Protein AF-0000000087666986 (afdb_homodimer)

Structure (mmCIF, N/CA/C/O backbone):
data_AF-0000000087666986-model_v1
#
loop_
_entity.id
_entity.type
_entity.pdbx_description
1 polymer Isochorismatase
#
loop_
_atom_site.group_PDB
_atom_site.id
_atom_site.type_symbol
_atom_site.label_atom_id
_atom_site.label_alt_id
_atom_site.label_comp_id
_atom_site.label_asym_id
_atom_site.label_entity_id
_atom_site.label_seq_id
_atom_site.pdbx_PDB_ins_code
_atom_site.Cartn_x
_atom_site.Cartn_y
_atom_site.Cartn_z
_atom_site.occupancy
_atom_site.B_iso_or_equiv
_atom_site.auth_seq_id
_atom_site.auth_comp_id
_atom_site.auth_asym_id
_atom_site.auth_atom_id
_atom_site.pdbx_PDB_model_num
ATOM 1 N N . MET A 1 1 ? -19.641 -21.469 4.645 1 39.97 1 MET A N 1
ATOM 2 C CA . MET A 1 1 ? -18.547 -21.438 3.678 1 39.97 1 MET A CA 1
ATOM 3 C C . MET A 1 1 ? -18.672 -20.219 2.762 1 39.97 1 MET A C 1
ATOM 5 O O . MET A 1 1 ? -19.781 -19.844 2.367 1 39.97 1 MET A O 1
ATOM 9 N N . THR A 1 2 ? -17.766 -19.219 2.865 1 53.72 2 THR A N 1
ATOM 10 C CA . THR A 1 2 ? -17.891 -18.047 2.012 1 53.72 2 THR A CA 1
ATOM 11 C C . THR A 1 2 ? -18.203 -18.453 0.576 1 53.72 2 THR A C 1
ATOM 13 O O . THR A 1 2 ? -17.625 -19.391 0.043 1 53.72 2 THR A O 1
ATOM 16 N N . ASP A 1 3 ? -19.359 -18.25 0.052 1 73.25 3 ASP A N 1
ATOM 17 C CA . ASP A 1 3 ? -19.766 -18.547 -1.317 1 73.25 3 ASP A CA 1
ATOM 18 C C . ASP A 1 3 ? -18.859 -17.859 -2.326 1 73.25 3 ASP A C 1
ATOM 20 O O . ASP A 1 3 ? -19.172 -16.766 -2.799 1 73.25 3 ASP A O 1
ATOM 24 N N . LEU A 1 4 ? -17.594 -18.359 -2.389 1 86.06 4 LEU A N 1
ATOM 25 C CA . LEU A 1 4 ? -16.609 -17.844 -3.34 1 86.06 4 LEU A CA 1
ATOM 26 C C . LEU A 1 4 ? -16.812 -18.453 -4.723 1 86.06 4 LEU A C 1
ATOM 28 O O . LEU A 1 4 ? -16.922 -19.688 -4.855 1 86.06 4 LEU A O 1
ATOM 32 N N . SER A 1 5 ? -17.141 -17.578 -5.652 1 89.62 5 SER A N 1
ATOM 33 C CA . SER A 1 5 ? -17.297 -18.016 -7.039 1 89.62 5 SER A CA 1
ATOM 34 C C . SER A 1 5 ? -16.484 -17.141 -7.988 1 89.62 5 SER A C 1
ATOM 36 O O . SER A 1 5 ? -16.406 -15.922 -7.801 1 89.62 5 SER A O 1
ATOM 38 N N . PHE A 1 6 ? -15.852 -17.828 -8.969 1 93.38 6 PHE A N 1
ATOM 39 C CA . PHE A 1 6 ? -15.055 -17.141 -9.977 1 93.38 6 PHE A CA 1
ATOM 40 C C . PHE A 1 6 ? -15.656 -17.328 -11.367 1 93.38 6 PHE A C 1
ATOM 42 O O . PHE A 1 6 ? -16.438 -18.25 -11.594 1 93.38 6 PHE A O 1
ATOM 49 N N . ASP A 1 7 ? -15.422 -16.375 -12.188 1 91.94 7 ASP A N 1
ATOM 50 C CA . ASP A 1 7 ? -15.766 -16.453 -13.602 1 91.94 7 ASP A CA 1
ATOM 51 C C . ASP A 1 7 ? -14.508 -16.469 -14.477 1 91.94 7 ASP A C 1
ATOM 53 O O . ASP A 1 7 ? -13.727 -15.516 -14.453 1 91.94 7 ASP A O 1
ATOM 57 N N . ARG A 1 8 ? -14.383 -17.484 -15.266 1 92.5 8 ARG A N 1
ATOM 58 C CA . ARG A 1 8 ? -13.188 -17.672 -16.078 1 92.5 8 ARG A CA 1
ATOM 59 C C . ARG A 1 8 ? -12.953 -16.469 -17 1 92.5 8 ARG A C 1
ATOM 61 O O . ARG A 1 8 ? -11.812 -16.156 -17.344 1 92.5 8 ARG A O 1
ATOM 68 N N . SER A 1 9 ? -13.992 -15.859 -17.344 1 93.88 9 SER A N 1
ATOM 69 C CA . SER A 1 9 ? -13.906 -14.789 -18.328 1 93.88 9 SER A CA 1
ATOM 70 C C . SER A 1 9 ? -13.383 -13.5 -17.703 1 93.88 9 SER A C 1
ATOM 72 O O . SER A 1 9 ? -12.906 -12.609 -18.406 1 93.88 9 SER A O 1
ATOM 74 N N . ASN A 1 10 ? -13.414 -13.414 -16.344 1 96.88 10 ASN A N 1
ATOM 75 C CA . ASN A 1 10 ? -13.023 -12.125 -15.797 1 96.88 10 ASN A CA 1
ATOM 76 C C . ASN A 1 10 ? -12.125 -12.289 -14.57 1 96.88 10 ASN A C 1
ATOM 78 O O . ASN A 1 10 ? -11.875 -11.32 -13.852 1 96.88 10 ASN A O 1
ATOM 82 N N . THR A 1 11 ? -11.727 -13.5 -14.258 1 98 11 THR A N 1
ATOM 83 C CA . THR A 1 11 ? -10.875 -13.773 -13.109 1 98 11 THR A CA 1
ATOM 84 C C . THR A 1 11 ? -9.5 -14.266 -13.555 1 98 11 THR A C 1
ATOM 86 O O . THR A 1 11 ? -9.391 -15.078 -14.469 1 98 11 THR A O 1
ATOM 89 N N . GLY A 1 12 ? -8.445 -13.703 -13.008 1 98.38 12 GLY A N 1
ATOM 90 C CA . GLY A 1 12 ? -7.082 -14.172 -13.227 1 98.38 12 GLY A CA 1
ATOM 91 C C . GLY A 1 12 ? -6.355 -14.523 -11.945 1 98.38 12 GLY A C 1
ATOM 92 O O . GLY A 1 12 ? -6.641 -13.953 -10.883 1 98.38 12 GLY A O 1
ATOM 93 N N . LEU A 1 13 ? -5.461 -15.5 -12.047 1 98.88 13 LEU A N 1
ATOM 94 C CA . LEU A 1 13 ? -4.531 -15.789 -10.961 1 98.88 13 LEU A CA 1
ATOM 95 C C . LEU A 1 13 ? -3.271 -14.938 -11.078 1 98.88 13 LEU A C 1
ATOM 97 O O . LEU A 1 13 ? -2.678 -14.852 -12.156 1 98.88 13 LEU A O 1
ATOM 101 N N . LEU A 1 14 ? -2.93 -14.289 -10.055 1 98.94 14 LEU A N 1
ATOM 102 C CA . LEU A 1 14 ? -1.702 -13.508 -9.977 1 98.94 14 LEU A CA 1
ATOM 103 C C . LEU A 1 14 ? -0.686 -14.172 -9.055 1 98.94 14 LEU A C 1
ATOM 105 O O . LEU A 1 14 ? -0.923 -14.297 -7.852 1 98.94 14 LEU A O 1
ATOM 109 N N . VAL A 1 15 ? 0.382 -14.633 -9.586 1 98.94 15 VAL A N 1
ATOM 110 C CA . VAL A 1 15 ? 1.473 -15.273 -8.852 1 98.94 15 VAL A CA 1
ATOM 111 C C . VAL A 1 15 ? 2.613 -14.273 -8.656 1 98.94 15 VAL A C 1
ATOM 113 O O . VAL A 1 15 ? 3.219 -13.812 -9.625 1 98.94 15 VAL A O 1
ATOM 116 N N . VAL A 1 16 ? 2.955 -14.016 -7.398 1 98.94 16 VAL A N 1
ATOM 117 C CA . VAL A 1 16 ? 3.912 -12.953 -7.094 1 98.94 16 VAL A CA 1
ATOM 118 C C . VAL A 1 16 ? 5.234 -13.57 -6.641 1 98.94 16 VAL A C 1
ATOM 120 O O . VAL A 1 16 ? 5.297 -14.234 -5.605 1 98.94 16 VAL A O 1
ATOM 123 N N . ASP A 1 17 ? 6.297 -13.469 -7.371 1 98.69 17 ASP A N 1
ATOM 124 C CA . ASP A 1 17 ? 7.711 -13.641 -7.066 1 98.69 17 ASP A CA 1
ATOM 125 C C . ASP A 1 17 ? 8.023 -15.086 -6.699 1 98.69 17 ASP A C 1
ATOM 127 O O . ASP A 1 17 ? 8.656 -15.352 -5.672 1 98.69 17 ASP A O 1
ATOM 131 N N . PRO A 1 18 ? 7.633 -15.984 -7.52 1 98.62 18 PRO A N 1
ATOM 132 C CA . PRO A 1 18 ? 8.055 -17.359 -7.262 1 98.62 18 PRO A CA 1
ATOM 133 C C . PRO A 1 18 ? 9.492 -17.641 -7.68 1 98.62 18 PRO A C 1
ATOM 135 O O . PRO A 1 18 ? 9.758 -18.562 -8.445 1 98.62 18 PRO A O 1
ATOM 138 N N . TYR A 1 19 ? 10.406 -16.859 -7.137 1 98.44 19 TYR A N 1
ATOM 139 C CA . TYR A 1 19 ? 11.836 -16.984 -7.383 1 98.44 19 TYR A CA 1
ATOM 140 C C . TYR A 1 19 ? 12.445 -18.078 -6.504 1 98.44 19 TYR A C 1
ATOM 142 O O . TYR A 1 19 ? 12 -18.281 -5.375 1 98.44 19 TYR A O 1
ATOM 150 N N . ASN A 1 20 ? 13.516 -18.656 -6.973 1 98.44 20 ASN A N 1
ATOM 151 C CA . ASN A 1 20 ? 14.273 -19.609 -6.168 1 98.44 20 ASN A CA 1
ATOM 152 C C . ASN A 1 20 ? 14.805 -18.969 -4.887 1 98.44 20 ASN A C 1
ATOM 154 O O . ASN A 1 20 ? 14.789 -19.609 -3.826 1 98.44 20 ASN A O 1
ATOM 158 N N . ASP A 1 21 ? 15.227 -17.75 -4.898 1 97.81 21 ASP A N 1
ATOM 159 C CA . ASP A 1 21 ? 15.781 -17.062 -3.73 1 97.81 21 ASP A CA 1
ATOM 160 C C . ASP A 1 21 ? 14.773 -17.031 -2.582 1 97.81 21 ASP A C 1
ATOM 162 O O . ASP A 1 21 ? 15.164 -17.031 -1.411 1 97.81 21 ASP A O 1
ATOM 166 N N . PHE A 1 22 ? 13.477 -17.031 -2.889 1 96.06 22 PHE A N 1
ATOM 167 C CA . PHE A 1 22 ? 12.445 -16.906 -1.872 1 96.06 22 PHE A CA 1
ATOM 168 C C . PHE A 1 22 ? 11.953 -18.266 -1.411 1 96.06 22 PHE A C 1
ATOM 170 O O . PHE A 1 22 ? 11.734 -18.484 -0.219 1 96.06 22 PHE A O 1
ATOM 177 N N . ILE A 1 23 ? 11.797 -19.188 -2.424 1 97.19 23 ILE A N 1
ATOM 178 C CA . ILE A 1 23 ? 10.906 -20.281 -2.078 1 97.19 23 ILE A CA 1
ATOM 179 C C . ILE A 1 23 ? 11.617 -21.625 -2.309 1 97.19 23 ILE A C 1
ATOM 181 O O . ILE A 1 23 ? 10.977 -22.656 -2.441 1 97.19 23 ILE A O 1
ATOM 185 N N . SER A 1 24 ? 12.93 -21.641 -2.398 1 97.69 24 SER A N 1
ATOM 186 C CA . SER A 1 24 ? 13.688 -22.859 -2.621 1 97.69 24 SER A CA 1
ATOM 187 C C . SER A 1 24 ? 14.859 -22.969 -1.655 1 97.69 24 SER A C 1
ATOM 189 O O . SER A 1 24 ? 15.477 -21.969 -1.296 1 97.69 24 SER A O 1
ATOM 191 N N . GLU A 1 25 ? 15.172 -24.234 -1.296 1 97.31 25 GLU A N 1
ATOM 192 C CA . GLU A 1 25 ? 16.406 -24.5 -0.572 1 97.31 25 GLU A CA 1
ATOM 193 C C . GLU A 1 25 ? 17.625 -23.953 -1.332 1 97.31 25 GLU A C 1
ATOM 195 O O . GLU A 1 25 ? 17.734 -24.156 -2.543 1 97.31 25 GLU A O 1
ATOM 200 N N . GLY A 1 26 ? 18.484 -23.234 -0.616 1 96.75 26 GLY A N 1
ATOM 201 C CA . GLY A 1 26 ? 19.656 -22.656 -1.243 1 96.75 26 GLY A CA 1
ATOM 202 C C . GLY A 1 26 ? 19.453 -21.203 -1.658 1 96.75 26 GLY A C 1
ATOM 203 O O . GLY A 1 26 ? 20.406 -20.516 -1.996 1 96.75 26 GLY A O 1
ATOM 204 N N . GLY A 1 27 ? 18.188 -20.75 -1.649 1 97.06 27 GLY A N 1
ATOM 205 C CA . GLY A 1 27 ? 17.906 -19.359 -1.977 1 97.06 27 GLY A CA 1
ATOM 206 C C . GLY A 1 27 ? 18.422 -18.375 -0.933 1 97.06 27 GLY A C 1
ATOM 207 O O . GLY A 1 27 ? 18.375 -18.672 0.265 1 97.06 27 GLY A O 1
ATOM 208 N N . LYS A 1 28 ? 18.844 -17.219 -1.363 1 95.94 28 LYS A N 1
ATOM 209 C CA . LYS A 1 28 ? 19.453 -16.203 -0.504 1 95.94 28 LYS A CA 1
ATOM 210 C C . LYS A 1 28 ? 18.5 -15.773 0.604 1 95.94 28 LYS A C 1
ATOM 212 O O . LYS A 1 28 ? 18.938 -15.445 1.711 1 95.94 28 LYS A O 1
ATOM 217 N N . ILE A 1 29 ? 17.234 -15.797 0.311 1 96.25 29 ILE A N 1
ATOM 218 C CA . ILE A 1 29 ? 16.25 -15.242 1.242 1 96.25 29 ILE A CA 1
ATOM 219 C C . ILE A 1 29 ? 15.523 -16.375 1.959 1 96.25 29 ILE A C 1
ATOM 221 O O . ILE A 1 29 ? 14.922 -16.156 3.014 1 96.25 29 ILE A O 1
ATOM 225 N N . TRP A 1 30 ? 15.57 -17.578 1.495 1 96.94 30 TRP A N 1
ATOM 226 C CA . TRP A 1 30 ? 14.82 -18.75 1.943 1 96.94 30 TRP A CA 1
ATOM 227 C C . TRP A 1 30 ? 15.016 -18.984 3.436 1 96.94 30 TRP A C 1
ATOM 229 O O . TRP A 1 30 ? 14.055 -19.188 4.172 1 96.94 30 TRP A O 1
ATOM 239 N N . PRO A 1 31 ? 16.25 -18.797 3.996 1 97.31 31 PRO A N 1
ATOM 240 C CA . PRO A 1 31 ? 16.438 -19.078 5.422 1 97.31 31 PRO A CA 1
ATOM 241 C C . PRO A 1 31 ? 15.586 -18.172 6.312 1 97.31 31 PRO A C 1
ATOM 243 O O . PRO A 1 31 ? 15.203 -18.562 7.418 1 97.31 31 PRO A O 1
ATOM 246 N N . ARG A 1 32 ? 15.273 -17 5.812 1 96.94 32 ARG A N 1
ATOM 247 C CA . ARG A 1 32 ? 14.516 -16.047 6.613 1 96.94 32 ARG A CA 1
ATOM 248 C C . ARG A 1 32 ? 13.023 -16.359 6.559 1 96.94 32 ARG A C 1
ATOM 250 O O . ARG A 1 32 ? 12.281 -16.031 7.488 1 96.94 32 ARG A O 1
ATOM 257 N N . ILE A 1 33 ? 12.539 -16.969 5.504 1 97.5 33 ILE A N 1
ATOM 258 C CA . ILE A 1 33 ? 11.109 -17.156 5.27 1 97.5 33 ILE A CA 1
ATOM 259 C C . ILE A 1 33 ? 10.727 -18.594 5.555 1 97.5 33 ILE A C 1
ATOM 261 O O . ILE A 1 33 ? 9.547 -18.906 5.773 1 97.5 33 ILE A O 1
ATOM 265 N N . LYS A 1 34 ? 11.648 -19.484 5.594 1 98.06 34 LYS A N 1
ATOM 266 C CA . LYS A 1 34 ? 11.477 -20.922 5.602 1 98.06 34 LYS A CA 1
ATOM 267 C C . LYS A 1 34 ? 10.531 -21.359 6.723 1 98.06 34 LYS A C 1
ATOM 269 O O . LYS A 1 34 ? 9.609 -22.141 6.492 1 98.06 34 LYS A O 1
ATOM 274 N N . GLU A 1 35 ? 10.789 -20.859 7.902 1 98.12 35 GLU A N 1
ATOM 275 C CA . GLU A 1 35 ? 9.992 -21.281 9.055 1 98.12 35 GLU A CA 1
ATOM 276 C C . GLU A 1 35 ? 8.508 -21.016 8.828 1 98.12 35 GLU A C 1
ATOM 278 O O . GLU A 1 35 ? 7.676 -21.906 9.031 1 98.12 35 GLU A O 1
ATOM 283 N N . VAL A 1 36 ? 8.195 -19.844 8.359 1 98.44 36 VAL A N 1
ATOM 284 C CA . VAL A 1 36 ? 6.801 -19.484 8.125 1 98.44 36 VAL A CA 1
ATOM 285 C C . VAL A 1 36 ? 6.258 -20.25 6.93 1 98.44 36 VAL A C 1
ATOM 287 O O . VAL A 1 36 ? 5.156 -20.797 6.98 1 98.44 36 VAL A O 1
ATOM 290 N N . ALA A 1 37 ? 6.996 -20.297 5.832 1 98.25 37 ALA A N 1
ATOM 291 C CA . ALA A 1 37 ? 6.57 -20.969 4.602 1 98.25 37 ALA A CA 1
ATOM 292 C C . ALA A 1 37 ? 6.293 -22.438 4.836 1 98.25 37 ALA A C 1
ATOM 294 O O . ALA A 1 37 ? 5.355 -23 4.27 1 98.25 37 ALA A O 1
ATOM 295 N N . GLU A 1 38 ? 7.086 -23.047 5.652 1 98.12 38 GLU A N 1
ATOM 296 C CA . GLU A 1 38 ? 6.887 -24.469 5.953 1 98.12 38 GLU A CA 1
ATOM 297 C C . GLU A 1 38 ? 5.746 -24.656 6.941 1 98.12 38 GLU A C 1
ATOM 299 O O . GLU A 1 38 ? 5.012 -25.656 6.859 1 98.12 38 GLU A O 1
ATOM 304 N N . ALA A 1 39 ? 5.602 -23.703 7.875 1 98.19 39 ALA A N 1
ATOM 305 C CA . ALA A 1 39 ? 4.555 -23.828 8.883 1 98.19 39 ALA A CA 1
ATOM 306 C C . ALA A 1 39 ? 3.168 -23.812 8.25 1 98.19 39 ALA A C 1
ATOM 308 O O . ALA A 1 39 ? 2.254 -24.484 8.719 1 98.19 39 ALA A O 1
ATOM 309 N N . ASN A 1 40 ? 2.99 -23.125 7.148 1 97.56 40 ASN A N 1
ATOM 310 C CA . ASN A 1 40 ? 1.676 -23.094 6.516 1 97.56 40 ASN A CA 1
ATOM 311 C C . ASN A 1 40 ? 1.688 -23.781 5.16 1 97.56 40 ASN A C 1
ATOM 313 O O . ASN A 1 40 ? 0.745 -23.641 4.379 1 97.56 40 ASN A O 1
ATOM 317 N N . ASN A 1 41 ? 2.852 -24.5 4.855 1 98.5 41 ASN A N 1
ATOM 318 C CA . ASN A 1 41 ? 2.99 -25.219 3.596 1 98.5 41 ASN A CA 1
ATOM 319 C C . ASN A 1 41 ? 2.77 -24.297 2.395 1 98.5 41 ASN A C 1
ATOM 321 O O . ASN A 1 41 ? 2.119 -24.688 1.423 1 98.5 41 ASN A O 1
ATOM 325 N N . CYS A 1 42 ? 3.264 -23.141 2.492 1 98.69 42 CYS A N 1
ATOM 326 C CA . CYS A 1 42 ? 2.986 -22.062 1.546 1 98.69 42 CYS A CA 1
ATOM 327 C C . CYS A 1 42 ? 3.309 -22.5 0.12 1 98.69 42 CYS A C 1
ATOM 329 O O . CYS A 1 42 ? 2.453 -22.422 -0.764 1 98.69 42 CYS A O 1
ATOM 331 N N . VAL A 1 43 ? 4.52 -23 -0.143 1 98.69 43 VAL A N 1
ATOM 332 C CA . VAL A 1 43 ? 4.996 -23.281 -1.493 1 98.69 43 VAL A CA 1
ATOM 333 C C . VAL A 1 43 ? 4.148 -24.375 -2.123 1 98.69 43 VAL A C 1
ATOM 335 O O . VAL A 1 43 ? 3.768 -24.281 -3.291 1 98.69 43 VAL A O 1
ATOM 338 N N . ALA A 1 44 ? 3.842 -25.375 -1.368 1 98.75 44 ALA A N 1
ATOM 339 C CA . ALA A 1 44 ? 2.973 -26.453 -1.854 1 98.75 44 ALA A CA 1
ATOM 340 C C . ALA A 1 44 ? 1.588 -25.906 -2.207 1 98.75 44 ALA A C 1
ATOM 342 O O . ALA A 1 44 ? 1.01 -26.281 -3.229 1 98.75 44 ALA A O 1
ATOM 343 N N . HIS A 1 45 ? 1.059 -25.094 -1.358 1 98.94 45 HIS A N 1
ATOM 344 C CA . HIS A 1 45 ? -0.257 -24.516 -1.595 1 98.94 45 HIS A CA 1
ATOM 345 C C . HIS A 1 45 ? -0.241 -23.594 -2.814 1 98.94 45 HIS A C 1
ATOM 347 O O . HIS A 1 45 ? -1.198 -23.562 -3.592 1 98.94 45 HIS A O 1
ATOM 353 N N . MET A 1 46 ? 0.848 -22.812 -2.992 1 98.88 46 MET A N 1
ATOM 354 C CA . MET A 1 46 ? 0.997 -22.016 -4.211 1 98.88 46 MET A CA 1
ATOM 355 C C . MET A 1 46 ? 0.878 -22.906 -5.449 1 98.88 46 MET A C 1
ATOM 357 O O . MET A 1 46 ? 0.149 -22.562 -6.387 1 98.88 46 MET A O 1
ATOM 361 N N . LEU A 1 47 ? 1.592 -23.984 -5.375 1 98.81 47 LEU A N 1
ATOM 362 C CA . LEU A 1 47 ? 1.612 -24.891 -6.52 1 98.81 47 LEU A CA 1
ATOM 363 C C . LEU A 1 47 ? 0.234 -25.5 -6.754 1 98.81 47 LEU A C 1
ATOM 365 O O . LEU A 1 47 ? -0.204 -25.641 -7.898 1 98.81 47 LEU A O 1
ATOM 369 N N . GLU A 1 48 ? -0.475 -25.875 -5.695 1 98.88 48 GLU A N 1
ATOM 370 C CA . GLU A 1 48 ? -1.82 -26.422 -5.809 1 98.88 48 GLU A CA 1
ATOM 371 C C . GLU A 1 48 ? -2.771 -25.438 -6.473 1 98.88 48 GLU A C 1
ATOM 373 O O . GLU A 1 48 ? -3.549 -25.812 -7.355 1 98.88 48 GLU A O 1
ATOM 378 N N . VAL A 1 49 ? -2.719 -24.203 -6.082 1 98.81 49 VAL A N 1
ATOM 379 C CA . VAL A 1 49 ? -3.605 -23.188 -6.629 1 98.81 49 VAL A CA 1
ATOM 380 C C . VAL A 1 49 ? -3.264 -22.938 -8.094 1 98.81 49 VAL A C 1
ATOM 382 O O . VAL A 1 49 ? -4.156 -22.844 -8.938 1 98.81 49 VAL A O 1
ATOM 385 N N . LEU A 1 50 ? -1.957 -22.812 -8.398 1 98.88 50 LEU A N 1
ATOM 386 C CA . LEU A 1 50 ? -1.521 -22.609 -9.773 1 98.88 50 LEU A CA 1
ATOM 387 C C . LEU A 1 50 ? -1.979 -23.75 -10.664 1 98.88 50 LEU A C 1
ATOM 389 O O . LEU A 1 50 ? -2.49 -23.516 -11.766 1 98.88 50 LEU A O 1
ATOM 393 N N . THR A 1 51 ? -1.81 -24.969 -10.164 1 98.5 51 THR A N 1
ATOM 394 C CA . THR A 1 51 ? -2.217 -26.141 -10.922 1 98.5 51 THR A CA 1
ATOM 395 C C . THR A 1 51 ? -3.721 -26.125 -11.18 1 98.5 51 THR A C 1
ATOM 397 O O . THR A 1 51 ? -4.164 -26.375 -12.305 1 98.5 51 THR A O 1
ATOM 400 N N . ALA A 1 52 ? -4.523 -25.828 -10.18 1 98.06 52 ALA A N 1
ATOM 401 C CA . ALA A 1 52 ? -5.973 -25.75 -10.32 1 98.06 52 ALA A CA 1
ATOM 402 C C . ALA A 1 52 ? -6.363 -24.688 -11.336 1 98.06 52 ALA A C 1
ATOM 404 O O . ALA A 1 52 ? -7.277 -24.891 -12.141 1 98.06 52 ALA A O 1
ATOM 405 N N . ALA A 1 53 ? -5.711 -23.547 -11.305 1 98 53 ALA A N 1
ATOM 406 C CA . ALA A 1 53 ? -5.988 -22.469 -12.25 1 98 53 ALA A CA 1
ATOM 407 C C . ALA A 1 53 ? -5.707 -22.906 -13.68 1 98 53 ALA A C 1
ATOM 409 O O . ALA A 1 53 ? -6.512 -22.641 -14.586 1 98 53 ALA A O 1
ATOM 410 N N . ARG A 1 54 ? -4.555 -23.531 -13.898 1 97.25 54 ARG A N 1
ATOM 411 C CA . ARG A 1 54 ? -4.184 -24.031 -15.219 1 97.25 54 ARG A CA 1
ATOM 412 C C . ARG A 1 54 ? -5.184 -25.062 -15.719 1 97.25 54 ARG A C 1
ATOM 414 O O . ARG A 1 54 ? -5.613 -25.016 -16.875 1 97.25 54 ARG A O 1
ATOM 421 N N . GLU A 1 55 ? -5.586 -25.938 -14.836 1 95.75 55 GLU A N 1
ATOM 422 C CA . GLU A 1 55 ? -6.547 -26.969 -15.203 1 95.75 55 GLU A CA 1
ATOM 423 C C . GLU A 1 55 ? -7.895 -26.375 -15.586 1 95.75 55 GLU A C 1
ATOM 425 O O . GLU A 1 55 ? -8.562 -26.844 -16.5 1 95.75 55 GLU A O 1
ATOM 430 N N . ALA A 1 56 ? -8.266 -25.359 -14.898 1 95.12 56 ALA A N 1
ATOM 431 C CA . ALA A 1 56 ? -9.547 -24.703 -15.148 1 95.12 56 ALA A CA 1
ATOM 432 C C . ALA A 1 56 ? -9.43 -23.672 -16.281 1 95.12 56 ALA A C 1
ATOM 434 O O . ALA A 1 56 ? -10.406 -23 -16.609 1 95.12 56 ALA A O 1
ATOM 435 N N . ARG A 1 57 ? -8.242 -23.453 -16.781 1 94.81 57 ARG A N 1
ATOM 436 C CA . ARG A 1 57 ? -7.934 -22.531 -17.875 1 94.81 57 ARG A CA 1
ATOM 437 C C . ARG A 1 57 ? -8.188 -21.078 -17.469 1 94.81 57 ARG A C 1
ATOM 439 O O . ARG A 1 57 ? -8.664 -20.281 -18.266 1 94.81 57 ARG A O 1
ATOM 446 N N . LEU A 1 58 ? -7.984 -20.844 -16.203 1 96.62 58 LEU A N 1
ATOM 447 C CA . LEU A 1 58 ? -7.941 -19.453 -15.766 1 96.62 58 LEU A CA 1
ATOM 448 C C . LEU A 1 58 ? -6.699 -18.75 -16.312 1 96.62 58 LEU A C 1
ATOM 450 O O . LEU A 1 58 ? -5.648 -19.375 -16.469 1 96.62 58 LEU A O 1
ATOM 454 N N . ARG A 1 59 ? -6.875 -17.5 -16.609 1 97.5 59 ARG A N 1
ATOM 455 C CA . ARG A 1 59 ? -5.691 -16.75 -17 1 97.5 59 ARG A CA 1
ATOM 456 C C . ARG A 1 59 ? -4.719 -16.609 -15.828 1 97.5 59 ARG A C 1
ATOM 458 O O . ARG A 1 59 ? -5.137 -16.422 -14.688 1 97.5 59 ARG A O 1
ATOM 465 N N . VAL A 1 60 ? -3.463 -16.766 -16.125 1 98.81 60 VAL A N 1
ATOM 466 C CA . VAL A 1 60 ? -2.426 -16.703 -15.102 1 98.81 60 VAL A CA 1
ATOM 467 C C . VAL A 1 60 ? -1.451 -15.562 -15.422 1 98.81 60 VAL A C 1
ATOM 469 O O . VAL A 1 60 ? -0.99 -15.438 -16.562 1 98.81 60 VAL A O 1
ATOM 472 N N . PHE A 1 61 ? -1.167 -14.773 -14.453 1 98.94 61 PHE A N 1
ATOM 473 C CA . PHE A 1 61 ? -0.231 -13.664 -14.531 1 98.94 61 PHE A CA 1
ATOM 474 C C . PHE A 1 61 ? 0.851 -13.781 -13.469 1 98.94 61 PHE A C 1
ATOM 476 O O . PHE A 1 61 ? 0.574 -14.195 -12.336 1 98.94 61 PHE A O 1
ATOM 483 N N . PHE A 1 62 ? 2.027 -13.406 -13.859 1 98.94 62 PHE A N 1
ATOM 484 C CA . PHE A 1 62 ? 3.146 -13.383 -12.93 1 98.94 62 PHE A CA 1
ATOM 485 C C . PHE A 1 62 ? 3.627 -11.953 -12.703 1 98.94 62 PHE A C 1
ATOM 487 O O . PHE A 1 62 ? 3.814 -11.195 -13.656 1 98.94 62 PHE A O 1
ATOM 494 N N . ALA A 1 63 ? 3.734 -11.539 -11.477 1 98.88 63 ALA A N 1
ATOM 495 C CA . ALA A 1 63 ? 4.305 -10.258 -11.07 1 98.88 63 ALA A CA 1
ATOM 496 C C . ALA A 1 63 ? 5.641 -10.445 -10.359 1 98.88 63 ALA A C 1
ATOM 498 O O . ALA A 1 63 ? 5.68 -10.758 -9.164 1 98.88 63 ALA A O 1
ATOM 499 N N . MET A 1 64 ? 6.664 -10.188 -11.07 1 98.5 64 MET A N 1
ATOM 500 C CA . MET A 1 64 ? 8.008 -10.508 -10.602 1 98.5 64 MET A CA 1
ATOM 501 C C . MET A 1 64 ? 8.727 -9.266 -10.109 1 98.5 64 MET A C 1
ATOM 503 O O . MET A 1 64 ? 8.609 -8.188 -10.703 1 98.5 64 MET A O 1
ATOM 507 N N . HIS A 1 65 ? 9.422 -9.422 -9.031 1 98.44 65 HIS A N 1
ATOM 508 C CA . HIS A 1 65 ? 10.266 -8.352 -8.508 1 98.44 65 HIS A CA 1
ATOM 509 C C . HIS A 1 65 ? 11.477 -8.117 -9.406 1 98.44 65 HIS A C 1
ATOM 511 O O . HIS A 1 65 ? 12.031 -9.062 -9.977 1 98.44 65 HIS A O 1
ATOM 517 N N . HIS A 1 66 ? 11.93 -6.922 -9.516 1 98.44 66 HIS A N 1
ATOM 518 C CA . HIS A 1 66 ? 13.109 -6.559 -10.289 1 98.44 66 HIS A CA 1
ATOM 519 C C . HIS A 1 66 ? 14.32 -7.383 -9.867 1 98.44 66 HIS A C 1
ATOM 521 O O . HIS A 1 66 ? 14.695 -7.391 -8.688 1 98.44 66 HIS A O 1
ATOM 527 N N . ARG A 1 67 ? 14.836 -8.086 -10.828 1 98.19 67 ARG A N 1
ATOM 528 C CA . ARG A 1 67 ? 16.062 -8.844 -10.578 1 98.19 67 ARG A CA 1
ATOM 529 C C . ARG A 1 67 ? 17.281 -7.926 -10.508 1 98.19 67 ARG A C 1
ATOM 531 O O . ARG A 1 67 ? 17.453 -7.055 -11.367 1 98.19 67 ARG A O 1
ATOM 538 N N . TYR A 1 68 ? 18.078 -8.141 -9.547 1 97.94 68 TYR A N 1
ATOM 539 C CA . TYR A 1 68 ? 19.266 -7.316 -9.359 1 97.94 68 TYR A CA 1
ATOM 540 C C . TYR A 1 68 ? 20.188 -7.41 -10.562 1 97.94 68 TYR A C 1
ATOM 542 O O . TYR A 1 68 ? 20.438 -8.5 -11.078 1 97.94 68 TYR A O 1
ATOM 550 N N . ARG A 1 69 ? 20.656 -6.328 -11 1 97.88 69 ARG A N 1
ATOM 551 C CA . ARG A 1 69 ? 21.734 -6.188 -11.977 1 97.88 69 ARG A CA 1
ATOM 552 C C . ARG A 1 69 ? 22.812 -5.238 -11.469 1 97.88 69 ARG A C 1
ATOM 554 O O . ARG A 1 69 ? 22.516 -4.301 -10.727 1 97.88 69 ARG A O 1
ATOM 561 N N . ALA A 1 70 ? 24.016 -5.547 -11.898 1 96.12 70 ALA A N 1
ATOM 562 C CA . ALA A 1 70 ? 25.109 -4.652 -11.516 1 96.12 70 ALA A CA 1
ATOM 563 C C . AL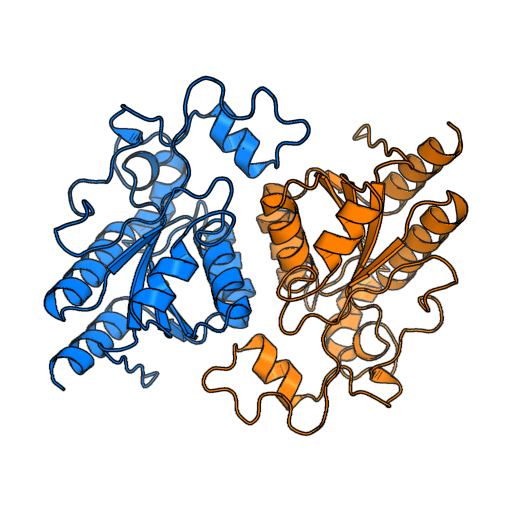A A 1 70 ? 24.781 -3.205 -11.883 1 96.12 70 ALA A C 1
ATOM 565 O O . ALA A 1 70 ? 24.328 -2.926 -12.992 1 96.12 70 ALA A O 1
ATOM 566 N N . GLY A 1 71 ? 24.922 -2.275 -10.906 1 96.38 71 GLY A N 1
ATOM 567 C CA . GLY A 1 71 ? 24.672 -0.864 -11.148 1 96.38 71 GLY A CA 1
ATOM 568 C C . GLY A 1 71 ? 23.312 -0.413 -10.672 1 96.38 71 GLY A C 1
ATOM 569 O O . GLY A 1 71 ? 23.031 0.787 -10.586 1 96.38 71 GLY A O 1
ATOM 570 N N . ASP A 1 72 ? 22.469 -1.355 -10.367 1 95.94 72 ASP A N 1
ATOM 571 C CA . ASP A 1 72 ? 21.141 -1.009 -9.891 1 95.94 72 ASP A CA 1
ATOM 572 C C . ASP A 1 72 ? 21.203 -0.042 -8.711 1 95.94 72 ASP A C 1
ATOM 574 O O . ASP A 1 72 ? 22.062 -0.194 -7.824 1 95.94 72 ASP A O 1
ATOM 578 N N . TYR A 1 73 ? 20.359 1.037 -8.688 1 94.44 73 TYR A N 1
ATOM 579 C CA . TYR A 1 73 ? 20.125 1.999 -7.617 1 94.44 73 TYR A CA 1
ATOM 580 C C . TYR A 1 73 ? 21.328 2.92 -7.438 1 94.44 73 TYR A C 1
ATOM 582 O O . TYR A 1 73 ? 21.281 3.857 -6.637 1 94.44 73 TYR A O 1
ATOM 590 N N . GLU A 1 74 ? 22.406 2.615 -8.102 1 95.06 74 GLU A N 1
ATOM 591 C CA . GLU A 1 74 ? 23.672 3.297 -7.84 1 95.06 74 GLU A CA 1
ATOM 592 C C . GLU A 1 74 ? 23.547 4.801 -8.078 1 95.06 74 GLU A C 1
ATOM 594 O O . GLU A 1 74 ? 24.156 5.598 -7.363 1 95.06 74 GLU A O 1
ATOM 599 N N . ASN A 1 75 ? 22.734 5.203 -9.031 1 95.75 75 ASN A N 1
ATOM 600 C CA . ASN A 1 75 ? 22.656 6.621 -9.375 1 95.75 75 ASN A CA 1
ATOM 601 C C . ASN A 1 75 ? 21.344 7.238 -8.891 1 95.75 75 ASN A C 1
ATOM 603 O O . ASN A 1 75 ? 20.984 8.352 -9.289 1 95.75 75 ASN A O 1
ATOM 607 N N . TRP A 1 76 ? 20.609 6.488 -8.07 1 96.62 76 TRP A N 1
ATOM 608 C CA . TRP A 1 76 ? 19.375 7.047 -7.539 1 96.62 76 TRP A CA 1
ATOM 609 C C . TRP A 1 76 ? 19.656 8.047 -6.426 1 96.62 76 TRP A C 1
ATOM 611 O O . TRP A 1 76 ? 20.547 7.832 -5.594 1 96.62 76 TRP A O 1
ATOM 621 N N . LYS A 1 77 ? 18.953 9.156 -6.445 1 96.06 77 LYS A N 1
ATOM 622 C CA . LYS A 1 77 ? 19.094 10.156 -5.391 1 96.06 77 LYS A CA 1
ATOM 623 C C . LYS A 1 77 ? 18.531 9.641 -4.066 1 96.06 77 LYS A C 1
ATOM 625 O O . LYS A 1 77 ? 19.125 9.867 -3.01 1 96.06 77 LYS A O 1
ATOM 630 N N . PHE A 1 78 ? 17.375 8.969 -4.109 1 96.44 78 PHE A N 1
ATOM 631 C CA . PHE A 1 78 ? 16.719 8.398 -2.939 1 96.44 78 PHE A CA 1
ATOM 632 C C . PHE A 1 78 ? 16.359 6.934 -3.178 1 96.44 78 PHE A C 1
ATOM 634 O O . PHE A 1 78 ? 15.852 6.578 -4.238 1 96.44 78 PHE A O 1
ATOM 641 N N . VAL A 1 79 ? 16.719 6.078 -2.229 1 97.38 79 VAL A N 1
ATOM 642 C CA . VAL A 1 79 ? 16.438 4.648 -2.281 1 97.38 79 VAL A CA 1
ATOM 643 C C . VAL A 1 79 ? 15.641 4.234 -1.045 1 97.38 79 VAL A C 1
ATOM 645 O O . VAL A 1 79 ? 16.109 4.398 0.084 1 97.38 79 VAL A O 1
ATOM 648 N N . ALA A 1 80 ? 14.414 3.744 -1.262 1 97.75 80 ALA A N 1
ATOM 649 C CA . ALA A 1 80 ? 13.602 3.289 -0.134 1 97.75 80 ALA A CA 1
ATOM 650 C C . ALA A 1 80 ? 14.281 2.143 0.605 1 97.75 80 ALA A C 1
ATOM 652 O O . ALA A 1 80 ? 15.023 1.363 0.003 1 97.75 80 ALA A O 1
ATOM 653 N N . PRO A 1 81 ? 14.023 2.004 1.929 1 97.94 81 PRO A N 1
ATOM 654 C CA . PRO A 1 81 ? 14.711 0.99 2.732 1 97.94 81 PRO A CA 1
ATOM 655 C C . PRO A 1 81 ? 14.586 -0.414 2.145 1 97.94 81 PRO A C 1
ATOM 657 O O . PRO A 1 81 ? 15.57 -1.147 2.074 1 97.94 81 PRO A O 1
ATOM 660 N N . ILE A 1 82 ? 13.438 -0.767 1.652 1 97.5 82 ILE A N 1
ATOM 661 C CA . ILE A 1 82 ? 13.211 -2.117 1.15 1 97.5 82 ILE A CA 1
ATOM 662 C C . ILE A 1 82 ? 14.039 -2.348 -0.109 1 97.5 82 ILE A C 1
ATOM 664 O O . ILE A 1 82 ? 14.523 -3.457 -0.348 1 97.5 82 ILE A O 1
ATOM 668 N N . GLN A 1 83 ? 14.219 -1.338 -0.924 1 97.31 83 GLN A N 1
ATOM 669 C CA . GLN A 1 83 ? 15.047 -1.429 -2.123 1 97.31 83 GLN A CA 1
ATOM 670 C C . GLN A 1 83 ? 16.531 -1.468 -1.77 1 97.31 83 GLN A C 1
ATOM 672 O O . GLN A 1 83 ? 17.312 -2.176 -2.412 1 97.31 83 GLN A O 1
ATOM 677 N N . ARG A 1 84 ? 16.922 -0.742 -0.721 1 96.38 84 ARG A N 1
ATOM 678 C CA . ARG A 1 84 ? 18.297 -0.783 -0.237 1 96.38 84 ARG A CA 1
ATOM 679 C C . ARG A 1 84 ? 18.672 -2.18 0.25 1 96.38 84 ARG A C 1
ATOM 681 O O . ARG A 1 84 ? 19.766 -2.668 -0.019 1 96.38 84 ARG A O 1
ATOM 688 N N . ALA A 1 85 ? 17.75 -2.793 0.941 1 93.81 85 ALA A N 1
ATOM 689 C CA . ALA A 1 85 ? 17.969 -4.152 1.431 1 93.81 85 ALA A CA 1
ATOM 690 C C . ALA A 1 85 ? 18.156 -5.129 0.272 1 93.81 85 ALA A C 1
ATOM 692 O O . ALA A 1 85 ? 19.062 -5.957 0.292 1 93.81 85 ALA A O 1
ATOM 693 N N . ALA A 1 86 ? 17.281 -5.023 -0.666 1 93 86 ALA A N 1
ATOM 694 C CA . ALA A 1 86 ? 17.375 -5.887 -1.84 1 93 86 ALA A CA 1
ATOM 695 C C . ALA A 1 86 ? 18.672 -5.648 -2.592 1 93 86 ALA A C 1
ATOM 697 O O . ALA A 1 86 ? 19.281 -6.594 -3.1 1 93 86 ALA A O 1
ATOM 698 N N . TRP A 1 87 ? 19.047 -4.383 -2.699 1 95.12 87 TRP A N 1
ATOM 699 C CA . TRP A 1 87 ? 20.281 -3.982 -3.359 1 95.12 87 TRP A CA 1
ATOM 700 C C . TRP A 1 87 ? 21.5 -4.586 -2.654 1 95.12 87 TRP A C 1
ATOM 702 O O . TRP A 1 87 ? 22.344 -5.223 -3.289 1 95.12 87 TRP A O 1
ATOM 712 N N . ASN A 1 88 ? 21.562 -4.5 -1.348 1 95.06 88 ASN A N 1
ATOM 713 C CA . ASN A 1 88 ? 22.688 -4.984 -0.544 1 95.06 88 ASN A CA 1
ATOM 714 C C . ASN A 1 88 ? 22.812 -6.504 -0.628 1 95.06 88 ASN A C 1
ATOM 716 O O . ASN A 1 88 ? 23.938 -7.031 -0.689 1 95.06 88 ASN A O 1
ATOM 720 N N . ARG A 1 89 ? 21.672 -7.207 -0.816 1 93.94 89 ARG A N 1
ATOM 721 C CA . ARG A 1 89 ? 21.672 -8.664 -0.805 1 93.94 89 ARG A CA 1
ATOM 722 C C . ARG A 1 89 ? 21.781 -9.227 -2.219 1 93.94 89 ARG A C 1
ATOM 724 O O . ARG A 1 89 ? 21.906 -10.438 -2.402 1 93.94 89 ARG A O 1
ATOM 731 N N . LYS A 1 90 ? 21.734 -8.297 -3.162 1 96.25 90 LYS A N 1
ATOM 732 C CA . LYS A 1 90 ? 21.672 -8.727 -4.555 1 96.25 90 LYS A CA 1
ATOM 733 C C . LYS A 1 90 ? 20.594 -9.773 -4.758 1 96.25 90 LYS A C 1
ATOM 735 O O . LYS A 1 90 ? 20.844 -10.836 -5.328 1 96.25 90 LYS A O 1
ATOM 740 N N . SER A 1 91 ? 19.422 -9.438 -4.238 1 94.94 91 SER A N 1
ATOM 741 C CA . SER A 1 91 ? 18.297 -10.375 -4.285 1 94.94 91 SER A CA 1
ATOM 742 C C . SER A 1 91 ? 17.906 -10.688 -5.727 1 94.94 91 SER A C 1
ATOM 744 O O . SER A 1 91 ? 17.891 -9.797 -6.578 1 94.94 91 SER A O 1
ATOM 746 N N . PHE A 1 92 ? 17.562 -11.898 -6.031 1 97.56 92 PHE A N 1
ATOM 747 C CA . PHE A 1 92 ? 17.109 -12.367 -7.336 1 97.56 92 PHE A CA 1
ATOM 748 C C . PHE A 1 92 ? 18.062 -11.938 -8.43 1 97.56 92 PHE A C 1
ATOM 750 O O . PHE A 1 92 ? 17.656 -11.438 -9.477 1 97.56 92 PHE A O 1
ATOM 757 N N . GLU A 1 93 ? 19.281 -12.117 -8.203 1 98.06 93 GLU A N 1
ATOM 758 C CA . GLU A 1 93 ? 20.281 -11.641 -9.148 1 98.06 93 GLU A CA 1
ATOM 759 C C . GLU A 1 93 ? 20.078 -12.258 -10.531 1 98.06 93 GLU A C 1
ATOM 761 O O . GLU A 1 93 ? 20 -13.477 -10.664 1 98.06 93 GLU A O 1
ATOM 766 N N . PHE A 1 94 ? 20 -11.336 -11.531 1 97.94 94 PHE A N 1
ATOM 767 C CA . PHE A 1 94 ? 19.797 -11.766 -12.906 1 97.94 94 PHE A CA 1
ATOM 768 C C . PHE A 1 94 ? 20.922 -12.68 -13.367 1 97.94 94 PHE A C 1
ATOM 770 O O . PHE A 1 94 ? 22.094 -12.383 -13.148 1 97.94 94 PHE A O 1
ATOM 777 N N . GLY A 1 95 ? 20.531 -13.836 -13.945 1 97.56 95 GLY A N 1
ATOM 778 C CA . GLY A 1 95 ? 21.516 -14.766 -14.484 1 97.56 95 GLY A CA 1
ATOM 779 C C . GLY A 1 95 ? 21.938 -15.828 -13.492 1 97.56 95 GLY A C 1
ATOM 780 O O . GLY A 1 95 ? 22.766 -16.688 -13.812 1 97.56 95 GLY A O 1
ATOM 781 N N . THR A 1 96 ? 21.516 -15.742 -12.305 1 98 96 THR A N 1
ATOM 782 C CA . THR A 1 96 ? 21.812 -16.75 -11.297 1 98 96 THR A CA 1
ATOM 783 C C . THR A 1 96 ? 20.594 -17.625 -11.031 1 98 96 THR A C 1
ATOM 785 O O . THR A 1 96 ? 19.469 -17.25 -11.359 1 98 96 THR A O 1
ATOM 788 N N . TRP A 1 97 ? 20.828 -18.734 -10.438 1 98.12 97 TRP A N 1
ATOM 789 C CA . TRP A 1 97 ? 19.781 -19.672 -10.086 1 98.12 97 TRP A CA 1
ATOM 790 C C . TRP A 1 97 ? 18.75 -19.031 -9.164 1 98.12 97 TRP A C 1
ATOM 792 O O . TRP A 1 97 ? 17.547 -19.234 -9.328 1 98.12 97 TRP A O 1
ATOM 802 N N . GLY A 1 98 ? 19.219 -18.234 -8.234 1 98.06 98 GLY A N 1
ATOM 803 C CA . GLY A 1 98 ? 18.344 -17.562 -7.277 1 98.06 98 GLY A CA 1
ATOM 804 C C . GLY A 1 98 ? 17.328 -16.641 -7.926 1 98.06 98 GLY A C 1
ATOM 805 O O . GLY A 1 98 ? 16.234 -16.438 -7.406 1 98.06 98 GLY A O 1
ATOM 806 N N . GLY A 1 99 ? 17.719 -16.047 -9.055 1 98.12 99 GLY A N 1
ATOM 807 C CA . GLY A 1 99 ? 16.875 -15.094 -9.773 1 98.12 99 GLY A CA 1
ATOM 808 C C . GLY A 1 99 ? 16 -15.742 -10.82 1 98.12 99 GLY A C 1
ATOM 809 O O . GLY A 1 99 ? 15.328 -15.055 -11.586 1 98.12 99 GLY A O 1
ATOM 810 N N . GLU A 1 100 ? 15.984 -17.016 -10.883 1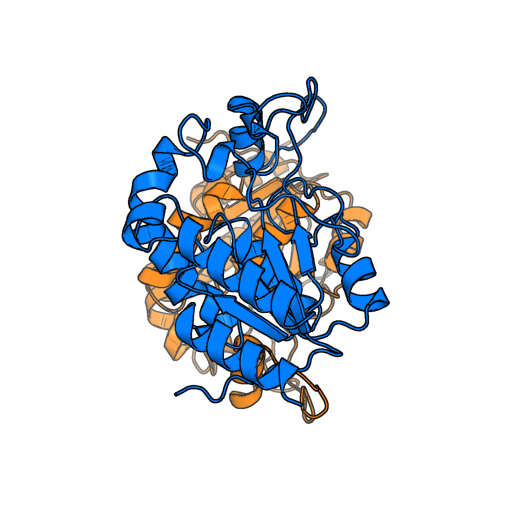 98.19 100 GLU A N 1
ATOM 811 C CA . GLU A 1 100 ? 15.133 -17.766 -11.812 1 98.19 100 GLU A CA 1
ATOM 812 C C . GLU A 1 100 ? 13.852 -18.219 -11.125 1 98.19 100 GLU A C 1
ATOM 814 O O . GLU A 1 100 ? 13.805 -18.359 -9.898 1 98.19 100 GLU A O 1
ATOM 819 N N . PHE A 1 101 ? 12.805 -18.422 -11.93 1 98.31 101 PHE A N 1
ATOM 820 C CA . PHE A 1 101 ? 11.609 -19.094 -11.422 1 98.31 101 PHE A CA 1
ATOM 821 C C . PHE A 1 101 ? 11.969 -20.422 -10.789 1 98.31 101 PHE A C 1
ATOM 823 O O . PHE A 1 101 ? 12.789 -21.172 -11.32 1 98.31 101 PHE A O 1
ATOM 830 N N . ARG A 1 102 ? 11.359 -20.719 -9.68 1 98.12 102 ARG A N 1
ATOM 831 C CA . ARG A 1 102 ? 11.391 -22.109 -9.266 1 98.12 102 ARG A CA 1
ATOM 832 C C . ARG A 1 102 ? 10.766 -23.016 -10.336 1 98.12 102 ARG A C 1
ATOM 834 O O . ARG A 1 102 ? 9.781 -22.625 -10.977 1 98.12 102 ARG A O 1
ATOM 841 N N . ALA A 1 103 ? 11.234 -24.172 -10.477 1 97.12 103 ALA A N 1
ATOM 842 C CA . ALA A 1 103 ? 10.969 -25.047 -11.609 1 97.12 103 ALA A CA 1
ATOM 843 C C . ALA A 1 103 ? 9.469 -25.25 -11.812 1 97.12 103 ALA A C 1
ATOM 845 O O . ALA A 1 103 ? 8.969 -25.141 -12.938 1 97.12 103 ALA A O 1
ATOM 846 N N . GLU A 1 104 ? 8.719 -25.422 -10.758 1 97.38 104 GLU A N 1
ATOM 847 C CA . GLU A 1 104 ? 7.297 -25.75 -10.852 1 97.38 104 GLU A CA 1
ATOM 848 C C . GLU A 1 104 ? 6.473 -24.5 -11.188 1 97.38 104 GLU A C 1
ATOM 850 O O . GLU A 1 104 ? 5.297 -24.609 -11.539 1 97.38 104 GLU A O 1
ATOM 855 N N . PHE A 1 105 ? 7.141 -23.344 -11.164 1 98.62 105 PHE A N 1
ATOM 856 C CA . PHE A 1 105 ? 6.395 -22.109 -11.336 1 98.62 105 PHE A CA 1
ATOM 857 C C . PHE A 1 105 ? 6.777 -21.422 -12.641 1 98.62 105 PHE A C 1
ATOM 859 O O . PHE A 1 105 ? 6.406 -20.266 -12.875 1 98.62 105 PHE A O 1
ATOM 866 N N . VAL A 1 106 ? 7.566 -22.109 -13.516 1 98.69 106 VAL A N 1
ATOM 867 C CA . VAL A 1 106 ? 7.953 -21.531 -14.805 1 98.69 106 VAL A CA 1
ATOM 868 C C . VAL A 1 106 ? 6.711 -21.281 -15.648 1 98.69 106 VAL A C 1
ATOM 870 O O . VAL A 1 106 ? 5.863 -22.172 -15.805 1 98.69 106 VAL A O 1
ATOM 873 N N . PRO A 1 107 ? 6.574 -20.078 -16.109 1 98.69 107 PRO A N 1
ATOM 874 C CA . PRO A 1 107 ? 5.41 -19.781 -16.953 1 98.69 107 PRO A CA 1
ATOM 875 C C . PRO A 1 107 ? 5.32 -20.688 -18.172 1 98.69 107 PRO A C 1
ATOM 877 O O . PRO A 1 107 ? 6.348 -21.031 -18.781 1 98.69 107 PRO A O 1
ATOM 880 N N . VAL A 1 108 ? 4.16 -21.047 -18.516 1 98 108 VAL A N 1
ATOM 881 C CA . VAL A 1 108 ? 3.932 -21.859 -19.703 1 98 108 VAL A CA 1
ATOM 882 C C . VAL A 1 108 ? 3.307 -21 -20.797 1 98 108 VAL A C 1
ATOM 884 O O . VAL A 1 108 ? 2.986 -19.828 -20.562 1 98 108 VAL A O 1
ATOM 887 N N . ALA A 1 109 ? 3.115 -21.578 -22.031 1 96.75 109 ALA A N 1
ATOM 888 C CA . ALA A 1 109 ? 2.562 -20.844 -23.172 1 96.75 109 ALA A CA 1
ATOM 889 C C . ALA A 1 109 ? 1.192 -20.25 -22.828 1 96.75 109 ALA A C 1
ATOM 891 O O . ALA A 1 109 ? 0.343 -20.938 -22.266 1 96.75 109 ALA A O 1
ATOM 892 N N . GLY A 1 110 ? 1.023 -18.984 -23.125 1 96.62 110 GLY A N 1
ATOM 893 C CA . GLY A 1 110 ? -0.26 -18.344 -22.906 1 96.62 110 GLY A CA 1
ATOM 894 C C . GLY A 1 110 ? -0.315 -17.562 -21.609 1 96.62 110 GLY A C 1
ATOM 895 O O . GLY A 1 110 ? -1.193 -16.719 -21.406 1 96.62 110 GLY A O 1
ATOM 896 N N . GLU A 1 111 ? 0.531 -17.859 -20.672 1 98.56 111 GLU A N 1
ATOM 897 C CA . GLU A 1 111 ? 0.574 -17.125 -19.406 1 98.56 111 GLU A CA 1
ATOM 898 C C . GLU A 1 111 ? 1.359 -15.82 -19.547 1 98.56 111 GLU A C 1
ATOM 900 O O . GLU A 1 111 ? 2.227 -15.703 -20.422 1 98.56 111 GLU A O 1
ATOM 905 N N . VAL A 1 112 ? 1.023 -14.836 -18.797 1 98.75 112 VAL A N 1
ATOM 906 C CA . VAL A 1 112 ? 1.592 -13.5 -18.938 1 98.75 112 VAL A CA 1
ATOM 907 C C . VAL A 1 112 ? 2.594 -13.242 -17.812 1 98.75 112 VAL A C 1
ATOM 909 O O . VAL A 1 112 ? 2.297 -13.477 -16.641 1 98.75 112 VAL A O 1
ATOM 912 N N . VAL A 1 113 ? 3.732 -12.828 -18.141 1 98.81 113 VAL A N 1
ATOM 913 C CA . VAL A 1 113 ? 4.711 -12.336 -17.188 1 98.81 113 VAL A CA 1
ATOM 914 C C . VAL A 1 113 ? 4.824 -10.82 -17.297 1 98.81 113 VAL A C 1
ATOM 916 O O . VAL A 1 113 ? 5.301 -10.297 -18.312 1 98.81 113 VAL A O 1
ATOM 919 N N . ALA A 1 114 ? 4.375 -10.094 -16.281 1 98.75 114 ALA A N 1
ATOM 920 C CA . ALA A 1 114 ? 4.465 -8.633 -16.281 1 98.75 114 ALA A CA 1
ATOM 921 C C . ALA A 1 114 ? 5.914 -8.18 -16.141 1 98.75 114 ALA A C 1
ATOM 923 O O . ALA A 1 114 ? 6.777 -8.938 -15.711 1 98.75 114 ALA A O 1
ATOM 924 N N . SER A 1 115 ? 6.133 -6.938 -16.609 1 98.69 115 SER A N 1
ATOM 925 C CA . SER A 1 115 ? 7.445 -6.355 -16.359 1 98.69 115 SER A CA 1
ATOM 926 C C . SER A 1 115 ? 7.762 -6.332 -14.867 1 98.69 115 SER A C 1
ATOM 928 O O . SER A 1 115 ? 6.852 -6.285 -14.039 1 98.69 115 SER A O 1
ATOM 930 N N . GLU A 1 116 ? 9.016 -6.375 -14.547 1 98.56 116 GLU A N 1
ATOM 931 C CA . GLU A 1 116 ? 9.453 -6.512 -13.164 1 98.56 116 GLU A CA 1
ATOM 932 C C . GLU A 1 116 ? 9.203 -5.227 -12.375 1 98.56 116 GLU A C 1
ATOM 934 O O . GLU A 1 116 ? 9.516 -4.133 -12.844 1 98.56 116 GLU A O 1
ATOM 939 N N . HIS A 1 117 ? 8.586 -5.379 -11.203 1 98.5 117 HIS A N 1
ATOM 940 C CA . HIS A 1 117 ? 8.391 -4.211 -10.352 1 98.5 117 HIS A CA 1
ATOM 941 C C . HIS A 1 117 ? 9.633 -3.922 -9.523 1 98.5 117 HIS A C 1
ATOM 943 O O . HIS A 1 117 ? 10.367 -4.844 -9.156 1 98.5 117 HIS A O 1
ATOM 949 N N . TRP A 1 118 ? 9.914 -2.682 -9.18 1 97.31 118 TRP A N 1
ATOM 950 C CA . TRP A 1 118 ? 11.172 -2.236 -8.594 1 97.31 118 TRP A CA 1
ATOM 951 C C . TRP A 1 118 ? 11.109 -2.268 -7.066 1 97.31 118 TRP A C 1
ATOM 953 O O . TRP A 1 118 ? 12.117 -2.48 -6.402 1 97.31 118 TRP A O 1
ATOM 963 N N . CYS A 1 119 ? 9.898 -2.002 -6.52 1 97.19 119 CYS A N 1
ATOM 964 C CA . CYS A 1 119 ? 9.727 -1.896 -5.074 1 97.19 119 CYS A CA 1
ATOM 965 C C . CYS A 1 119 ? 8.898 -3.059 -4.539 1 97.19 119 CYS A C 1
ATOM 967 O O . CYS A 1 119 ? 9.398 -4.18 -4.434 1 97.19 119 CYS A O 1
ATOM 969 N N . SER A 1 120 ? 7.586 -2.828 -4.352 1 98.44 120 SER A N 1
ATOM 970 C CA . SER A 1 120 ? 6.824 -3.926 -3.768 1 98.44 120 SER A CA 1
ATOM 971 C C . SER A 1 120 ? 5.582 -4.234 -4.594 1 98.44 120 SER A C 1
ATOM 973 O O . SER A 1 120 ? 5.188 -5.398 -4.727 1 98.44 120 SER A O 1
ATOM 975 N N . SER A 1 121 ? 4.977 -3.277 -5.176 1 98.75 121 SER A N 1
ATOM 976 C CA . SER A 1 121 ? 3.703 -3.484 -5.855 1 98.75 121 SER A CA 1
ATOM 977 C C . SER A 1 121 ? 3.91 -4.039 -7.262 1 98.75 121 SER A C 1
ATOM 979 O O . SER A 1 121 ? 4.652 -3.461 -8.062 1 98.75 121 SER A O 1
ATOM 981 N N . GLY A 1 122 ? 3.215 -5.078 -7.586 1 98.81 122 GLY A N 1
ATOM 982 C CA . GLY A 1 122 ? 3.254 -5.629 -8.93 1 98.81 122 GLY A CA 1
ATOM 983 C C . GLY A 1 122 ? 2.689 -4.688 -9.977 1 98.81 122 GLY A C 1
ATOM 984 O O . GLY A 1 122 ? 2.92 -4.867 -11.172 1 98.81 122 GLY A O 1
ATOM 985 N N . PHE A 1 123 ? 2.014 -3.619 -9.57 1 98.81 123 PHE A N 1
ATOM 986 C CA . PHE A 1 123 ? 1.331 -2.725 -10.492 1 98.81 123 PHE A CA 1
ATOM 987 C C . PHE A 1 123 ? 2.17 -1.481 -10.766 1 98.81 123 PHE A C 1
ATOM 989 O O . PHE A 1 123 ? 2.029 -0.846 -11.812 1 98.81 123 PHE A O 1
ATOM 996 N N . ALA A 1 124 ? 3.01 -1.052 -9.734 1 98.31 124 ALA A N 1
ATOM 997 C CA . ALA A 1 124 ? 3.725 0.218 -9.836 1 98.31 124 ALA A CA 1
ATOM 998 C C . ALA A 1 124 ? 4.828 0.142 -10.883 1 98.31 124 ALA A C 1
ATOM 1000 O O . ALA A 1 124 ? 5.738 -0.682 -10.781 1 98.31 124 ALA A O 1
ATOM 1001 N N . ASN A 1 125 ? 4.734 1.012 -11.914 1 97.62 125 ASN A N 1
ATOM 1002 C CA . ASN A 1 125 ? 5.754 1.142 -12.953 1 97.62 125 ASN A CA 1
ATOM 1003 C C . ASN A 1 125 ? 5.91 -0.153 -13.75 1 97.62 125 ASN A C 1
ATOM 1005 O O . ASN A 1 125 ? 7.027 -0.531 -14.109 1 97.62 125 ASN A O 1
ATOM 1009 N N . THR A 1 126 ? 4.852 -0.969 -13.938 1 98.75 126 THR A N 1
ATOM 1010 C CA . THR A 1 126 ? 4.82 -2.195 -14.727 1 98.75 126 THR A CA 1
ATOM 1011 C C . THR A 1 126 ? 3.654 -2.178 -15.711 1 98.75 126 THR A C 1
ATOM 1013 O O . THR A 1 126 ? 2.855 -1.238 -15.711 1 98.75 126 THR A O 1
ATOM 1016 N N . ASP A 1 127 ? 3.572 -3.174 -16.531 1 98.88 127 ASP A N 1
ATOM 1017 C CA . ASP A 1 127 ? 2.477 -3.273 -17.484 1 98.88 127 ASP A CA 1
ATOM 1018 C C . ASP A 1 127 ? 1.4 -4.238 -17 1 98.88 127 ASP A C 1
ATOM 1020 O O . ASP A 1 127 ? 0.57 -4.703 -17.781 1 98.88 127 ASP A O 1
ATOM 1024 N N . LEU A 1 128 ? 1.4 -4.598 -15.695 1 98.88 128 LEU A N 1
ATOM 1025 C CA . LEU A 1 128 ? 0.453 -5.566 -15.156 1 98.88 128 LEU A CA 1
ATOM 1026 C C . LEU A 1 128 ? -0.983 -5.102 -15.375 1 98.88 128 LEU A C 1
ATOM 1028 O O . LEU A 1 128 ? -1.831 -5.875 -15.82 1 98.88 128 LEU A O 1
ATOM 1032 N N . ASP A 1 129 ? -1.283 -3.838 -15.031 1 98.88 129 ASP A N 1
ATOM 1033 C CA . ASP A 1 129 ? -2.639 -3.322 -15.195 1 98.88 129 ASP A CA 1
ATOM 1034 C C . ASP A 1 129 ? -3.074 -3.391 -16.656 1 98.88 129 ASP A C 1
ATOM 1036 O O . ASP A 1 129 ? -4.207 -3.77 -16.953 1 98.88 129 ASP A O 1
ATOM 1040 N N . LEU A 1 130 ? -2.186 -2.979 -17.531 1 98.81 130 LEU A N 1
ATOM 1041 C CA . LEU A 1 130 ? -2.463 -3.049 -18.969 1 98.81 130 LEU A CA 1
ATOM 1042 C C . LEU A 1 130 ? -2.814 -4.473 -19.375 1 98.81 130 LEU A C 1
ATOM 1044 O O . LEU A 1 130 ? -3.818 -4.695 -20.062 1 98.81 130 LEU A O 1
ATOM 1048 N N . GLU A 1 131 ? -1.997 -5.406 -18.953 1 98.81 131 GLU A N 1
ATOM 1049 C CA . GLU A 1 131 ? -2.201 -6.805 -19.328 1 98.81 131 GLU A CA 1
ATOM 1050 C C . GLU A 1 131 ? -3.525 -7.332 -18.781 1 98.81 131 GLU A C 1
ATOM 1052 O O . GLU A 1 131 ? -4.273 -8.008 -19.5 1 98.81 131 GLU A O 1
ATOM 1057 N N . LEU A 1 132 ? -3.834 -7.055 -17.516 1 98.81 132 LEU A N 1
ATOM 1058 C CA . LEU A 1 132 ? -5.094 -7.496 -16.922 1 98.81 132 LEU A CA 1
ATOM 1059 C C . LEU A 1 132 ? -6.281 -6.926 -17.688 1 98.81 132 LEU A C 1
ATOM 1061 O O . LEU A 1 132 ? -7.227 -7.648 -18.016 1 98.81 132 LEU A O 1
ATOM 1065 N N . LYS A 1 133 ? -6.242 -5.656 -18.047 1 98.62 133 LYS A N 1
ATOM 1066 C CA . LYS A 1 133 ? -7.316 -4.996 -18.781 1 98.62 133 LYS A CA 1
ATOM 1067 C C . LYS A 1 133 ? -7.48 -5.594 -20.172 1 98.62 133 LYS A C 1
ATOM 1069 O O . LYS A 1 133 ? -8.602 -5.84 -20.625 1 98.62 133 LYS A O 1
ATOM 1074 N N . ARG A 1 134 ? -6.34 -5.828 -20.828 1 98.31 134 ARG A N 1
ATOM 1075 C CA . ARG A 1 134 ? -6.371 -6.355 -22.188 1 98.31 134 ARG A CA 1
ATOM 1076 C C . ARG A 1 134 ? -6.949 -7.77 -22.219 1 98.31 134 ARG A C 1
ATOM 1078 O O . ARG A 1 134 ? -7.469 -8.211 -23.234 1 98.31 134 ARG A O 1
ATOM 1085 N N . HIS A 1 135 ? -6.906 -8.453 -21.141 1 98.25 135 HIS A N 1
ATOM 1086 C CA . HIS A 1 135 ? -7.43 -9.812 -21.062 1 98.25 135 HIS A CA 1
ATOM 1087 C C . HIS A 1 135 ? -8.812 -9.836 -20.422 1 98.25 135 HIS A C 1
ATOM 1089 O O . HIS A 1 135 ? -9.359 -10.906 -20.141 1 98.25 135 HIS A O 1
ATOM 1095 N N . GLY A 1 136 ? -9.312 -8.625 -20.078 1 98.12 136 GLY A N 1
ATOM 1096 C CA . GLY A 1 136 ? -10.672 -8.508 -19.562 1 98.12 136 GLY A CA 1
ATOM 1097 C C . GLY A 1 136 ? -10.797 -8.922 -18.109 1 98.12 136 GLY A C 1
ATOM 1098 O O . GLY A 1 136 ? -11.875 -9.32 -17.672 1 98.12 136 GLY A O 1
ATOM 1099 N N . ILE A 1 137 ? -9.742 -8.883 -17.391 1 98.56 137 ILE A N 1
ATOM 1100 C CA . ILE A 1 137 ? -9.734 -9.359 -16.016 1 98.56 137 ILE A CA 1
ATOM 1101 C C . ILE A 1 137 ? -10.258 -8.266 -15.086 1 98.56 137 ILE A C 1
ATOM 1103 O O . ILE A 1 137 ? -9.836 -7.109 -15.18 1 98.56 137 ILE A O 1
ATOM 1107 N N . GLN A 1 138 ? -11.172 -8.617 -14.211 1 98.44 138 GLN A N 1
ATOM 1108 C CA . GLN A 1 138 ? -11.734 -7.703 -13.211 1 98.44 138 GLN A CA 1
ATOM 1109 C C . GLN A 1 138 ? -11.477 -8.211 -11.797 1 98.44 138 GLN A C 1
ATOM 1111 O O . GLN A 1 138 ? -11.57 -7.449 -10.836 1 98.44 138 GLN A O 1
ATOM 1116 N N . ARG A 1 139 ? -11.211 -9.508 -11.656 1 98.31 139 ARG A N 1
ATOM 1117 C CA . ARG A 1 139 ? -10.945 -10.164 -10.375 1 98.31 139 ARG A CA 1
ATOM 1118 C C . ARG A 1 139 ? -9.602 -10.875 -10.391 1 98.31 139 ARG A C 1
ATOM 1120 O O . ARG A 1 139 ? -9.227 -11.484 -11.398 1 98.31 139 ARG A O 1
ATOM 1127 N N . VAL A 1 140 ? -8.922 -10.766 -9.266 1 98.81 140 VAL A N 1
ATOM 1128 C CA . VAL A 1 140 ? -7.633 -11.453 -9.211 1 98.81 140 VAL A CA 1
ATOM 1129 C C . VAL A 1 140 ? -7.555 -12.297 -7.945 1 98.81 140 VAL A C 1
ATOM 1131 O O . VAL A 1 140 ? -8.031 -11.883 -6.883 1 98.81 140 VAL A O 1
ATOM 1134 N N . ILE A 1 141 ? -7.074 -13.469 -8.062 1 98.88 141 ILE A N 1
ATOM 1135 C CA . ILE A 1 141 ? -6.633 -14.328 -6.965 1 98.88 141 ILE A CA 1
ATOM 1136 C C . ILE A 1 141 ? -5.125 -14.18 -6.77 1 98.88 141 ILE A C 1
ATOM 1138 O O . ILE A 1 141 ? -4.355 -14.352 -7.715 1 98.88 141 ILE A O 1
ATOM 1142 N N . VAL A 1 142 ? -4.684 -13.898 -5.586 1 98.94 142 VAL A N 1
ATOM 1143 C CA . VAL A 1 142 ? -3.287 -13.531 -5.383 1 98.94 142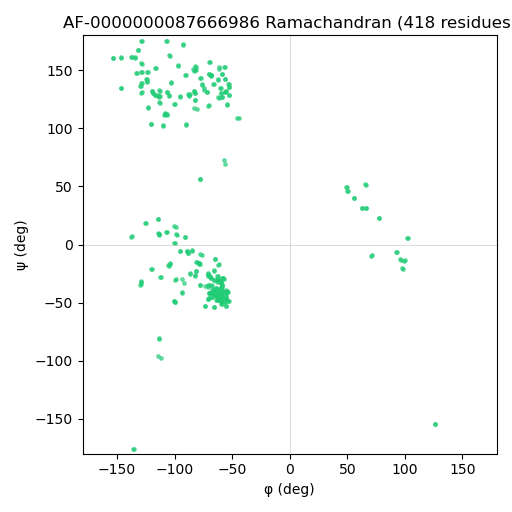 VAL A CA 1
ATOM 1144 C C . VAL A 1 142 ? -2.605 -14.57 -4.492 1 98.94 142 VAL A C 1
ATOM 1146 O O . VAL A 1 142 ? -3.105 -14.891 -3.412 1 98.94 142 VAL A O 1
ATOM 1149 N N . ILE A 1 143 ? -1.491 -15.094 -4.914 1 98.94 143 ILE A N 1
ATOM 1150 C CA . ILE A 1 143 ? -0.605 -15.977 -4.164 1 98.94 143 ILE A CA 1
ATOM 1151 C C . ILE A 1 143 ? 0.843 -15.523 -4.34 1 98.94 143 ILE A C 1
ATOM 1153 O O . ILE A 1 143 ? 1.164 -14.797 -5.281 1 98.94 143 ILE A O 1
ATOM 1157 N N . GLY A 1 144 ? 1.676 -15.984 -3.416 1 98.81 144 GLY A N 1
ATOM 1158 C CA . GLY A 1 144 ? 3.088 -15.672 -3.576 1 98.81 144 GLY A CA 1
ATOM 1159 C C . GLY A 1 144 ? 3.695 -15.008 -2.354 1 98.81 144 GLY A C 1
ATOM 1160 O O . GLY A 1 144 ? 3.293 -15.289 -1.224 1 98.81 144 GLY A O 1
ATOM 1161 N N . LEU A 1 145 ? 4.742 -14.258 -2.574 1 97.88 145 LEU A N 1
ATOM 1162 C CA . LEU A 1 145 ? 5.547 -13.68 -1.507 1 97.88 145 LEU A CA 1
ATOM 1163 C C . LEU A 1 145 ? 5.918 -12.234 -1.83 1 97.88 145 LEU A C 1
ATOM 1165 O O . LEU A 1 145 ? 5.969 -11.852 -3 1 97.88 145 LEU A O 1
ATOM 1169 N N . VAL A 1 146 ? 6.324 -11.5 -0.735 1 98 146 VAL A N 1
ATOM 1170 C CA . VAL A 1 146 ? 6.195 -11.672 0.708 1 98 146 V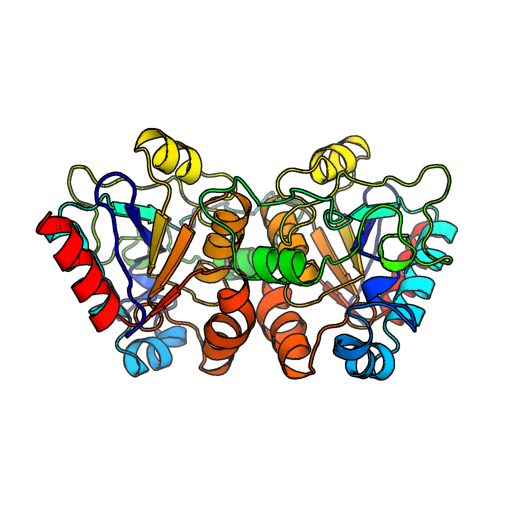AL A CA 1
ATOM 1171 C C . VAL A 1 146 ? 4.914 -11.008 1.197 1 98 146 VAL A C 1
ATOM 1173 O O . VAL A 1 146 ? 4.547 -9.922 0.723 1 98 146 VAL A O 1
ATOM 1176 N N . ALA A 1 147 ? 4.211 -11.484 2.182 1 98.75 147 ALA A N 1
ATOM 1177 C CA . ALA A 1 147 ? 2.852 -11.133 2.574 1 98.75 147 ALA A CA 1
ATOM 1178 C C . ALA A 1 147 ? 2.744 -9.648 2.912 1 98.75 147 ALA A C 1
ATOM 1180 O O . ALA A 1 147 ? 1.939 -8.93 2.316 1 98.75 147 ALA A O 1
ATOM 1181 N N . HIS A 1 148 ? 3.604 -9.086 3.781 1 98.75 148 HIS A N 1
ATOM 1182 C CA . HIS A 1 148 ? 3.373 -7.738 4.285 1 98.75 148 HIS A CA 1
ATOM 1183 C C . HIS A 1 148 ? 4 -6.691 3.373 1 98.75 148 HIS A C 1
ATOM 1185 O O . HIS A 1 148 ? 3.787 -5.492 3.559 1 98.75 148 HIS A O 1
ATOM 1191 N N . THR A 1 149 ? 4.824 -7.152 2.316 1 98.5 149 THR A N 1
ATOM 1192 C CA . THR A 1 149 ? 5.418 -6.188 1.4 1 98.5 149 THR A CA 1
ATOM 1193 C C . THR A 1 149 ? 4.844 -6.348 -0.004 1 98.5 149 THR A C 1
ATOM 1195 O O . THR A 1 149 ? 3.791 -5.781 -0.318 1 98.5 149 THR A O 1
ATOM 1198 N N . CYS A 1 150 ? 5.305 -7.277 -0.779 1 98.75 150 CYS A N 1
ATOM 1199 C CA . CYS A 1 150 ? 4.93 -7.359 -2.188 1 98.75 150 CYS A CA 1
ATOM 1200 C C . CYS A 1 150 ? 3.469 -7.758 -2.344 1 98.75 150 CYS A C 1
ATOM 1202 O O . CYS A 1 150 ? 2.748 -7.184 -3.164 1 98.75 150 CYS A O 1
ATOM 1204 N N . ILE A 1 151 ? 2.99 -8.711 -1.561 1 98.94 151 ILE A N 1
ATOM 1205 C CA . ILE A 1 151 ? 1.598 -9.133 -1.653 1 98.94 151 ILE A CA 1
ATOM 1206 C C . ILE A 1 151 ? 0.68 -7.992 -1.223 1 98.94 151 ILE A C 1
ATOM 1208 O O . ILE A 1 151 ? -0.22 -7.598 -1.967 1 98.94 151 ILE A O 1
ATOM 1212 N N . GLU A 1 152 ? 0.918 -7.496 -0.08 1 98.88 152 GLU A N 1
ATOM 1213 C CA . GLU A 1 152 ? 0.065 -6.441 0.463 1 98.88 152 GLU A CA 1
ATOM 1214 C C . GLU A 1 152 ? 0.072 -5.211 -0.435 1 98.88 152 GLU A C 1
ATOM 1216 O O . GLU A 1 152 ? -0.979 -4.625 -0.703 1 98.88 152 GLU A O 1
ATOM 1221 N N . ALA A 1 153 ? 1.272 -4.77 -0.909 1 98.81 153 ALA A N 1
ATOM 1222 C CA . ALA A 1 153 ? 1.365 -3.625 -1.809 1 98.81 153 ALA A CA 1
ATOM 1223 C C . ALA A 1 153 ? 0.579 -3.871 -3.094 1 98.81 153 ALA A C 1
ATOM 1225 O O . ALA A 1 153 ? -0.137 -2.986 -3.57 1 98.81 153 ALA A O 1
ATOM 1226 N N . THR A 1 154 ? 0.693 -5.055 -3.629 1 98.94 154 THR A N 1
ATOM 1227 C CA . THR A 1 154 ? -0.002 -5.418 -4.859 1 98.94 154 THR A CA 1
ATOM 1228 C C . THR A 1 154 ? -1.513 -5.426 -4.645 1 98.94 154 THR A C 1
ATOM 1230 O O . THR A 1 154 ? -2.266 -4.906 -5.469 1 98.94 154 THR A O 1
ATOM 1233 N N . VAL A 1 155 ? -1.94 -5.938 -3.516 1 98.94 155 VAL A N 1
ATOM 1234 C CA . VAL A 1 155 ? -3.359 -6.031 -3.189 1 98.94 155 VAL A CA 1
ATOM 1235 C C . VAL A 1 155 ? -3.936 -4.633 -2.98 1 98.94 155 VAL A C 1
ATOM 1237 O O . VAL A 1 155 ? -5.012 -4.316 -3.492 1 98.94 155 VAL A O 1
ATOM 1240 N N . ARG A 1 156 ? -3.223 -3.766 -2.318 1 98.69 156 ARG A N 1
ATOM 1241 C CA . ARG A 1 156 ? -3.67 -2.393 -2.111 1 98.69 156 ARG A CA 1
ATOM 1242 C C . ARG A 1 156 ? -3.82 -1.659 -3.441 1 98.69 156 ARG A C 1
ATOM 1244 O O . ARG A 1 156 ? -4.824 -0.98 -3.672 1 98.69 156 ARG A O 1
ATOM 1251 N N . TYR A 1 157 ? -2.834 -1.814 -4.328 1 98.69 157 TYR A N 1
ATOM 1252 C CA . TYR A 1 157 ? -2.883 -1.172 -5.637 1 98.69 157 TYR A CA 1
ATOM 1253 C C . TYR A 1 157 ? -4.051 -1.701 -6.461 1 98.69 157 TYR A C 1
ATOM 1255 O O . TYR A 1 157 ? -4.762 -0.93 -7.105 1 98.69 157 TYR A O 1
ATOM 1263 N N . ALA A 1 158 ? -4.234 -2.998 -6.367 1 98.88 158 ALA A N 1
ATOM 1264 C CA . ALA A 1 158 ? -5.336 -3.609 -7.109 1 98.88 158 ALA A CA 1
ATOM 1265 C C . ALA A 1 158 ? -6.68 -3.041 -6.664 1 98.88 158 ALA A C 1
ATOM 1267 O O . ALA A 1 158 ? -7.523 -2.701 -7.5 1 98.88 158 ALA A O 1
ATOM 1268 N N . ALA A 1 159 ? -6.859 -2.918 -5.375 1 98.56 159 ALA A N 1
ATOM 1269 C CA . ALA A 1 159 ? -8.102 -2.365 -4.844 1 98.56 159 ALA A CA 1
ATOM 1270 C C . ALA A 1 159 ? -8.312 -0.929 -5.312 1 98.56 159 ALA A C 1
ATOM 1272 O O . ALA A 1 159 ? -9.422 -0.549 -5.695 1 98.56 159 ALA A O 1
ATOM 1273 N N . GLU A 1 160 ? -7.223 -0.171 -5.316 1 98.12 160 GLU A N 1
ATOM 1274 C CA . GLU A 1 160 ? -7.273 1.211 -5.785 1 98.12 160 GLU A CA 1
ATOM 1275 C C . GLU A 1 160 ? -7.668 1.281 -7.258 1 98.12 160 GLU A C 1
ATOM 1277 O O . GLU A 1 160 ? -8.297 2.248 -7.691 1 98.12 160 GLU A O 1
ATOM 1282 N N . LEU A 1 161 ? -7.305 0.279 -7.977 1 98.12 161 LEU A N 1
ATOM 1283 C CA . LEU A 1 161 ? -7.512 0.261 -9.422 1 98.12 161 LEU A CA 1
ATOM 1284 C C . LEU A 1 161 ? -8.867 -0.336 -9.773 1 98.12 161 LEU A C 1
ATOM 1286 O O . LEU A 1 161 ? -9.25 -0.387 -10.945 1 98.12 161 LEU A O 1
ATOM 1290 N N . GLY A 1 162 ? -9.586 -0.842 -8.781 1 97.81 162 GLY A N 1
ATOM 1291 C CA . GLY A 1 162 ? -10.953 -1.278 -9.008 1 97.81 162 GLY A CA 1
ATOM 1292 C C . GLY A 1 162 ? -11.086 -2.783 -9.148 1 97.81 162 GLY A C 1
ATOM 1293 O O . GLY A 1 162 ? -12.164 -3.291 -9.461 1 97.81 162 GLY A O 1
ATOM 1294 N N . TYR A 1 163 ? -10 -3.533 -8.938 1 98.69 163 TYR A N 1
ATOM 1295 C CA . TYR A 1 163 ? -10.062 -4.988 -9.031 1 98.69 163 TYR A CA 1
ATOM 1296 C C . TYR A 1 163 ? -10.703 -5.582 -7.781 1 98.69 163 TYR A C 1
ATOM 1298 O O . TYR A 1 163 ? -10.547 -5.047 -6.68 1 98.69 163 TYR A O 1
ATOM 1306 N N . ASP A 1 164 ? -11.477 -6.645 -7.969 1 98.38 164 ASP A N 1
ATOM 1307 C CA . ASP A 1 164 ? -11.906 -7.496 -6.867 1 98.38 164 ASP A CA 1
ATOM 1308 C C . ASP A 1 164 ? -10.828 -8.516 -6.508 1 98.38 164 ASP A C 1
ATOM 1310 O O . ASP A 1 164 ? -10.398 -9.297 -7.359 1 98.38 164 ASP A O 1
ATOM 1314 N N . VAL A 1 165 ? -10.383 -8.539 -5.215 1 98.81 165 VAL A N 1
ATOM 1315 C CA . VAL A 1 165 ? -9.164 -9.273 -4.891 1 98.81 165 VAL A CA 1
ATOM 1316 C C . VAL A 1 165 ? -9.484 -10.391 -3.906 1 98.81 165 VAL A C 1
ATOM 1318 O O . VAL A 1 165 ? -10.156 -10.164 -2.896 1 98.81 165 VAL A O 1
ATOM 1321 N N . THR A 1 166 ? -9.047 -11.531 -4.188 1 98.81 166 THR A N 1
ATOM 1322 C CA . THR A 1 166 ? -9.016 -12.664 -3.273 1 98.81 166 THR A CA 1
ATOM 1323 C C . THR A 1 166 ? -7.582 -13.055 -2.932 1 98.81 166 THR A C 1
ATOM 1325 O O . THR A 1 166 ? -6.758 -13.242 -3.826 1 98.81 166 THR A O 1
ATOM 1328 N N . VAL A 1 167 ? -7.293 -13.133 -1.641 1 98.94 167 VAL A N 1
ATOM 1329 C CA . VAL A 1 167 ? -5.973 -13.57 -1.194 1 98.94 167 VAL A CA 1
ATOM 1330 C C . VAL A 1 167 ? -6.062 -14.984 -0.631 1 98.94 167 VAL A C 1
ATOM 1332 O O . VAL A 1 167 ? -6.965 -15.297 0.149 1 98.94 167 VAL A O 1
ATOM 1335 N N . VAL A 1 168 ? -5.16 -15.812 -1.087 1 98.94 168 VAL A N 1
ATOM 1336 C CA . VAL A 1 168 ? -5.094 -17.172 -0.555 1 98.94 168 VAL A CA 1
ATOM 1337 C C . VAL A 1 168 ? -4.145 -17.203 0.642 1 98.94 168 VAL A C 1
ATOM 1339 O O . VAL A 1 168 ? -2.926 -17.297 0.473 1 98.94 168 VAL A O 1
ATOM 1342 N N . LYS A 1 169 ? -4.668 -17.25 1.81 1 98.88 169 LYS A N 1
ATOM 1343 C CA . LYS A 1 169 ? -3.947 -16.906 3.029 1 98.88 169 LYS A CA 1
ATOM 1344 C C . LYS A 1 169 ? -2.854 -17.922 3.332 1 98.88 169 LYS A C 1
ATOM 1346 O O . LYS A 1 169 ? -1.883 -17.609 4.027 1 98.88 169 LYS A O 1
ATOM 1351 N N . ASP A 1 170 ? -3.039 -19.172 2.918 1 98.88 170 ASP A N 1
ATOM 1352 C CA . ASP A 1 170 ? -2.014 -20.188 3.182 1 98.88 170 ASP A CA 1
ATOM 1353 C C . ASP A 1 170 ? -1.126 -20.391 1.958 1 98.88 170 ASP A C 1
ATOM 1355 O O . ASP A 1 170 ? -0.338 -21.344 1.914 1 98.88 170 ASP A O 1
ATOM 1359 N N . ALA A 1 171 ? -1.245 -19.562 0.915 1 98.88 171 ALA A N 1
ATOM 1360 C CA . ALA A 1 171 ? -0.358 -19.547 -0.245 1 98.88 171 ALA A CA 1
ATOM 1361 C C . ALA A 1 171 ? 0.418 -18.234 -0.316 1 98.88 171 ALA A C 1
ATOM 1363 O O . ALA A 1 171 ? 0.769 -17.766 -1.404 1 98.88 171 ALA A O 1
ATOM 1364 N N . VAL A 1 172 ? 0.541 -17.578 0.792 1 98.88 172 VAL A N 1
ATOM 1365 C CA . VAL A 1 172 ? 1.46 -16.469 1.018 1 98.88 172 VAL A CA 1
ATOM 1366 C C . VAL A 1 172 ? 2.281 -16.719 2.277 1 98.88 172 VAL A C 1
ATOM 1368 O O . VAL A 1 172 ? 1.859 -17.484 3.16 1 98.88 172 VAL A O 1
ATOM 1371 N N . ALA A 1 173 ? 3.4 -16.125 2.332 1 98.69 173 ALA A N 1
ATOM 1372 C CA . ALA A 1 173 ? 4.254 -16.25 3.51 1 98.69 173 ALA A CA 1
ATOM 1373 C C . ALA A 1 173 ? 5.031 -14.969 3.773 1 98.69 173 ALA A C 1
ATOM 1375 O O . ALA A 1 173 ? 5.086 -14.086 2.916 1 98.69 173 ALA A O 1
ATOM 1376 N N . ASP A 1 174 ? 5.492 -14.875 4.992 1 98.62 174 ASP A N 1
ATOM 1377 C CA . ASP A 1 174 ? 6.27 -13.734 5.469 1 98.62 174 ASP A CA 1
ATOM 1378 C C . ASP A 1 174 ? 7.469 -14.188 6.293 1 98.62 174 ASP A C 1
ATOM 1380 O O . ASP A 1 174 ? 7.754 -15.391 6.371 1 98.62 174 ASP A O 1
ATOM 1384 N N . TYR A 1 175 ? 8.203 -13.258 6.855 1 98.12 175 TYR A N 1
ATOM 1385 C CA . TYR A 1 175 ? 9.438 -13.555 7.574 1 98.12 175 TYR A CA 1
ATOM 1386 C C . TYR A 1 175 ? 9.141 -14.016 8.992 1 98.12 175 TYR A C 1
ATOM 1388 O O . TYR A 1 175 ? 9.992 -14.633 9.641 1 98.12 175 TYR A O 1
ATOM 1396 N N . SER A 1 176 ? 8.016 -13.688 9.523 1 98.56 176 SER A N 1
ATOM 1397 C CA . SER A 1 176 ? 7.664 -14.039 10.898 1 98.56 176 SER A CA 1
ATOM 1398 C C . SER A 1 176 ? 6.152 -14.133 11.078 1 98.56 176 SER A C 1
ATOM 1400 O O . SER A 1 176 ? 5.391 -13.578 10.281 1 98.56 176 SER A O 1
ATOM 1402 N N . PRO A 1 177 ? 5.703 -14.82 12.148 1 98.19 177 PRO A N 1
ATOM 1403 C CA . PRO A 1 177 ? 4.27 -14.852 12.445 1 98.19 177 PRO A CA 1
ATOM 1404 C C . PRO A 1 177 ? 3.682 -13.461 12.664 1 98.19 177 PRO A C 1
ATOM 1406 O O . PRO A 1 177 ? 2.527 -13.203 12.305 1 98.19 177 PRO A O 1
ATOM 1409 N N . GLU A 1 178 ? 4.469 -12.594 13.266 1 98.56 178 GLU A N 1
ATOM 1410 C CA . GLU A 1 178 ? 4.031 -11.219 13.477 1 98.56 178 GLU A CA 1
ATOM 1411 C C . GLU A 1 178 ? 3.73 -10.516 12.156 1 98.56 178 GLU A C 1
ATOM 1413 O O . GLU A 1 178 ? 2.707 -9.844 12.023 1 98.56 178 GLU A O 1
ATOM 1418 N N . MET A 1 179 ? 4.594 -10.688 11.211 1 98.75 179 MET A N 1
ATOM 1419 C CA . MET A 1 179 ? 4.438 -10.062 9.906 1 98.75 179 MET A CA 1
ATOM 1420 C C . MET A 1 179 ? 3.289 -10.695 9.125 1 98.75 179 MET A C 1
ATOM 1422 O O . MET A 1 179 ? 2.557 -10.008 8.414 1 98.75 179 MET A O 1
ATOM 1426 N N . MET A 1 180 ? 3.115 -12.023 9.312 1 98.81 180 MET A N 1
ATOM 1427 C CA . MET A 1 180 ? 1.944 -12.695 8.758 1 98.81 180 MET A CA 1
ATOM 1428 C C . MET A 1 180 ? 0.658 -12.117 9.336 1 98.81 180 MET A C 1
ATOM 1430 O O . MET A 1 180 ? -0.284 -11.82 8.602 1 98.81 180 MET A O 1
ATOM 1434 N N . HIS A 1 181 ? 0.634 -11.969 10.602 1 98.75 181 HIS A N 1
ATOM 1435 C CA . HIS A 1 181 ? -0.526 -11.422 11.297 1 98.75 181 HIS A CA 1
ATOM 1436 C C . HIS A 1 181 ? -0.827 -10 10.828 1 98.75 181 HIS A C 1
ATOM 1438 O O . HIS A 1 181 ? -1.978 -9.672 10.531 1 98.75 181 HIS A O 1
ATOM 1444 N N . ALA A 1 182 ? 0.177 -9.133 10.75 1 98.88 182 ALA A N 1
ATOM 1445 C CA . ALA A 1 182 ? -0.003 -7.758 10.289 1 98.88 182 ALA A CA 1
ATOM 1446 C C . ALA A 1 182 ? -0.619 -7.723 8.891 1 98.88 182 ALA A C 1
ATOM 1448 O O . ALA A 1 182 ? -1.528 -6.93 8.633 1 98.88 182 ALA A O 1
ATOM 1449 N N . ALA A 1 183 ? -0.166 -8.594 8.062 1 98.81 183 ALA A N 1
ATOM 1450 C CA . ALA A 1 183 ? -0.653 -8.625 6.684 1 98.81 183 ALA A CA 1
ATOM 1451 C C . ALA A 1 183 ? -2.066 -9.195 6.617 1 98.81 183 ALA A C 1
ATOM 1453 O O . ALA A 1 183 ? -2.994 -8.516 6.168 1 98.81 183 ALA A O 1
ATOM 1454 N N . LEU A 1 184 ? -2.295 -10.375 7.188 1 98.81 184 LEU A N 1
ATOM 1455 C CA . LEU A 1 184 ? -3.486 -11.172 6.91 1 98.81 184 LEU A CA 1
ATOM 1456 C C . LEU A 1 184 ? -4.637 -10.766 7.824 1 98.81 184 LEU A C 1
ATOM 1458 O O . LEU A 1 184 ? -5.805 -10.922 7.465 1 98.81 184 LEU A O 1
ATOM 1462 N N . GLU A 1 185 ? -4.309 -10.234 8.945 1 98.69 185 GLU A N 1
ATOM 1463 C CA . GLU A 1 185 ? -5.363 -9.992 9.93 1 98.69 185 GLU A CA 1
ATOM 1464 C C . GLU A 1 185 ? -5.602 -8.5 10.133 1 98.69 185 GLU A C 1
ATOM 1466 O O . GLU A 1 185 ? -6.711 -8.078 10.461 1 98.69 185 GLU A O 1
ATOM 1471 N N . VAL A 1 186 ? -4.566 -7.699 9.914 1 98.75 186 VAL A N 1
ATOM 1472 C CA . VAL A 1 186 ? -4.691 -6.27 10.195 1 98.75 186 VAL A CA 1
ATOM 1473 C C . VAL A 1 186 ? -4.941 -5.512 8.891 1 98.75 186 VAL A C 1
ATOM 1475 O O . VAL A 1 186 ? -5.906 -4.754 8.781 1 98.75 186 VAL A O 1
ATOM 1478 N N . ASN A 1 187 ? -4.16 -5.77 7.859 1 98.81 187 ASN A N 1
ATOM 1479 C CA . ASN A 1 187 ? -4.113 -4.855 6.723 1 98.81 187 ASN A CA 1
ATOM 1480 C C . ASN A 1 187 ? -4.973 -5.359 5.566 1 98.81 187 ASN A C 1
ATOM 1482 O O . ASN A 1 187 ? -5.875 -4.656 5.105 1 98.81 187 ASN A O 1
ATOM 1486 N N . LEU A 1 188 ? -4.832 -6.605 5.156 1 98.88 188 LEU A N 1
ATOM 1487 C CA . LEU A 1 188 ? -5.398 -7.113 3.914 1 98.88 188 LEU A CA 1
ATOM 1488 C C . LEU A 1 188 ? -6.922 -7.18 3.998 1 98.88 188 LEU A C 1
ATOM 1490 O O . LEU A 1 188 ? -7.609 -7.02 2.99 1 98.88 188 LEU A O 1
ATOM 1494 N N . PRO A 1 189 ? -7.531 -7.344 5.211 1 98.69 189 PRO A N 1
ATOM 1495 C CA . PRO A 1 189 ? -8.992 -7.375 5.289 1 98.69 189 PRO A CA 1
ATOM 1496 C C . PRO A 1 189 ? -9.633 -6.066 4.824 1 98.69 189 PRO A C 1
ATOM 1498 O O . PRO A 1 189 ? -10.828 -6.039 4.508 1 98.69 189 PRO A O 1
ATOM 1501 N N . SER A 1 190 ? -8.859 -4.98 4.754 1 98.5 190 SER A N 1
ATOM 1502 C CA . SER A 1 190 ? -9.383 -3.697 4.305 1 98.5 190 SER A CA 1
ATOM 1503 C C . SER A 1 190 ? -9.453 -3.629 2.781 1 98.5 190 SER A C 1
ATOM 1505 O O . SER A 1 190 ? -10.148 -2.779 2.223 1 98.5 190 SER A O 1
ATOM 1507 N N . TYR A 1 191 ? -8.766 -4.555 2.092 1 98.75 191 TYR A N 1
ATOM 1508 C CA . TYR A 1 191 ? -8.594 -4.348 0.659 1 98.75 191 TYR A CA 1
ATOM 1509 C C . TYR A 1 191 ? -9.008 -5.586 -0.125 1 98.75 191 TYR A C 1
ATOM 1511 O O . TYR A 1 191 ? -9.445 -5.484 -1.273 1 98.75 191 TYR A O 1
ATOM 1519 N N . ALA A 1 192 ? -8.805 -6.715 0.468 1 98.75 192 ALA A N 1
ATOM 1520 C CA . ALA A 1 192 ? -9.211 -7.973 -0.159 1 98.75 192 ALA A CA 1
ATOM 1521 C C . ALA A 1 192 ? -10.664 -8.305 0.169 1 98.75 192 ALA A C 1
ATOM 1523 O O . ALA A 1 192 ? -11.055 -8.344 1.339 1 98.75 192 ALA A O 1
ATOM 1524 N N . SER A 1 193 ? -11.438 -8.602 -0.879 1 97.94 193 SER A N 1
ATOM 1525 C CA . SER A 1 193 ? -12.844 -8.953 -0.683 1 97.94 193 SER A CA 1
ATOM 1526 C C . SER A 1 193 ? -12.977 -10.328 -0.034 1 97.94 193 SER A C 1
ATOM 1528 O O . SER A 1 193 ? -13.992 -10.625 0.602 1 97.94 193 SER A O 1
ATOM 1530 N N . ALA A 1 194 ? -11.945 -11.156 -0.236 1 98.31 194 ALA A N 1
ATOM 1531 C CA . ALA A 1 194 ? -11.914 -12.477 0.384 1 98.31 194 ALA A CA 1
ATOM 1532 C C . ALA A 1 194 ? -10.484 -12.883 0.737 1 98.31 194 ALA A C 1
ATOM 1534 O O . ALA A 1 194 ? -9.555 -12.633 -0.033 1 98.31 194 ALA A O 1
ATOM 1535 N N . ILE A 1 195 ? -10.312 -13.391 1.885 1 98.75 195 ILE A N 1
ATOM 1536 C CA . ILE A 1 195 ? -9.109 -14.062 2.352 1 98.75 195 ILE A CA 1
ATOM 1537 C C . ILE A 1 195 ? -9.438 -15.492 2.758 1 98.75 195 ILE A C 1
ATOM 1539 O O . ILE A 1 195 ? -10.055 -15.727 3.797 1 98.75 195 ILE A O 1
ATOM 1543 N N . VAL A 1 196 ? -9.062 -16.406 1.896 1 98.56 196 VAL A N 1
ATOM 1544 C CA . VAL A 1 196 ? -9.523 -17.781 2.016 1 98.56 196 VAL A CA 1
ATOM 1545 C C . VAL A 1 196 ? -8.344 -18.734 1.896 1 98.56 196 VAL A C 1
ATOM 1547 O O . VAL A 1 196 ? -7.223 -18.312 1.586 1 98.56 196 VAL A O 1
ATOM 1550 N N . ASP A 1 197 ? -8.547 -20 2.232 1 98.5 197 ASP A N 1
ATOM 1551 C CA . ASP A 1 197 ? -7.445 -20.953 2.158 1 98.5 197 ASP A CA 1
ATOM 1552 C C . ASP A 1 197 ? -7.422 -21.672 0.809 1 98.5 197 ASP A C 1
ATOM 1554 O O . ASP A 1 197 ? -8.312 -21.469 -0.023 1 98.5 197 ASP A O 1
ATOM 1558 N N . THR A 1 198 ? -6.422 -22.391 0.572 1 98.69 198 THR A N 1
ATOM 1559 C CA . THR A 1 198 ? -6.184 -23.109 -0.677 1 98.69 198 THR A CA 1
ATOM 1560 C C . THR A 1 198 ? -7.363 -24.016 -1.017 1 98.69 198 THR A C 1
ATOM 1562 O O . THR A 1 198 ? -7.836 -24.031 -2.156 1 98.69 198 THR A O 1
ATOM 1565 N N . ARG A 1 199 ? -7.844 -24.734 -0.045 1 98.06 199 ARG A N 1
ATOM 1566 C CA . ARG A 1 199 ? -8.945 -25.672 -0.276 1 98.06 199 ARG A CA 1
ATOM 1567 C C . ARG A 1 199 ? -10.172 -24.938 -0.807 1 98.06 199 ARG A C 1
ATOM 1569 O O . ARG A 1 199 ? -10.773 -25.359 -1.8 1 98.06 199 ARG A O 1
ATOM 1576 N N . GLU A 1 200 ? -10.562 -23.875 -0.163 1 97.62 200 GLU A N 1
ATOM 1577 C CA . GLU A 1 200 ? -11.703 -23.062 -0.593 1 97.62 200 GLU A CA 1
ATOM 1578 C C . GLU A 1 200 ? -11.477 -22.484 -1.986 1 97.62 200 GLU A C 1
ATOM 1580 O O . GLU A 1 200 ? -12.406 -22.422 -2.797 1 97.62 200 GLU A O 1
ATOM 1585 N N . THR A 1 201 ? -10.281 -22.047 -2.234 1 98.06 201 THR A N 1
ATOM 1586 C CA . THR A 1 201 ? -9.938 -21.438 -3.516 1 98.06 201 THR A CA 1
ATOM 1587 C C . THR A 1 201 ? -10.07 -22.453 -4.648 1 98.06 201 THR A C 1
ATOM 1589 O O . THR A 1 201 ? -10.695 -22.172 -5.672 1 98.06 201 THR A O 1
ATOM 1592 N N . ILE A 1 202 ? -9.508 -23.625 -4.441 1 97.75 202 ILE A N 1
ATOM 1593 C CA . ILE A 1 202 ? -9.523 -24.656 -5.473 1 97.75 202 ILE A CA 1
ATOM 1594 C C . ILE A 1 202 ? -10.953 -25.094 -5.742 1 97.75 202 ILE A C 1
ATOM 1596 O O . ILE A 1 202 ? -11.344 -25.312 -6.891 1 97.75 202 ILE A O 1
ATOM 1600 N N . ALA A 1 203 ? -11.75 -25.203 -4.684 1 96.44 203 ALA A N 1
ATOM 1601 C CA . ALA A 1 203 ? -13.156 -25.547 -4.848 1 96.44 203 ALA A CA 1
ATOM 1602 C C . ALA A 1 203 ? -13.883 -24.516 -5.699 1 96.44 203 ALA A C 1
ATOM 1604 O O . ALA A 1 203 ? -14.672 -24.875 -6.578 1 96.44 203 ALA A O 1
ATOM 1605 N N . ALA A 1 204 ? -13.602 -23.281 -5.445 1 96.12 204 ALA A N 1
ATOM 1606 C CA . ALA A 1 204 ? -14.242 -22.203 -6.195 1 96.12 204 ALA A CA 1
ATOM 1607 C C . ALA A 1 204 ? -13.781 -22.203 -7.652 1 96.12 204 ALA A C 1
ATOM 1609 O O . ALA A 1 204 ? -14.578 -21.938 -8.555 1 96.12 204 ALA A O 1
ATOM 1610 N N . ILE A 1 205 ? -12.477 -22.469 -7.898 1 95.94 205 ILE A N 1
ATOM 1611 C CA . ILE A 1 205 ? -11.938 -22.531 -9.25 1 95.94 205 ILE A CA 1
ATOM 1612 C C . ILE A 1 205 ? -12.586 -23.672 -10.016 1 95.94 205 ILE A C 1
ATOM 1614 O O . ILE A 1 205 ? -12.914 -23.531 -11.203 1 95.94 205 ILE A O 1
ATOM 1618 N N . ALA A 1 206 ? -12.719 -24.75 -9.336 1 90.62 206 ALA A N 1
ATOM 1619 C CA . ALA A 1 206 ? -13.297 -25.922 -9.969 1 90.62 206 ALA A CA 1
ATOM 1620 C C . ALA A 1 206 ? -14.734 -25.656 -10.422 1 90.62 206 ALA A C 1
ATOM 1622 O O . ALA A 1 206 ? -15.188 -26.219 -11.422 1 90.62 206 ALA A O 1
ATOM 1623 N N . LEU A 1 207 ? -15.391 -24.812 -9.695 1 83.75 207 LEU A N 1
ATOM 1624 C CA . LEU A 1 207 ? -16.766 -24.469 -10.047 1 83.75 207 LEU A CA 1
ATOM 1625 C C . LEU A 1 207 ? -16.812 -23.609 -11.312 1 83.75 207 LEU A C 1
ATOM 1627 O O . LEU A 1 207 ? -17.828 -23.562 -12 1 83.75 207 LEU A O 1
ATOM 1631 N N . THR A 1 208 ? -15.82 -22.906 -11.602 1 75.38 208 THR A N 1
ATOM 1632 C CA . THR A 1 208 ? -15.711 -22.062 -12.781 1 75.38 208 THR A CA 1
ATOM 1633 C C . THR A 1 208 ? -15.586 -22.906 -14.047 1 75.38 208 THR A C 1
ATOM 1635 O O . THR A 1 208 ? -16.125 -22.531 -15.094 1 75.38 208 THR A O 1
ATOM 1638 N N . GLY A 1 209 ? -14.758 -23.891 -14.008 1 64.94 209 GLY A N 1
ATOM 1639 C CA . GLY A 1 209 ? -14.516 -24.797 -15.109 1 64.94 209 GLY A CA 1
ATOM 1640 C C . GLY A 1 209 ? -15.75 -25.594 -15.508 1 64.94 209 GLY A C 1
ATOM 1641 O O . GLY A 1 209 ? -15.875 -26.016 -16.672 1 64.94 209 GLY A O 1
ATOM 1642 N N . ALA A 1 210 ? -16.609 -25.844 -14.531 1 54.16 210 ALA A N 1
ATOM 1643 C CA . ALA A 1 210 ? -17.797 -26.641 -14.82 1 54.16 210 ALA A CA 1
ATOM 1644 C C . ALA A 1 210 ? -18.875 -25.812 -15.523 1 54.16 210 ALA A C 1
ATOM 1646 O O . ALA A 1 210 ? -19.812 -26.359 -16.094 1 54.16 210 ALA A O 1
ATOM 1647 N N . ALA A 1 211 ? -18.734 -24.516 -15.453 1 48.72 211 ALA A N 1
ATOM 1648 C CA . ALA A 1 211 ? -19.766 -23.766 -16.156 1 48.72 211 ALA A CA 1
ATOM 1649 C C . ALA A 1 211 ? -19.406 -23.609 -17.641 1 48.72 211 ALA A C 1
ATOM 1651 O O . ALA A 1 211 ? -18.234 -23.453 -17.984 1 48.72 211 ALA A O 1
ATOM 1652 N N . MET B 1 1 ? 21.156 10.812 17.344 1 40.12 1 MET B N 1
ATOM 1653 C CA . MET B 1 1 ? 20 11.492 16.781 1 40.12 1 MET B CA 1
ATOM 1654 C C . MET B 1 1 ? 20 11.406 15.25 1 40.12 1 MET B C 1
ATOM 1656 O O . MET B 1 1 ? 21.062 11.5 14.625 1 40.12 1 MET B O 1
ATOM 1660 N N . THR B 1 2 ? 19.047 10.664 14.633 1 53.72 2 THR B N 1
ATOM 1661 C CA . THR B 1 2 ? 19.062 10.555 13.18 1 53.72 2 THR B CA 1
ATOM 1662 C C . THR B 1 2 ? 19.281 11.922 12.539 1 53.72 2 THR B C 1
ATOM 1664 O O . THR B 1 2 ? 18.688 12.914 12.961 1 53.72 2 THR B O 1
ATOM 1667 N N . ASP B 1 3 ? 20.359 12.219 11.961 1 73 3 ASP B N 1
ATOM 1668 C CA . ASP B 1 3 ? 20.656 13.469 11.266 1 73 3 ASP B CA 1
ATOM 1669 C C . ASP B 1 3 ? 19.641 13.742 10.164 1 73 3 ASP B C 1
ATOM 1671 O O . ASP B 1 3 ? 19.859 13.391 9.008 1 73 3 ASP B O 1
ATOM 1675 N N . LEU B 1 4 ? 18.391 14.117 10.617 1 85.88 4 LEU B N 1
ATOM 1676 C CA . LEU B 1 4 ? 17.312 14.469 9.695 1 85.88 4 LEU B CA 1
ATOM 1677 C C . LEU B 1 4 ? 17.438 15.922 9.25 1 85.88 4 LEU B C 1
ATOM 1679 O O . LEU B 1 4 ? 17.562 16.828 10.086 1 85.88 4 LEU B O 1
ATOM 1683 N N . SER B 1 5 ? 17.641 16.078 7.957 1 89.5 5 SER B N 1
ATOM 1684 C CA . SER B 1 5 ? 17.688 17.422 7.379 1 89.5 5 SER B CA 1
ATOM 1685 C C . SER B 1 5 ? 16.766 17.531 6.168 1 89.5 5 SER B C 1
ATOM 1687 O O . SER B 1 5 ? 16.656 16.594 5.379 1 89.5 5 SER B O 1
ATOM 1689 N N . PHE B 1 6 ? 16.078 18.703 6.105 1 93.38 6 PHE B N 1
ATOM 1690 C CA . PHE B 1 6 ? 15.172 18.969 5 1 93.38 6 PHE B CA 1
ATOM 1691 C C . PHE B 1 6 ? 15.656 20.172 4.191 1 93.38 6 PHE B C 1
ATOM 1693 O O . PHE B 1 6 ? 16.422 21 4.691 1 93.38 6 PHE B O 1
ATOM 1700 N N . ASP B 1 7 ? 15.336 20.172 2.969 1 91.88 7 ASP B N 1
ATOM 1701 C CA . ASP B 1 7 ? 15.547 21.297 2.074 1 91.88 7 ASP B CA 1
ATOM 1702 C C . ASP B 1 7 ? 14.219 21.906 1.636 1 91.88 7 ASP B C 1
ATOM 1704 O O . ASP B 1 7 ? 13.398 21.25 1.005 1 91.88 7 ASP B O 1
ATOM 1708 N N . ARG B 1 8 ? 14.062 23.156 1.907 1 92.5 8 ARG B N 1
ATOM 1709 C CA . ARG B 1 8 ? 12.812 23.859 1.637 1 92.5 8 ARG B CA 1
ATOM 1710 C C . ARG B 1 8 ? 12.438 23.766 0.16 1 92.5 8 ARG B C 1
ATOM 1712 O O . ARG B 1 8 ? 11.258 23.766 -0.192 1 92.5 8 ARG B O 1
ATOM 1719 N N . SER B 1 9 ? 13.422 23.672 -0.628 1 93.81 9 SER B N 1
ATOM 1720 C CA . SER B 1 9 ? 13.188 23.734 -2.068 1 93.81 9 SER B CA 1
ATOM 1721 C C . SER B 1 9 ? 12.672 22.391 -2.594 1 93.81 9 SER B C 1
ATOM 1723 O O . SER B 1 9 ? 12.102 22.328 -3.682 1 93.81 9 SER B O 1
ATOM 1725 N N . ASN B 1 10 ? 12.836 21.312 -1.782 1 96.88 10 ASN B N 1
ATOM 1726 C CA . ASN B 1 10 ? 12.438 20.047 -2.369 1 96.88 10 ASN B CA 1
ATOM 1727 C C . ASN B 1 10 ? 11.664 19.188 -1.374 1 96.88 10 ASN B C 1
ATOM 1729 O O . ASN B 1 10 ? 11.438 18 -1.615 1 96.88 10 ASN B O 1
ATOM 1733 N N . THR B 1 11 ? 11.336 19.719 -0.226 1 97.94 11 THR B N 1
ATOM 1734 C CA . THR B 1 11 ? 10.602 18.984 0.799 1 97.94 11 THR B CA 1
ATOM 1735 C C . THR B 1 11 ? 9.211 19.594 1.006 1 97.94 11 THR B C 1
ATOM 1737 O O . THR B 1 11 ? 9.062 20.812 1.046 1 97.94 11 THR B O 1
ATOM 1740 N N . GLY B 1 12 ? 8.188 18.781 1.037 1 98.38 12 GLY B N 1
ATOM 1741 C CA . GLY B 1 12 ? 6.836 19.203 1.367 1 98.38 12 GLY B CA 1
ATOM 1742 C C . GLY B 1 12 ? 6.234 18.422 2.523 1 98.38 12 GLY B C 1
ATOM 1743 O O . GLY B 1 12 ? 6.59 17.266 2.752 1 98.38 12 GLY B O 1
ATOM 1744 N N . LEU B 1 13 ? 5.379 19.094 3.275 1 98.88 13 LEU B N 1
ATOM 1745 C CA . LEU B 1 13 ? 4.559 18.422 4.277 1 98.88 13 LEU B CA 1
ATOM 1746 C C . LEU B 1 13 ? 3.262 17.906 3.664 1 98.88 13 LEU B C 1
ATOM 1748 O O . LEU B 1 13 ? 2.576 18.641 2.945 1 98.88 13 LEU B O 1
ATOM 1752 N N . LEU B 1 14 ? 2.979 16.703 3.871 1 98.94 14 LEU B N 1
ATOM 1753 C CA . LEU B 1 14 ? 1.732 16.078 3.43 1 98.94 14 LEU B CA 1
ATOM 1754 C C . LEU B 1 14 ? 0.827 15.766 4.617 1 98.94 14 LEU B C 1
ATOM 1756 O O . LEU B 1 14 ? 1.172 14.945 5.469 1 98.94 14 LEU B O 1
ATOM 1760 N N . VAL B 1 15 ? -0.26 16.438 4.723 1 98.94 15 VAL B N 1
ATOM 1761 C CA . VAL B 1 15 ? -1.257 16.25 5.77 1 98.94 15 VAL B CA 1
ATOM 1762 C C . VAL B 1 15 ? -2.414 15.398 5.242 1 98.94 15 VAL B C 1
ATOM 1764 O O . VAL B 1 15 ? -3.115 15.812 4.312 1 98.94 15 VAL B O 1
ATOM 1767 N N . VAL B 1 16 ? -2.666 14.273 5.879 1 98.94 16 VAL B N 1
ATOM 1768 C CA . VAL B 1 16 ? -3.637 13.312 5.359 1 98.94 16 VAL B CA 1
ATOM 1769 C C . VAL B 1 16 ? -4.891 13.32 6.23 1 98.94 16 VAL B C 1
ATOM 1771 O O . VAL B 1 16 ? -4.836 12.969 7.414 1 98.94 16 VAL B O 1
ATOM 1774 N N . ASP B 1 17 ? -6.008 13.758 5.773 1 98.69 17 ASP B N 1
ATOM 1775 C CA . ASP B 1 17 ? -7.387 13.578 6.223 1 98.69 17 ASP B CA 1
ATOM 1776 C C . ASP B 1 17 ? -7.613 14.234 7.582 1 98.69 17 ASP B C 1
ATOM 1778 O O . ASP B 1 17 ? -8.133 13.609 8.5 1 98.69 17 ASP B O 1
ATOM 1782 N N . PRO B 1 18 ? -7.25 15.461 7.699 1 98.62 18 PRO B N 1
ATOM 1783 C CA . PRO B 1 18 ? -7.586 16.156 8.945 1 98.62 18 PRO B CA 1
ATOM 1784 C C . PRO B 1 18 ? -9.047 16.594 9.008 1 98.62 18 PRO B C 1
ATOM 1786 O O . PRO B 1 18 ? -9.336 17.766 9.242 1 98.62 18 PRO B O 1
ATOM 1789 N N . TYR B 1 19 ? -9.93 15.633 8.844 1 98.44 19 TYR B N 1
ATOM 1790 C CA . TYR B 1 19 ? -11.375 15.844 8.906 1 98.44 19 TYR B CA 1
ATOM 1791 C C . TYR B 1 19 ? -11.859 15.859 10.352 1 98.44 19 TYR B C 1
ATOM 1793 O O . TYR B 1 19 ? -11.312 15.164 11.203 1 98.44 19 TYR B O 1
ATOM 1801 N N . ASN B 1 20 ? -12.953 16.547 10.586 1 98.44 20 ASN B N 1
ATOM 1802 C CA . ASN B 1 20 ? -13.602 16.531 11.891 1 98.44 20 ASN B CA 1
ATOM 1803 C C . ASN B 1 20 ? -14.039 15.125 12.281 1 98.44 20 ASN B C 1
ATOM 1805 O O . ASN B 1 20 ? -13.922 14.727 13.438 1 98.44 20 ASN B O 1
ATOM 1809 N N . ASP B 1 21 ? -14.516 14.312 11.375 1 97.81 21 ASP B N 1
ATOM 1810 C CA . ASP B 1 21 ? -14.992 12.961 11.656 1 97.81 21 ASP B CA 1
ATOM 1811 C C . ASP B 1 21 ? -13.891 12.109 12.297 1 97.81 21 ASP B C 1
ATOM 1813 O O . ASP B 1 21 ? -14.18 11.203 13.078 1 97.81 21 ASP B O 1
ATOM 1817 N N . PHE B 1 22 ? -12.625 12.398 11.992 1 96.12 22 PHE B N 1
ATOM 1818 C CA . PHE B 1 22 ? -11.516 11.586 12.461 1 96.12 22 PHE B CA 1
ATOM 1819 C C . PHE B 1 22 ? -10.938 12.148 13.758 1 96.12 22 PHE B C 1
ATOM 1821 O O . PHE B 1 22 ? -10.594 11.391 14.672 1 96.12 22 PHE B O 1
ATOM 1828 N N . ILE B 1 23 ? -10.828 13.508 13.781 1 97.19 23 ILE B N 1
ATOM 1829 C CA . ILE B 1 23 ? -9.875 14.008 14.766 1 97.19 23 ILE B CA 1
ATOM 1830 C C . ILE B 1 23 ? -10.555 15.016 15.68 1 97.19 23 ILE B C 1
ATOM 1832 O O . ILE B 1 23 ? -9.883 15.828 16.328 1 97.19 23 ILE B O 1
ATOM 1836 N N . SER B 1 24 ? -11.867 15.039 15.75 1 97.62 24 SER B N 1
ATOM 1837 C CA . SER B 1 24 ? -12.586 15.977 16.609 1 97.62 24 SER B CA 1
ATOM 1838 C C . SER B 1 24 ? -13.672 15.273 17.406 1 97.62 24 SER B C 1
ATOM 1840 O O . SER B 1 24 ? -14.289 14.32 16.922 1 97.62 24 SER B O 1
ATOM 1842 N N . GLU B 1 25 ? -13.906 15.805 18.625 1 97.31 25 GLU B N 1
ATOM 1843 C CA . GLU B 1 25 ? -15.07 15.375 19.391 1 97.31 25 GLU B CA 1
ATOM 1844 C C . GLU B 1 25 ? -16.359 15.547 18.594 1 97.31 25 GLU B C 1
ATOM 1846 O O . GLU B 1 25 ? -16.578 16.594 17.969 1 97.31 25 GLU B O 1
ATOM 1851 N N . GLY B 1 26 ? -17.172 14.5 18.594 1 96.75 26 GLY B N 1
ATOM 1852 C CA . GLY B 1 26 ? -18.422 14.547 17.844 1 96.75 26 GLY B CA 1
ATOM 1853 C C . GLY B 1 26 ? -18.312 13.93 16.453 1 96.75 26 GLY B C 1
ATOM 1854 O O . GLY B 1 26 ? -19.312 13.688 15.789 1 96.75 26 GLY B O 1
ATOM 1855 N N . GLY B 1 27 ? -17.062 13.68 16 1 97.12 27 GLY B N 1
ATOM 1856 C CA . GLY B 1 27 ? -16.859 13.039 14.711 1 97.12 27 GLY B CA 1
ATOM 1857 C C . GLY B 1 27 ? -17.312 11.586 14.695 1 97.12 27 GLY B C 1
ATOM 1858 O O . GLY B 1 27 ? -17.156 10.875 15.688 1 97.12 27 GLY B O 1
ATOM 1859 N N . LYS B 1 28 ? -17.812 11.133 13.57 1 96 28 LYS B N 1
ATOM 1860 C CA . LYS B 1 28 ? -18.391 9.797 13.406 1 96 28 LYS B CA 1
ATOM 1861 C C . LYS B 1 28 ? -17.344 8.719 13.719 1 96 28 LYS B C 1
ATOM 1863 O O . LYS B 1 28 ? -17.688 7.645 14.219 1 96 28 LYS B O 1
ATOM 1868 N N . ILE B 1 29 ? -16.109 9 13.438 1 96.31 29 ILE B N 1
ATOM 1869 C CA . ILE B 1 29 ? -15.07 7.977 13.539 1 96.31 29 ILE B CA 1
ATOM 1870 C C . ILE B 1 29 ? -14.242 8.203 14.797 1 96.31 29 ILE B C 1
ATOM 1872 O O . ILE B 1 29 ? -13.555 7.297 15.266 1 96.31 29 ILE B O 1
ATOM 1876 N N . TRP B 1 30 ? -14.297 9.344 15.414 1 97 30 TRP B N 1
ATOM 1877 C CA . TRP B 1 30 ? -13.469 9.797 16.531 1 97 30 TRP B CA 1
ATOM 1878 C C . TRP B 1 30 ? -13.531 8.812 17.688 1 97 30 TRP B C 1
ATOM 1880 O O . TRP B 1 30 ? -12.5 8.43 18.25 1 97 30 TRP B O 1
ATOM 1890 N N . PRO B 1 31 ? -14.711 8.211 18.016 1 97.31 31 PRO B N 1
ATOM 1891 C CA . PRO B 1 31 ? -14.766 7.301 19.156 1 97.31 31 PRO B CA 1
ATOM 1892 C C . PRO B 1 31 ? -13.875 6.074 18.984 1 97.31 31 PRO B C 1
ATOM 1894 O O . PRO B 1 31 ? -13.383 5.516 19.969 1 97.31 31 PRO B O 1
ATOM 1897 N N . ARG B 1 32 ? -13.648 5.707 17.75 1 96.94 32 ARG B N 1
ATOM 1898 C CA . ARG B 1 32 ? -12.859 4.512 17.484 1 96.94 32 ARG B CA 1
ATOM 1899 C C . ARG B 1 32 ? -11.367 4.816 17.547 1 96.94 32 ARG B C 1
ATOM 1901 O O . ARG B 1 32 ? -10.555 3.932 17.844 1 96.94 32 ARG B O 1
ATOM 1908 N N . ILE B 1 33 ? -10.961 6.035 17.297 1 97.5 33 ILE B N 1
ATOM 1909 C CA . ILE B 1 33 ? -9.555 6.391 17.156 1 97.5 33 ILE B CA 1
ATOM 1910 C C . ILE B 1 33 ? -9.086 7.137 18.406 1 97.5 33 ILE B C 1
ATOM 1912 O O . ILE B 1 33 ? -7.887 7.219 18.688 1 97.5 33 ILE B O 1
ATOM 1916 N N . LYS B 1 34 ? -9.977 7.641 19.172 1 98.12 34 LYS B N 1
ATOM 1917 C CA . LYS B 1 34 ? -9.75 8.586 20.266 1 98.12 34 LYS B CA 1
ATOM 1918 C C . LYS B 1 34 ? -8.695 8.062 21.234 1 98.12 34 LYS B C 1
ATOM 1920 O O . LYS B 1 34 ? -7.762 8.781 21.609 1 98.12 34 LYS B O 1
ATOM 1925 N N . GLU B 1 35 ? -8.859 6.828 21.641 1 98.19 35 GLU B N 1
ATOM 1926 C CA . GLU B 1 35 ? -7.957 6.262 22.641 1 98.19 35 GLU B CA 1
ATOM 1927 C C . GLU B 1 35 ? -6.508 6.324 22.172 1 98.19 35 GLU B C 1
ATOM 1929 O O . GLU B 1 35 ? -5.629 6.785 22.906 1 98.19 35 GLU B O 1
ATOM 1934 N N . VAL B 1 36 ? -6.277 5.922 20.953 1 98.44 36 VAL B N 1
ATOM 1935 C CA . VAL B 1 36 ? -4.926 5.922 20.406 1 98.44 36 VAL B CA 1
ATOM 1936 C C . VAL B 1 36 ? -4.461 7.355 20.172 1 98.44 36 VAL B C 1
ATOM 1938 O O . VAL B 1 36 ? -3.336 7.715 20.516 1 98.44 36 VAL B O 1
ATOM 1941 N N . ALA B 1 37 ? -5.285 8.188 19.562 1 98.25 37 ALA B N 1
ATOM 1942 C CA . ALA B 1 37 ? -4.941 9.57 19.234 1 98.25 37 ALA B CA 1
ATOM 1943 C C . ALA B 1 37 ? -4.59 10.367 20.484 1 98.25 37 ALA B C 1
ATOM 1945 O O . ALA B 1 37 ? -3.688 11.211 20.453 1 98.25 37 ALA B O 1
ATOM 1946 N N . GLU B 1 38 ? -5.281 10.102 21.531 1 98.12 38 GLU B N 1
ATOM 1947 C CA . GLU B 1 38 ? -5.004 10.812 22.781 1 98.12 38 GLU B CA 1
ATOM 1948 C C . GLU B 1 38 ? -3.773 10.234 23.469 1 98.12 38 GLU B C 1
ATOM 1950 O O . GLU B 1 38 ? -3.012 10.977 24.109 1 98.12 38 GLU B O 1
ATOM 1955 N N . ALA B 1 39 ? -3.58 8.922 23.344 1 98.19 39 ALA B N 1
ATOM 1956 C CA . ALA B 1 39 ? -2.445 8.266 24 1 98.19 39 ALA B CA 1
ATOM 1957 C C . ALA B 1 39 ? -1.123 8.805 23.453 1 98.19 39 ALA B C 1
ATOM 1959 O O . ALA B 1 39 ? -0.145 8.922 24.203 1 98.19 39 ALA B O 1
ATOM 1960 N N . ASN B 1 40 ? -1.062 9.195 22.203 1 97.56 40 ASN B N 1
ATOM 1961 C CA . ASN B 1 40 ? 0.19 9.703 21.656 1 97.56 40 ASN B CA 1
ATOM 1962 C C . ASN B 1 40 ? 0.087 11.188 21.312 1 97.56 40 ASN B C 1
ATOM 1964 O O . ASN B 1 40 ? 0.955 11.727 20.609 1 97.56 40 ASN B O 1
ATOM 1968 N N . ASN B 1 41 ? -1.073 11.836 21.75 1 98.5 41 ASN B N 1
ATOM 1969 C CA . ASN B 1 41 ? -1.289 13.25 21.5 1 98.5 41 ASN B CA 1
ATOM 1970 C C . ASN B 1 41 ? -1.206 13.57 20 1 98.5 41 ASN B C 1
ATOM 1972 O O . ASN B 1 41 ? -0.626 14.586 19.609 1 98.5 41 ASN B O 1
ATOM 1976 N N . CYS B 1 42 ? -1.741 12.711 19.219 1 98.69 42 CYS B N 1
ATOM 1977 C CA . CYS B 1 42 ? -1.587 12.742 17.781 1 98.69 42 CYS B CA 1
ATOM 1978 C C . CYS B 1 42 ? -2.014 14.086 17.203 1 98.69 42 CYS B C 1
ATOM 1980 O O . CYS B 1 42 ? -1.24 14.742 16.5 1 98.69 42 CYS B O 1
ATOM 1982 N N . VAL B 1 43 ? -3.225 14.562 17.516 1 98.69 43 VAL B N 1
ATOM 1983 C CA . VAL B 1 43 ? -3.805 15.75 16.891 1 98.69 43 VAL B CA 1
ATOM 1984 C C . VAL B 1 43 ? -2.971 16.984 17.25 1 98.69 43 VAL B C 1
ATOM 1986 O O . VAL B 1 43 ? -2.697 17.812 16.391 1 98.69 43 VAL B O 1
ATOM 1989 N N . ALA B 1 44 ? -2.559 17.078 18.469 1 98.75 44 ALA B N 1
ATOM 1990 C CA . ALA B 1 44 ? -1.693 18.172 18.891 1 98.75 44 ALA B CA 1
ATOM 1991 C C . ALA B 1 44 ? -0.368 18.141 18.125 1 98.75 44 ALA B C 1
ATOM 1993 O O . ALA B 1 44 ? 0.134 19.188 17.719 1 98.75 44 ALA B O 1
ATOM 1994 N N . HIS B 1 45 ? 0.207 16.984 18.016 1 98.94 45 HIS B N 1
ATOM 1995 C CA . HIS B 1 45 ? 1.472 16.844 17.312 1 98.94 45 HIS B CA 1
ATOM 1996 C C . HIS B 1 45 ? 1.312 17.156 15.828 1 98.94 45 HIS B C 1
ATOM 1998 O O . HIS B 1 45 ? 2.195 17.781 15.219 1 98.94 45 HIS B O 1
ATOM 2004 N N . MET B 1 46 ? 0.175 16.75 15.211 1 98.88 46 MET B N 1
ATOM 2005 C CA . MET B 1 46 ? -0.112 17.141 13.836 1 98.88 46 MET B CA 1
ATOM 2006 C C . MET B 1 46 ? -0.067 18.672 13.695 1 98.88 46 MET B C 1
ATOM 2008 O O . MET B 1 46 ? 0.564 19.188 12.773 1 98.88 46 MET B O 1
ATOM 2012 N N . LEU B 1 47 ? -0.725 19.297 14.625 1 98.81 47 LEU B N 1
ATOM 2013 C CA . LEU B 1 47 ? -0.808 20.75 14.57 1 98.81 47 LEU B CA 1
ATOM 2014 C C . LEU B 1 47 ? 0.567 21.375 14.766 1 98.81 47 LEU B C 1
ATOM 2016 O O . LEU B 1 47 ? 0.908 22.344 14.086 1 98.81 47 LEU B O 1
ATOM 2020 N N . GLU B 1 48 ? 1.384 20.844 15.664 1 98.88 48 GLU B N 1
ATOM 2021 C CA . GLU B 1 48 ? 2.736 21.344 15.891 1 98.88 48 GLU B CA 1
ATOM 2022 C C . GLU B 1 48 ? 3.586 21.25 14.633 1 98.88 48 GLU B C 1
ATOM 2024 O O . GLU B 1 48 ? 4.297 22.188 14.273 1 98.88 48 GLU B O 1
ATOM 2029 N N . VAL B 1 49 ? 3.508 20.141 13.953 1 98.81 49 VAL B N 1
ATOM 2030 C CA . VAL B 1 49 ? 4.301 19.922 12.75 1 98.81 49 VAL B CA 1
ATOM 2031 C C . VAL B 1 49 ? 3.822 20.859 11.641 1 98.81 49 VAL B C 1
ATOM 2033 O O . VAL B 1 49 ? 4.637 21.469 10.945 1 98.81 49 VAL B O 1
ATOM 2036 N N . LEU B 1 50 ? 2.496 20.953 11.469 1 98.88 50 LEU B N 1
ATOM 2037 C CA . LEU B 1 50 ? 1.934 21.844 10.461 1 98.88 50 LEU B CA 1
ATOM 2038 C C . LEU B 1 50 ? 2.359 23.281 10.711 1 98.88 50 LEU B C 1
ATOM 2040 O O . LEU B 1 50 ? 2.766 23.984 9.781 1 98.88 50 LEU B O 1
ATOM 2044 N N . THR B 1 51 ? 2.283 23.688 11.969 1 98.5 51 THR B N 1
ATOM 2045 C CA . THR B 1 51 ? 2.672 25.047 12.336 1 98.5 51 THR B CA 1
ATOM 2046 C C . THR B 1 51 ? 4.145 25.297 12.023 1 98.5 51 THR B C 1
ATOM 2048 O O . THR B 1 51 ? 4.5 26.312 11.438 1 98.5 51 THR B O 1
ATOM 2051 N N . ALA B 1 52 ? 5.023 24.375 12.383 1 98.06 52 ALA B N 1
ATOM 2052 C CA . ALA B 1 52 ? 6.453 24.484 12.102 1 98.06 52 ALA B CA 1
ATOM 2053 C C . ALA B 1 52 ? 6.711 24.562 10.602 1 98.06 52 ALA B C 1
ATOM 2055 O O . ALA B 1 52 ? 7.559 25.344 10.156 1 98.06 52 ALA B O 1
ATOM 2056 N N . ALA B 1 53 ? 6.008 23.781 9.812 1 98 53 ALA B N 1
ATOM 2057 C CA . ALA B 1 53 ? 6.156 23.797 8.359 1 98 53 ALA B CA 1
ATOM 2058 C C . ALA B 1 53 ? 5.773 25.156 7.785 1 98 53 ALA B C 1
ATOM 2060 O O . ALA B 1 53 ? 6.484 25.703 6.941 1 98 53 ALA B O 1
ATOM 2061 N N . ARG B 1 54 ? 4.641 25.688 8.227 1 97.25 54 ARG B N 1
ATOM 2062 C CA . ARG B 1 54 ? 4.176 27 7.773 1 97.25 54 ARG B CA 1
ATOM 2063 C C . ARG B 1 54 ? 5.172 28.094 8.148 1 97.25 54 ARG B C 1
ATOM 2065 O O . ARG B 1 54 ? 5.496 28.938 7.324 1 97.25 54 ARG B O 1
ATOM 2072 N N . GLU B 1 55 ? 5.684 28 9.352 1 95.75 55 GLU B N 1
ATOM 2073 C CA . GLU B 1 55 ? 6.648 28.984 9.812 1 95.75 55 GLU B CA 1
ATOM 2074 C C . GLU B 1 55 ? 7.934 28.938 8.992 1 95.75 55 GLU B C 1
ATOM 2076 O O . GLU B 1 55 ? 8.539 29.969 8.703 1 95.75 55 GLU B O 1
ATOM 2081 N N . ALA B 1 56 ? 8.312 27.781 8.633 1 95.12 56 ALA B N 1
ATOM 2082 C CA . ALA B 1 56 ? 9.539 27.578 7.859 1 95.12 56 ALA B CA 1
ATOM 2083 C C . ALA B 1 56 ? 9.289 27.766 6.367 1 95.12 56 ALA B C 1
ATOM 2085 O O . ALA B 1 56 ? 10.195 27.609 5.551 1 95.12 56 ALA B O 1
ATOM 2086 N N . ARG B 1 57 ? 8.055 27.953 5.969 1 94.75 57 ARG B N 1
ATOM 2087 C CA . ARG B 1 57 ? 7.617 28.172 4.594 1 94.75 57 ARG B CA 1
ATOM 2088 C C . ARG B 1 57 ? 7.848 26.938 3.742 1 94.75 57 ARG B C 1
ATOM 2090 O O . ARG B 1 57 ? 8.219 27.031 2.57 1 94.75 57 ARG B O 1
ATOM 2097 N N . LEU B 1 58 ? 7.746 25.828 4.402 1 96.62 58 LEU B N 1
ATOM 2098 C CA . LEU B 1 58 ? 7.68 24.594 3.631 1 96.62 58 LEU B CA 1
ATOM 2099 C C . LEU B 1 58 ? 6.371 24.5 2.852 1 96.62 58 LEU B C 1
ATOM 2101 O O . LEU B 1 58 ? 5.336 24.984 3.312 1 96.62 58 LEU B O 1
ATOM 2105 N N . ARG B 1 59 ? 6.469 23.906 1.699 1 97.44 59 ARG B N 1
ATOM 2106 C CA . ARG B 1 59 ? 5.227 23.656 0.977 1 97.44 59 ARG B CA 1
ATOM 2107 C C . ARG B 1 59 ? 4.355 22.656 1.719 1 97.44 59 ARG B C 1
ATOM 2109 O O . ARG B 1 59 ? 4.859 21.672 2.275 1 97.44 59 ARG B O 1
ATOM 2116 N N . VAL B 1 60 ? 3.084 22.922 1.757 1 98.81 60 VAL B N 1
ATOM 2117 C CA . VAL B 1 60 ? 2.137 22.062 2.461 1 98.81 60 VAL B CA 1
ATOM 2118 C C . VAL B 1 60 ? 1.096 21.531 1.48 1 98.81 60 VAL B C 1
ATOM 2120 O O . VAL B 1 60 ? 0.532 22.297 0.689 1 98.81 60 VAL B O 1
ATOM 2123 N N . PHE B 1 61 ? 0.866 20.281 1.534 1 98.94 61 PHE B N 1
ATOM 2124 C CA . PHE B 1 61 ? -0.116 19.578 0.718 1 98.94 61 PHE B CA 1
ATOM 2125 C C . PHE B 1 61 ? -1.094 18.797 1.595 1 98.94 61 PHE B C 1
ATOM 2127 O O . PHE B 1 61 ? -0.707 18.234 2.623 1 98.94 61 PHE B O 1
ATOM 2134 N N . PHE B 1 62 ? -2.311 18.797 1.153 1 98.94 62 PHE B N 1
ATOM 2135 C CA . PHE B 1 62 ? -3.344 18.016 1.832 1 98.94 62 PHE B CA 1
ATOM 2136 C C . PHE B 1 62 ? -3.855 16.906 0.938 1 98.94 62 PHE B C 1
ATOM 2138 O O . PHE B 1 62 ? -4.16 17.125 -0.235 1 98.94 62 PHE B O 1
ATOM 2145 N N . ALA B 1 63 ? -3.877 15.695 1.43 1 98.88 63 ALA B N 1
ATOM 2146 C CA . ALA B 1 63 ? -4.457 14.523 0.771 1 98.88 63 ALA B CA 1
ATOM 2147 C C . ALA B 1 63 ? -5.719 14.062 1.489 1 98.88 63 ALA B C 1
ATOM 2149 O O . ALA B 1 63 ? -5.645 13.359 2.502 1 98.88 63 ALA B O 1
ATOM 2150 N N . MET B 1 64 ? -6.809 14.398 0.914 1 98.5 64 MET B N 1
ATOM 2151 C CA . MET B 1 64 ? -8.094 14.203 1.58 1 98.5 64 MET B CA 1
ATOM 2152 C C . MET B 1 64 ? -8.82 12.984 1.021 1 98.5 64 MET B C 1
ATOM 2154 O O . MET B 1 64 ? -8.789 12.742 -0.186 1 98.5 64 MET B O 1
ATOM 2158 N N . HIS B 1 65 ? -9.422 12.25 1.897 1 98.5 65 HIS B N 1
ATOM 2159 C CA . HIS B 1 65 ? -10.258 11.133 1.505 1 98.5 65 HIS B CA 1
ATOM 2160 C C . HIS B 1 65 ? -11.555 11.609 0.847 1 98.5 65 HIS B C 1
ATOM 2162 O O . HIS B 1 65 ? -12.109 12.641 1.238 1 98.5 65 HIS B O 1
ATOM 2168 N N . HIS B 1 66 ? -12.062 10.891 -0.08 1 98.44 66 HIS B N 1
ATOM 2169 C CA . HIS B 1 66 ? -13.32 11.195 -0.752 1 98.44 66 HIS B CA 1
ATOM 2170 C C . HIS B 1 66 ? -14.453 11.367 0.253 1 98.44 66 HIS B C 1
ATOM 2172 O O . HIS B 1 66 ? -14.719 10.469 1.053 1 98.44 66 HIS B O 1
ATOM 2178 N N . ARG B 1 67 ? -15.008 12.547 0.202 1 98.31 67 ARG B N 1
ATOM 2179 C CA . ARG B 1 67 ? -16.172 12.805 1.041 1 98.31 67 ARG B CA 1
ATOM 2180 C C . ARG B 1 67 ? -17.422 12.109 0.489 1 98.31 67 ARG B C 1
ATOM 2182 O O . ARG B 1 67 ? -17.703 12.195 -0.708 1 98.31 67 ARG B O 1
ATOM 2189 N N . TYR B 1 68 ? -18.109 11.477 1.338 1 98 68 TYR B N 1
ATOM 2190 C CA . TYR B 1 68 ? -19.312 10.742 0.936 1 98 68 TYR B CA 1
ATOM 2191 C C . TYR B 1 68 ? -20.344 11.68 0.31 1 98 68 TYR B C 1
ATOM 2193 O O . TYR B 1 68 ? -20.594 12.766 0.831 1 98 68 TYR B O 1
ATOM 2201 N N . ARG B 1 69 ? -20.891 11.289 -0.75 1 97.94 69 ARG B N 1
ATOM 2202 C CA . ARG B 1 69 ? -22.047 11.898 -1.396 1 97.94 69 ARG B CA 1
ATOM 2203 C C . ARG B 1 69 ? -23.109 10.852 -1.698 1 97.94 69 ARG B C 1
ATOM 2205 O O . ARG B 1 69 ? -22.797 9.688 -1.953 1 97.94 69 ARG B O 1
ATOM 2212 N N . ALA B 1 70 ? -24.328 11.328 -1.641 1 96.25 70 ALA B N 1
ATOM 2213 C CA . ALA B 1 70 ? -25.422 10.414 -1.981 1 96.25 70 ALA B CA 1
ATOM 2214 C C . ALA B 1 70 ? -25.188 9.758 -3.342 1 96.25 70 ALA B C 1
ATOM 2216 O O . ALA B 1 70 ? -24.828 10.438 -4.309 1 96.25 70 ALA B O 1
ATOM 2217 N N . GLY B 1 71 ? -25.281 8.414 -3.404 1 96.5 71 GLY B N 1
ATOM 2218 C CA . GLY B 1 71 ? -25.094 7.688 -4.648 1 96.5 71 GLY B CA 1
ATOM 2219 C C . GLY B 1 71 ? -23.719 7.086 -4.789 1 96.5 71 GLY B C 1
ATOM 2220 O O . GLY B 1 71 ? -23.484 6.242 -5.656 1 96.5 71 GLY B O 1
ATOM 2221 N N . ASP B 1 72 ? -22.812 7.504 -3.959 1 96.06 72 ASP B N 1
ATOM 2222 C CA . ASP B 1 72 ? -21.469 6.973 -4.02 1 96.06 72 ASP B CA 1
ATOM 2223 C C . ASP B 1 72 ? -21.469 5.445 -3.973 1 96.06 72 ASP B C 1
ATOM 2225 O O . ASP B 1 72 ? -22.219 4.844 -3.211 1 96.06 72 ASP B O 1
ATOM 2229 N N . TYR B 1 73 ? -20.656 4.758 -4.844 1 94.69 73 TYR B N 1
ATOM 2230 C CA . TYR B 1 73 ? -20.375 3.33 -4.891 1 94.69 73 TYR B CA 1
ATOM 2231 C C . TYR B 1 73 ? -21.578 2.539 -5.371 1 94.69 73 TYR B C 1
ATOM 2233 O O . TYR B 1 73 ? -21.5 1.326 -5.578 1 94.69 73 TYR B O 1
ATOM 2241 N N . GLU B 1 74 ? -22.703 3.205 -5.465 1 95.25 74 GLU B N 1
ATOM 2242 C CA . GLU B 1 74 ? -23.969 2.51 -5.699 1 95.25 74 GLU B CA 1
ATOM 2243 C C . GLU B 1 74 ? -23.922 1.715 -7.004 1 95.25 74 GLU B C 1
ATOM 2245 O O . GLU B 1 74 ? -24.5 0.626 -7.09 1 95.25 74 GLU B O 1
ATOM 2250 N N . ASN B 1 75 ? -23.219 2.217 -8.016 1 95.94 75 ASN B N 1
ATOM 2251 C CA . ASN B 1 75 ? -23.234 1.558 -9.312 1 95.94 75 ASN B CA 1
ATOM 2252 C C . ASN B 1 75 ? -21.922 0.832 -9.578 1 95.94 75 ASN B C 1
ATOM 2254 O O . ASN B 1 75 ? -21.641 0.417 -10.711 1 95.94 75 ASN B O 1
ATOM 2258 N N . TRP B 1 76 ? -21.094 0.728 -8.555 1 96.75 76 TRP B N 1
ATOM 2259 C CA . TRP B 1 76 ? -19.828 0.011 -8.742 1 96.75 76 TRP B CA 1
ATOM 2260 C C . TRP B 1 76 ? -20.062 -1.497 -8.758 1 96.75 76 TRP B C 1
ATOM 2262 O O . TRP B 1 76 ? -20.859 -2.016 -7.977 1 96.75 76 TRP B O 1
ATOM 2272 N N . LYS B 1 77 ? -19.406 -2.18 -9.656 1 96.12 77 LYS B N 1
ATOM 2273 C CA . LYS B 1 77 ? -19.5 -3.635 -9.719 1 96.12 77 LYS B CA 1
ATOM 2274 C C . LYS B 1 77 ? -18.797 -4.285 -8.523 1 96.12 77 LYS B C 1
ATOM 2276 O O . LYS B 1 77 ? -19.312 -5.258 -7.961 1 96.12 77 LYS B O 1
ATOM 2281 N N . PHE B 1 78 ? -17.625 -3.783 -8.133 1 96.56 78 PHE B N 1
ATOM 2282 C CA . PHE B 1 78 ? -16.844 -4.273 -7.004 1 96.56 78 PHE B CA 1
ATOM 2283 C C . PHE B 1 78 ? -16.469 -3.129 -6.078 1 96.56 78 PHE B C 1
ATOM 2285 O O . PHE B 1 78 ? -16.031 -2.07 -6.535 1 96.56 78 PHE B O 1
ATOM 2292 N N . VAL B 1 79 ? -16.703 -3.305 -4.789 1 97.5 79 VAL B N 1
ATOM 2293 C CA . VAL B 1 79 ? -16.375 -2.326 -3.76 1 97.5 79 VAL B CA 1
ATOM 2294 C C . VAL B 1 79 ? -15.453 -2.965 -2.715 1 97.5 79 VAL B C 1
ATOM 2296 O O . VAL B 1 79 ? -15.82 -3.959 -2.086 1 97.5 79 VAL B O 1
ATOM 2299 N N . ALA B 1 80 ? -14.234 -2.426 -2.58 1 97.81 80 ALA B N 1
ATOM 2300 C CA . ALA B 1 80 ? -13.32 -2.955 -1.575 1 97.81 80 ALA B CA 1
ATOM 2301 C C . ALA B 1 80 ? -13.898 -2.801 -0.17 1 97.81 80 ALA B C 1
ATOM 2303 O O . ALA B 1 80 ? -14.672 -1.879 0.091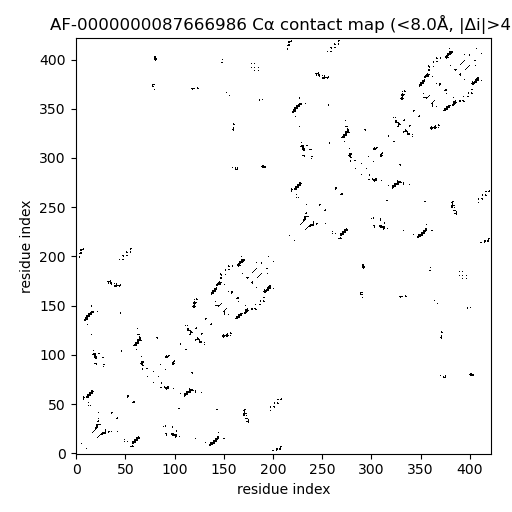 1 97.81 80 ALA B O 1
ATOM 2304 N N . PRO B 1 81 ? -13.5 -3.686 0.767 1 98 81 PRO B N 1
ATOM 2305 C CA . PRO B 1 81 ? -14.07 -3.656 2.115 1 98 81 PRO B CA 1
ATOM 2306 C C . PRO B 1 81 ? -13.945 -2.287 2.779 1 98 81 PRO B C 1
ATOM 2308 O O . PRO B 1 81 ? -14.906 -1.796 3.375 1 98 81 PRO B O 1
ATOM 2311 N N . ILE B 1 82 ? -12.836 -1.638 2.629 1 97.56 82 ILE B N 1
ATOM 2312 C CA . ILE B 1 82 ? -12.609 -0.364 3.299 1 97.56 82 ILE B CA 1
ATOM 2313 C C . ILE B 1 82 ? -13.531 0.704 2.715 1 97.56 82 ILE B C 1
ATOM 2315 O O . ILE B 1 82 ? -13.992 1.595 3.432 1 97.56 82 ILE B O 1
ATOM 2319 N N . GLN B 1 83 ? -13.797 0.652 1.438 1 97.38 83 GLN B N 1
ATOM 2320 C CA . GLN B 1 83 ? -14.719 1.574 0.788 1 97.38 83 GLN B CA 1
ATOM 2321 C C . GLN B 1 83 ? -16.172 1.282 1.19 1 97.38 83 GLN B C 1
ATOM 2323 O O . GLN B 1 83 ? -16.953 2.205 1.387 1 97.38 83 GLN B O 1
ATOM 2328 N N . ARG B 1 84 ? -16.516 0.004 1.353 1 96.62 84 ARG B N 1
ATOM 2329 C CA . ARG B 1 84 ? -17.844 -0.39 1.815 1 96.62 84 ARG B CA 1
ATOM 2330 C C . ARG B 1 84 ? -18.109 0.146 3.217 1 96.62 84 ARG B C 1
ATOM 2332 O O . ARG B 1 84 ? -19.219 0.621 3.502 1 96.62 84 ARG B O 1
ATOM 2339 N N . ALA B 1 85 ? -17.109 0.071 4.051 1 94.25 85 ALA B N 1
ATOM 2340 C CA . ALA B 1 85 ? -17.234 0.587 5.41 1 94.25 85 ALA B CA 1
ATOM 2341 C C . ALA B 1 85 ? -17.484 2.092 5.406 1 94.25 85 ALA B C 1
ATOM 2343 O O . ALA B 1 85 ? -18.359 2.584 6.117 1 94.25 85 ALA B O 1
ATOM 2344 N N . ALA B 1 86 ? -16.688 2.758 4.648 1 93.31 86 ALA B N 1
ATOM 2345 C CA . ALA B 1 86 ? -16.859 4.203 4.535 1 93.31 86 ALA B CA 1
ATOM 2346 C C . ALA B 1 86 ? -18.234 4.559 3.973 1 93.31 86 ALA B C 1
ATOM 2348 O O . ALA B 1 86 ? -18.859 5.531 4.402 1 93.31 86 ALA B O 1
ATOM 2349 N N . TRP B 1 87 ? -18.672 3.791 2.982 1 95.19 87 TRP B N 1
ATOM 2350 C CA . TRP B 1 87 ? -19.969 3.973 2.357 1 95.19 87 TRP B CA 1
ATOM 2351 C C . TRP B 1 87 ? -21.094 3.785 3.373 1 95.19 87 TRP B C 1
ATOM 2353 O O . TRP B 1 87 ? -21.969 4.652 3.516 1 95.19 87 TRP B O 1
ATOM 2363 N N . ASN B 1 88 ? -21.047 2.744 4.164 1 95.31 88 ASN B N 1
ATOM 2364 C CA . ASN B 1 88 ? -22.078 2.408 5.141 1 95.31 88 ASN B CA 1
ATOM 2365 C C . ASN B 1 88 ? -22.156 3.455 6.246 1 95.31 88 ASN B C 1
ATOM 2367 O O . ASN B 1 88 ? -23.25 3.799 6.699 1 95.31 88 ASN B O 1
ATOM 2371 N N . ARG B 1 89 ? -21.016 4.105 6.562 1 94.12 89 ARG B N 1
ATOM 2372 C CA . ARG B 1 89 ? -20.953 5.047 7.676 1 94.12 89 ARG B CA 1
ATOM 2373 C C . ARG B 1 89 ? -21.156 6.477 7.195 1 94.12 89 ARG B C 1
ATOM 2375 O O . ARG B 1 89 ? -21.25 7.402 8.008 1 94.12 89 ARG B O 1
ATOM 2382 N N . LYS B 1 90 ? -21.234 6.586 5.883 1 96.31 90 LYS B N 1
ATOM 2383 C CA . LYS B 1 90 ? -21.266 7.926 5.301 1 96.31 90 LYS B CA 1
ATOM 2384 C C . LYS B 1 90 ? -20.156 8.805 5.879 1 96.31 90 LYS B C 1
ATOM 2386 O O . LYS B 1 90 ? -20.422 9.914 6.34 1 96.31 90 LYS B O 1
ATOM 2391 N N . SER B 1 91 ? -18.969 8.234 5.863 1 95.12 91 SER B N 1
ATOM 2392 C CA . SER B 1 91 ? -17.828 8.93 6.445 1 95.12 91 SER B CA 1
ATOM 2393 C C . SER B 1 91 ? -17.547 10.242 5.719 1 95.12 91 SER B C 1
ATOM 2395 O O . SER B 1 91 ? -17.625 10.305 4.492 1 95.12 91 SER B O 1
ATOM 2397 N N . PHE B 1 92 ? -17.156 11.266 6.418 1 97.62 92 PHE B N 1
ATOM 2398 C CA . PHE B 1 92 ? -16.797 12.578 5.887 1 97.62 92 PHE B CA 1
ATOM 2399 C C . PHE B 1 92 ? -17.875 13.094 4.938 1 97.62 92 PHE B C 1
ATOM 2401 O O . PHE B 1 92 ? -17.578 13.578 3.846 1 97.62 92 PHE B O 1
ATOM 2408 N N . GLU B 1 93 ? -19.062 12.992 5.328 1 98.12 93 GLU B N 1
ATOM 2409 C CA . GLU B 1 93 ? -20.156 13.359 4.445 1 98.12 93 GLU B CA 1
ATOM 2410 C C . GLU B 1 93 ? -20.062 14.812 4.004 1 98.12 93 GLU B C 1
ATOM 2412 O O . GLU B 1 93 ? -19.938 15.711 4.836 1 98.12 93 GLU B O 1
ATOM 2417 N N . PHE B 1 94 ? -20.109 14.969 2.648 1 97.94 94 PHE B N 1
ATOM 2418 C CA . PHE B 1 94 ? -20 16.297 2.062 1 97.94 94 PHE B CA 1
ATOM 2419 C C . PHE B 1 94 ? -21.125 17.203 2.561 1 97.94 94 PHE B C 1
ATOM 2421 O O . PHE B 1 94 ? -22.281 16.797 2.572 1 97.94 94 PHE B O 1
ATOM 2428 N N . GLY B 1 95 ? -20.734 18.406 3.023 1 97.56 95 GLY B N 1
ATOM 2429 C CA . GLY B 1 95 ? -21.719 19.391 3.465 1 97.56 95 GLY B CA 1
ATOM 2430 C C . GLY B 1 95 ? -22.016 19.312 4.953 1 97.56 95 GLY B C 1
ATOM 2431 O O . GLY B 1 95 ? -22.812 20.094 5.473 1 97.56 95 GLY B O 1
ATOM 2432 N N . THR B 1 96 ? -21.5 18.359 5.617 1 98 96 THR B N 1
ATOM 2433 C CA . THR B 1 96 ? -21.672 18.234 7.062 1 98 96 THR B CA 1
ATOM 2434 C C . THR B 1 96 ? -20.391 18.656 7.793 1 98 96 THR B C 1
ATOM 2436 O O . THR B 1 96 ? -19.312 18.719 7.195 1 98 96 THR B O 1
ATOM 2439 N N . TRP B 1 97 ? -20.547 18.922 9.031 1 98.12 97 TRP B N 1
ATOM 2440 C CA . TRP B 1 97 ? -19.422 19.312 9.875 1 98.12 97 TRP B CA 1
ATOM 2441 C C . TRP B 1 97 ? -18.344 18.25 9.898 1 98.12 97 TRP B C 1
ATOM 2443 O O . TRP B 1 97 ? -17.141 18.547 9.844 1 98.12 97 TRP B O 1
ATOM 2453 N N . GLY B 1 98 ? -18.734 17 9.945 1 98.12 98 GLY B N 1
ATOM 2454 C CA . GLY B 1 98 ? -17.812 15.883 9.984 1 98.12 98 GLY B CA 1
ATOM 2455 C C . GLY B 1 98 ? -16.906 15.805 8.773 1 98.12 98 GLY B C 1
ATOM 2456 O O . GLY B 1 98 ? -15.773 15.328 8.859 1 98.12 98 GLY B O 1
ATOM 2457 N N . GLY B 1 99 ? -17.422 16.266 7.617 1 98.19 99 GLY B N 1
ATOM 2458 C CA . GLY B 1 99 ? -16.688 16.219 6.363 1 98.19 99 GLY B CA 1
ATOM 2459 C C . GLY B 1 99 ? -15.875 17.469 6.102 1 98.19 99 GLY B C 1
ATOM 2460 O O . GLY B 1 99 ? -15.305 17.641 5.02 1 98.19 99 GLY B O 1
ATOM 2461 N N . GLU B 1 100 ? -15.812 18.359 7.031 1 98.25 100 GLU B N 1
ATOM 2462 C CA . GLU B 1 100 ? -15.016 19.578 6.918 1 98.25 100 GLU B CA 1
ATOM 2463 C C . GLU B 1 100 ? -13.664 19.406 7.602 1 98.25 100 GLU B C 1
ATOM 2465 O O . GLU B 1 100 ? -13.508 18.562 8.492 1 98.25 100 GLU B O 1
ATOM 2470 N N . PHE B 1 101 ? -12.688 20.172 7.137 1 98.31 101 PHE B N 1
ATOM 2471 C CA . PHE B 1 101 ? -11.43 20.281 7.867 1 98.31 101 PHE B CA 1
ATOM 2472 C C . PHE B 1 101 ? -11.68 20.656 9.32 1 98.31 101 PHE B C 1
ATOM 2474 O O . PHE B 1 101 ? -12.516 21.516 9.617 1 98.31 101 PHE B O 1
ATOM 2481 N N . ARG B 1 102 ? -10.961 20.031 10.203 1 98.12 102 ARG B N 1
ATOM 2482 C CA . ARG B 1 102 ? -10.898 20.641 11.531 1 98.12 102 ARG B CA 1
ATOM 2483 C C . ARG B 1 102 ? -10.336 22.047 11.469 1 98.12 102 ARG B C 1
ATOM 2485 O O . ARG B 1 102 ? -9.422 22.328 10.68 1 98.12 102 ARG B O 1
ATOM 2492 N N . ALA B 1 103 ? -10.766 22.891 12.289 1 97.19 103 ALA B N 1
ATOM 2493 C CA . ALA B 1 103 ? -10.562 24.328 12.195 1 97.19 103 ALA B CA 1
ATOM 2494 C C . ALA B 1 103 ? -9.078 24.672 12.086 1 97.19 103 ALA B C 1
ATOM 2496 O O . ALA B 1 103 ? -8.68 25.469 11.227 1 97.19 103 ALA B O 1
ATOM 2497 N N . GLU B 1 104 ? -8.242 24.031 12.844 1 97.38 104 GLU B N 1
ATOM 2498 C CA . GLU B 1 104 ? -6.82 24.359 12.906 1 97.38 104 GLU B CA 1
ATOM 2499 C C . GLU B 1 104 ? -6.078 23.844 11.68 1 97.38 104 GLU B C 1
ATOM 2501 O O . GLU B 1 104 ? -4.934 24.219 11.43 1 97.38 104 GLU B O 1
ATOM 2506 N N . PHE B 1 105 ? -6.781 23.047 10.875 1 98.62 105 PHE B N 1
ATOM 2507 C CA . PHE B 1 105 ? -6.102 22.391 9.758 1 98.62 105 PHE B CA 1
ATOM 2508 C C . PHE B 1 105 ? -6.621 22.922 8.422 1 98.62 105 PHE B C 1
ATOM 2510 O O . PHE B 1 105 ? -6.305 22.359 7.367 1 98.62 105 PHE B O 1
ATOM 2517 N N . VAL B 1 106 ? -7.457 23.984 8.453 1 98.69 106 VAL B N 1
ATOM 2518 C CA . VAL B 1 106 ? -7.977 24.578 7.219 1 98.69 106 VAL B CA 1
ATOM 2519 C C . VAL B 1 106 ? -6.82 25.109 6.371 1 98.69 106 VAL B C 1
ATOM 2521 O O . VAL B 1 106 ? -5.961 25.828 6.871 1 98.69 106 VAL B O 1
ATOM 2524 N N . PRO B 1 107 ? -6.77 24.672 5.148 1 98.62 107 PRO B N 1
ATOM 2525 C CA . PRO B 1 107 ? -5.699 25.172 4.281 1 98.62 107 PRO B CA 1
ATOM 2526 C C . PRO B 1 107 ? -5.68 26.688 4.168 1 98.62 107 PRO B C 1
ATOM 2528 O O . PRO B 1 107 ? -6.738 27.328 4.117 1 98.62 107 PRO B O 1
ATOM 2531 N N . VAL B 1 108 ? -4.539 27.219 4.121 1 98 108 VAL B N 1
ATOM 2532 C CA . VAL B 1 108 ? -4.383 28.672 3.945 1 98 108 VAL B CA 1
ATOM 2533 C C . VAL B 1 108 ? -3.889 28.953 2.531 1 98 108 VAL B C 1
ATOM 2535 O O . VAL B 1 108 ? -3.594 28.047 1.765 1 98 108 VAL B O 1
ATOM 2538 N N . ALA B 1 109 ? -3.789 30.266 2.154 1 96.75 109 ALA B N 1
ATOM 2539 C CA . ALA B 1 109 ? -3.365 30.672 0.815 1 96.75 109 ALA B CA 1
ATOM 2540 C C . ALA B 1 109 ? -1.999 30.094 0.471 1 96.75 109 ALA B C 1
ATOM 2542 O O . ALA B 1 109 ? -1.074 30.141 1.285 1 96.75 109 ALA B O 1
ATOM 2543 N N . GLY B 1 110 ? -1.905 29.5 -0.7 1 96.62 110 GLY B N 1
ATOM 2544 C CA . GLY B 1 110 ? -0.637 28.953 -1.158 1 96.62 110 GLY B CA 1
ATOM 2545 C C . GLY B 1 110 ? -0.501 27.469 -0.911 1 96.62 110 GLY B C 1
ATOM 2546 O O . GLY B 1 110 ? 0.353 26.812 -1.508 1 96.62 110 GLY B O 1
ATOM 2547 N N . GLU B 1 111 ? -1.245 26.922 -0.023 1 98.56 111 GLU B N 1
ATOM 2548 C CA . GLU B 1 111 ? -1.206 25.484 0.247 1 98.56 111 GLU B CA 1
ATOM 2549 C C . GLU B 1 111 ? -2.053 24.719 -0.759 1 98.56 111 GLU B C 1
ATOM 2551 O O . GLU B 1 111 ? -2.996 25.25 -1.335 1 98.56 111 GLU B O 1
ATOM 2556 N N . VAL B 1 112 ? -1.688 23.516 -1.046 1 98.75 112 VAL B N 1
ATOM 2557 C CA . VAL B 1 112 ? -2.32 22.719 -2.102 1 98.75 112 VAL B CA 1
ATOM 2558 C C . VAL B 1 112 ? -3.227 21.656 -1.486 1 98.75 112 VAL B C 1
ATOM 2560 O O . VAL B 1 112 ? -2.814 20.938 -0.576 1 98.75 112 VAL B O 1
ATOM 2563 N N . VAL B 1 113 ? -4.402 21.594 -1.904 1 98.81 113 VAL B N 1
ATOM 2564 C CA . VAL B 1 113 ? -5.312 20.5 -1.572 1 98.81 113 VAL B CA 1
ATOM 2565 C C . VAL B 1 113 ? -5.496 19.594 -2.785 1 98.81 113 VAL B C 1
ATOM 2567 O O . VAL B 1 113 ? -6.074 20 -3.793 1 98.81 113 VAL B O 1
ATOM 2570 N N . ALA B 1 114 ? -4.992 18.375 -2.703 1 98.81 114 ALA B N 1
ATOM 2571 C CA . ALA B 1 114 ? -5.141 17.406 -3.795 1 98.81 114 ALA B CA 1
ATOM 2572 C C . ALA B 1 114 ? -6.59 16.953 -3.936 1 98.81 114 ALA B C 1
ATOM 2574 O O . ALA B 1 114 ? -7.387 17.094 -3.004 1 98.81 114 ALA B O 1
ATOM 2575 N N . SER B 1 115 ? -6.895 16.484 -5.16 1 98.75 115 SER B N 1
ATOM 2576 C CA . SER B 1 115 ? -8.203 15.867 -5.324 1 98.75 115 SER B CA 1
ATOM 2577 C C . SER B 1 115 ? -8.391 14.711 -4.352 1 98.75 115 SER B C 1
ATOM 2579 O O . SER B 1 115 ? -7.422 14.086 -3.92 1 98.75 115 SER B O 1
ATOM 2581 N N . GLU B 1 116 ? -9.617 14.445 -4.012 1 98.62 116 GLU B N 1
ATOM 2582 C CA . GLU B 1 116 ? -9.93 13.469 -2.973 1 98.62 116 GLU B CA 1
ATOM 2583 C C . GLU B 1 116 ? -9.664 12.047 -3.453 1 98.62 116 GLU B C 1
ATOM 2585 O O . GLU B 1 116 ? -10.055 11.68 -4.562 1 98.62 116 GLU B O 1
ATOM 2590 N N . HIS B 1 117 ? -8.953 11.273 -2.627 1 98.5 117 HIS B N 1
ATOM 2591 C CA . HIS B 1 117 ? -8.734 9.875 -2.977 1 98.5 117 HIS B CA 1
ATOM 2592 C C . HIS B 1 117 ? -9.906 9.008 -2.549 1 98.5 117 HIS B C 1
ATOM 2594 O O . HIS B 1 117 ? -10.57 9.305 -1.551 1 98.5 117 HIS B O 1
ATOM 2600 N N . TRP B 1 118 ? -10.195 7.914 -3.23 1 97.44 118 TRP B N 1
ATOM 2601 C CA . TRP B 1 118 ? -11.414 7.137 -3.094 1 97.44 118 TRP B CA 1
ATOM 2602 C C . TRP B 1 118 ? -11.227 5.992 -2.104 1 97.44 118 TRP B C 1
ATOM 2604 O O . TRP B 1 118 ? -12.188 5.539 -1.473 1 97.44 118 TRP B O 1
ATOM 2614 N N . CYS B 1 119 ? -9.969 5.484 -2.018 1 97.25 119 CYS B N 1
ATOM 2615 C CA . CYS B 1 119 ? -9.672 4.32 -1.19 1 97.25 119 CYS B CA 1
ATOM 2616 C C . CYS B 1 119 ? -8.75 4.695 -0.032 1 97.25 119 CYS B C 1
ATOM 2618 O O . CYS B 1 119 ? -9.195 5.32 0.935 1 97.25 119 CYS B O 1
ATOM 2620 N N . SER B 1 120 ? -7.445 4.484 -0.205 1 98.5 120 SER B N 1
ATOM 2621 C CA . SER B 1 120 ? -6.59 4.781 0.939 1 98.5 120 SER B CA 1
ATOM 2622 C C . SER B 1 120 ? -5.41 5.66 0.534 1 98.5 120 SER B C 1
ATOM 2624 O O . SER B 1 120 ? -4.988 6.531 1.297 1 98.5 120 SER B O 1
ATOM 2626 N N . SER B 1 121 ? -4.898 5.5 -0.622 1 98.81 121 SER B N 1
ATOM 2627 C CA . SER B 1 121 ? -3.686 6.207 -1.014 1 98.81 121 SER B CA 1
ATOM 2628 C C . SER B 1 121 ? -3.998 7.621 -1.491 1 98.81 121 SER B C 1
ATOM 2630 O O . SER B 1 121 ? -4.828 7.812 -2.381 1 98.81 121 SER B O 1
ATOM 2632 N N . GLY B 1 122 ? -3.293 8.578 -0.973 1 98.81 122 GLY B N 1
ATOM 2633 C CA . GLY B 1 122 ? -3.43 9.953 -1.43 1 98.81 122 GLY B CA 1
ATOM 2634 C C . GLY B 1 122 ? -2.992 10.148 -2.867 1 98.81 122 GLY B C 1
ATOM 2635 O O . GLY B 1 122 ? -3.322 11.164 -3.488 1 98.81 122 GLY B O 1
ATOM 2636 N N . PHE B 1 123 ? -2.318 9.18 -3.465 1 98.81 123 PHE B N 1
ATOM 2637 C CA . PHE B 1 123 ? -1.756 9.32 -4.801 1 98.81 123 PHE B CA 1
ATOM 2638 C C . PHE B 1 123 ? -2.662 8.672 -5.844 1 98.81 123 PHE B C 1
ATOM 2640 O O . PHE B 1 123 ? -2.627 9.039 -7.02 1 98.81 123 PHE B O 1
ATOM 2647 N N . ALA B 1 124 ? -3.441 7.582 -5.422 1 98.38 124 ALA B N 1
ATOM 2648 C CA . ALA B 1 124 ? -4.211 6.801 -6.383 1 98.38 124 ALA B CA 1
ATOM 2649 C C . ALA B 1 124 ? -5.395 7.598 -6.922 1 98.38 124 ALA B C 1
ATOM 2651 O O . ALA B 1 124 ? -6.266 8.016 -6.16 1 98.38 124 ALA B O 1
ATOM 2652 N N . ASN B 1 125 ? -5.406 7.816 -8.258 1 97.69 125 ASN B N 1
ATOM 2653 C CA . ASN B 1 125 ? -6.512 8.477 -8.953 1 97.69 125 ASN B CA 1
ATOM 2654 C C . ASN B 1 125 ? -6.691 9.914 -8.477 1 97.69 125 ASN B C 1
ATOM 2656 O O . ASN B 1 125 ? -7.82 10.391 -8.336 1 97.69 125 ASN B O 1
ATOM 2660 N N . THR B 1 126 ? -5.617 10.633 -8.055 1 98.75 126 THR B N 1
ATOM 2661 C CA . THR B 1 126 ? -5.609 12.031 -7.637 1 98.75 126 THR B CA 1
ATOM 2662 C C . THR B 1 126 ? -4.535 12.812 -8.383 1 98.75 126 THR B C 1
ATOM 2664 O O . THR B 1 126 ? -3.771 12.242 -9.164 1 98.75 126 THR B O 1
ATOM 2667 N N . ASP B 1 127 ? -4.492 14.094 -8.172 1 98.88 127 ASP B N 1
ATOM 2668 C CA . ASP B 1 127 ? -3.482 14.93 -8.812 1 98.88 127 ASP B CA 1
ATOM 2669 C C . ASP B 1 127 ? -2.328 15.219 -7.859 1 98.88 127 ASP B C 1
ATOM 2671 O O . ASP B 1 127 ? -1.554 16.156 -8.078 1 98.88 127 ASP B O 1
ATOM 2675 N N . LEU B 1 128 ? -2.199 14.469 -6.746 1 98.88 128 LEU B N 1
ATOM 2676 C CA . LEU B 1 128 ? -1.168 14.734 -5.746 1 98.88 128 LEU B CA 1
ATOM 2677 C C . LEU B 1 128 ? 0.223 14.648 -6.367 1 98.88 128 LEU B C 1
ATOM 2679 O O . LEU B 1 128 ? 1.061 15.523 -6.145 1 98.88 128 LEU B O 1
ATOM 2683 N N . ASP B 1 129 ? 0.493 13.57 -7.125 1 98.88 129 ASP B N 1
ATOM 2684 C CA . ASP B 1 129 ? 1.807 13.414 -7.742 1 98.88 129 ASP B CA 1
ATOM 2685 C C . ASP B 1 129 ? 2.115 14.586 -8.68 1 98.88 129 ASP B C 1
ATOM 2687 O O . ASP B 1 129 ? 3.234 15.102 -8.688 1 98.88 129 ASP B O 1
ATOM 2691 N N . LEU B 1 130 ? 1.14 14.945 -9.477 1 98.81 130 LEU B N 1
ATOM 2692 C CA . LEU B 1 130 ? 1.294 16.094 -10.375 1 98.81 130 LEU B CA 1
ATOM 2693 C C . LEU B 1 130 ? 1.667 17.344 -9.594 1 98.81 130 LEU B C 1
ATOM 2695 O O . LEU B 1 130 ? 2.615 18.047 -9.953 1 98.81 130 LEU B O 1
ATOM 2699 N N . GLU B 1 131 ? 0.926 17.594 -8.547 1 98.81 131 GLU B N 1
ATOM 2700 C CA . GLU B 1 131 ? 1.151 18.797 -7.742 1 98.81 131 GLU B CA 1
ATOM 2701 C C . GLU B 1 131 ? 2.537 18.781 -7.105 1 98.81 131 GLU B C 1
ATOM 2703 O O . GLU B 1 131 ? 3.242 19.797 -7.121 1 98.81 131 GLU B O 1
ATOM 2708 N N . LEU B 1 132 ? 2.947 17.641 -6.52 1 98.81 132 LEU B N 1
ATOM 2709 C CA . LEU B 1 132 ? 4.273 17.547 -5.918 1 98.81 132 LEU B CA 1
ATOM 2710 C C . LEU B 1 132 ? 5.363 17.797 -6.953 1 98.81 132 LEU B C 1
ATOM 2712 O O . LEU B 1 132 ? 6.305 18.547 -6.699 1 98.81 132 LEU B O 1
ATOM 2716 N N . LYS B 1 133 ? 5.234 17.25 -8.133 1 98.62 133 LYS B N 1
ATOM 2717 C CA . LYS B 1 133 ? 6.215 17.406 -9.203 1 98.62 133 LYS B CA 1
ATOM 2718 C C . LYS B 1 133 ? 6.277 18.859 -9.672 1 98.62 133 LYS B C 1
ATOM 2720 O O . LYS B 1 133 ? 7.363 19.406 -9.867 1 98.62 133 LYS B O 1
ATOM 2725 N N . ARG B 1 134 ? 5.105 19.453 -9.82 1 98.31 134 ARG B N 1
ATOM 2726 C CA . ARG B 1 134 ? 5.039 20.828 -10.312 1 98.31 134 ARG B CA 1
ATOM 2727 C C . ARG B 1 134 ? 5.664 21.797 -9.305 1 98.31 134 ARG B C 1
ATOM 2729 O O . ARG B 1 134 ? 6.102 22.875 -9.68 1 98.31 134 ARG B O 1
ATOM 2736 N N . HIS B 1 135 ? 5.738 21.422 -8.086 1 98.25 135 HIS B N 1
ATOM 2737 C CA . HIS B 1 135 ? 6.32 22.266 -7.051 1 98.25 135 HIS B CA 1
ATOM 2738 C C . HIS B 1 135 ? 7.754 21.859 -6.738 1 98.25 135 HIS B C 1
ATOM 2740 O O . HIS B 1 135 ? 8.359 22.375 -5.797 1 98.25 135 HIS B O 1
ATOM 2746 N N . GLY B 1 136 ? 8.234 20.828 -7.477 1 98.12 136 GLY B N 1
ATOM 2747 C CA . GLY B 1 136 ? 9.625 20.422 -7.352 1 98.12 136 GLY B CA 1
ATOM 2748 C C . GLY B 1 136 ? 9.898 19.609 -6.109 1 98.12 136 GLY B C 1
ATOM 2749 O O . GLY B 1 136 ? 11.023 19.578 -5.609 1 98.12 136 GLY B O 1
ATOM 2750 N N . ILE B 1 137 ? 8.906 19 -5.582 1 98.56 137 ILE B N 1
ATOM 2751 C CA . ILE B 1 137 ? 9.039 18.266 -4.324 1 98.56 137 ILE B CA 1
ATOM 2752 C C . ILE B 1 137 ? 9.594 16.859 -4.598 1 98.56 137 ILE B C 1
ATOM 2754 O O . ILE B 1 137 ? 9.117 16.156 -5.496 1 98.56 137 ILE B O 1
ATOM 2758 N N . GLN B 1 138 ? 10.594 16.469 -3.84 1 98.38 138 GLN B N 1
ATOM 2759 C CA . GLN B 1 138 ? 11.203 15.148 -3.934 1 98.38 138 GLN B CA 1
ATOM 2760 C C . GLN B 1 138 ? 11.086 14.391 -2.611 1 98.38 138 GLN B C 1
ATOM 2762 O O . GLN B 1 138 ? 11.234 13.172 -2.572 1 98.38 138 GLN B O 1
ATOM 2767 N N . ARG B 1 139 ? 10.891 15.117 -1.512 1 98.31 139 ARG B N 1
ATOM 2768 C CA . ARG B 1 139 ? 10.766 14.562 -0.167 1 98.31 139 ARG B CA 1
ATOM 2769 C C . ARG B 1 139 ? 9.453 14.992 0.482 1 98.31 139 ARG B C 1
ATOM 2771 O O . ARG B 1 139 ? 9.016 16.141 0.323 1 98.31 139 ARG B O 1
ATOM 2778 N N . VAL B 1 140 ? 8.867 14.039 1.183 1 98.81 140 VAL B N 1
ATOM 2779 C CA . VAL B 1 140 ? 7.621 14.398 1.852 1 98.81 140 VAL B CA 1
ATOM 2780 C C . VAL B 1 140 ? 7.684 13.984 3.318 1 98.81 140 VAL B C 1
ATOM 2782 O O . VAL B 1 140 ? 8.227 12.93 3.648 1 98.81 140 VAL B O 1
ATOM 2785 N N . ILE B 1 141 ? 7.25 14.82 4.168 1 98.88 141 ILE B N 1
ATOM 2786 C CA . ILE B 1 141 ? 6.938 14.531 5.566 1 98.88 141 ILE B CA 1
ATOM 2787 C C . ILE B 1 141 ? 5.449 14.227 5.711 1 98.88 141 ILE B C 1
ATOM 2789 O O . ILE B 1 141 ? 4.605 15.023 5.293 1 98.88 141 ILE B O 1
ATOM 2793 N N . VAL B 1 142 ? 5.098 13.125 6.309 1 98.94 142 VAL B N 1
ATOM 2794 C CA . VAL B 1 142 ? 3.711 12.672 6.285 1 98.94 142 VAL B CA 1
ATOM 2795 C C . VAL B 1 142 ? 3.152 12.648 7.707 1 98.94 142 VAL B C 1
ATOM 2797 O O . VAL B 1 142 ? 3.756 12.062 8.609 1 98.94 142 VAL B O 1
ATOM 2800 N N . ILE B 1 143 ? 2.023 13.266 7.918 1 98.94 143 ILE B N 1
ATOM 2801 C CA . ILE B 1 143 ? 1.245 13.242 9.148 1 98.94 143 ILE B CA 1
ATOM 2802 C C . ILE B 1 143 ? -0.23 13.016 8.828 1 98.94 143 ILE B C 1
ATOM 2804 O O . ILE B 1 143 ? -0.662 13.242 7.691 1 98.94 143 ILE B O 1
ATOM 2808 N N . GLY B 1 144 ? -0.955 12.578 9.836 1 98.81 144 GLY B N 1
ATOM 2809 C CA . GLY B 1 144 ? -2.387 12.445 9.625 1 98.81 144 GLY B CA 1
ATOM 2810 C C . GLY B 1 144 ? -2.914 11.062 9.961 1 98.81 144 GLY B C 1
ATOM 2811 O O . GLY B 1 144 ? -2.406 10.406 10.883 1 98.81 144 GLY B O 1
ATOM 2812 N N . LEU B 1 145 ? -4.004 10.703 9.352 1 97.88 145 LEU B N 1
ATOM 2813 C CA . LEU B 1 145 ? -4.738 9.484 9.672 1 97.88 145 LEU B CA 1
ATOM 2814 C C . LEU B 1 145 ? -5.195 8.773 8.398 1 97.88 145 LEU B C 1
ATOM 2816 O O . LEU B 1 145 ? -5.359 9.414 7.355 1 97.88 145 LEU B O 1
ATOM 2820 N N . VAL B 1 146 ? -5.523 7.441 8.586 1 98 146 VAL B N 1
ATOM 2821 C CA . VAL B 1 146 ? -5.258 6.469 9.641 1 98 146 VAL B CA 1
ATOM 2822 C C . VAL B 1 146 ? -3.967 5.711 9.336 1 98 146 VAL B C 1
ATOM 2824 O O . VAL B 1 146 ? -3.691 5.379 8.18 1 98 146 VAL B O 1
ATOM 2827 N N . ALA B 1 147 ? -3.172 5.316 10.289 1 98.75 147 ALA B N 1
ATOM 2828 C CA . ALA B 1 147 ? -1.795 4.844 10.156 1 98.75 147 ALA B CA 1
ATOM 2829 C C . ALA B 1 147 ? -1.718 3.625 9.242 1 98.75 147 ALA B C 1
ATOM 2831 O O . ALA B 1 147 ? -0.995 3.637 8.242 1 98.75 147 ALA B O 1
ATOM 2832 N N . HIS B 1 148 ? -2.523 2.566 9.453 1 98.75 148 HIS B N 1
ATOM 2833 C CA . HIS B 1 148 ? -2.297 1.313 8.742 1 98.75 148 HIS B CA 1
ATOM 2834 C C . HIS B 1 148 ? -3.043 1.295 7.41 1 98.75 148 HIS B C 1
ATOM 2836 O O . HIS B 1 148 ? -2.852 0.385 6.602 1 98.75 148 HIS B O 1
ATOM 2842 N N . THR B 1 149 ? -3.941 2.363 7.145 1 98.5 149 THR B N 1
ATOM 2843 C CA . THR B 1 149 ? -4.652 2.396 5.871 1 98.5 149 THR B CA 1
ATOM 2844 C C . THR B 1 149 ? -4.195 3.584 5.027 1 98.5 149 THR B C 1
ATOM 2846 O O . THR B 1 149 ? -3.203 3.492 4.301 1 98.5 149 THR B O 1
ATOM 2849 N N . CYS B 1 150 ? -4.684 4.766 5.277 1 98.75 150 CYS B N 1
ATOM 2850 C CA . CYS B 1 150 ? -4.434 5.898 4.391 1 98.75 150 CYS B CA 1
ATOM 2851 C C . CYS B 1 150 ? -2.977 6.336 4.465 1 98.75 150 CYS B C 1
ATOM 2853 O O . CYS B 1 150 ? -2.357 6.609 3.436 1 98.75 150 CYS B O 1
ATOM 2855 N N . ILE B 1 151 ? -2.395 6.383 5.648 1 98.94 151 ILE B N 1
ATOM 2856 C CA . ILE B 1 151 ? -1.001 6.789 5.789 1 98.94 151 ILE B CA 1
ATOM 2857 C C . ILE B 1 151 ? -0.095 5.754 5.125 1 98.94 151 ILE B C 1
ATOM 2859 O O . ILE B 1 151 ? 0.72 6.094 4.262 1 98.94 151 ILE B O 1
ATOM 2863 N N . GLU B 1 152 ? -0.253 4.551 5.512 1 98.88 152 GLU B N 1
ATOM 2864 C CA . GLU B 1 152 ? 0.602 3.488 4.992 1 98.88 152 GLU B CA 1
ATOM 2865 C C . GLU B 1 152 ? 0.469 3.363 3.477 1 98.88 152 GLU B C 1
ATOM 2867 O O . GLU B 1 152 ? 1.47 3.229 2.77 1 98.88 152 GLU B O 1
ATOM 2872 N N . ALA B 1 153 ? -0.784 3.391 2.941 1 98.81 153 ALA B N 1
ATOM 2873 C CA . ALA B 1 153 ? -0.997 3.32 1.498 1 98.81 153 ALA B CA 1
ATOM 2874 C C . ALA B 1 153 ? -0.317 4.484 0.785 1 98.81 153 ALA B C 1
ATOM 2876 O O . ALA B 1 153 ? 0.322 4.297 -0.253 1 98.81 153 ALA B O 1
ATOM 2877 N N . THR B 1 154 ? -0.428 5.664 1.345 1 98.94 154 THR B N 1
ATOM 2878 C CA . THR B 1 154 ? 0.17 6.859 0.762 1 98.94 154 THR B CA 1
ATOM 2879 C C . THR B 1 154 ? 1.692 6.762 0.774 1 98.94 154 THR B C 1
ATOM 2881 O O . THR B 1 154 ? 2.348 7.086 -0.219 1 98.94 154 THR B O 1
ATOM 2884 N N . VAL B 1 155 ? 2.236 6.262 1.86 1 98.94 155 VAL B N 1
ATOM 2885 C CA . VAL B 1 155 ? 3.682 6.129 2.018 1 98.94 155 VAL B CA 1
ATOM 2886 C C . VAL B 1 155 ? 4.215 5.082 1.043 1 98.94 155 VAL B C 1
ATOM 2888 O O . VAL B 1 155 ? 5.227 5.305 0.376 1 98.94 155 VA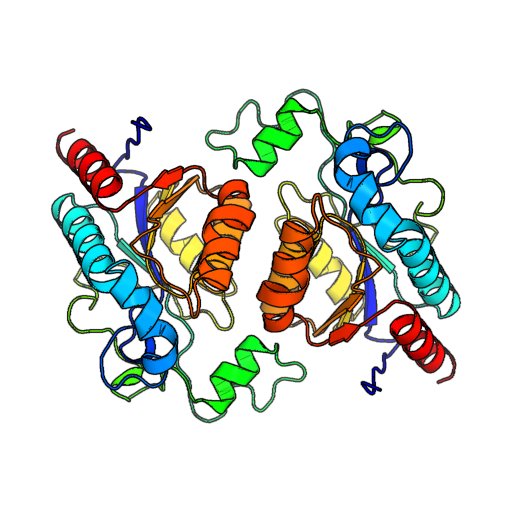L B O 1
ATOM 2891 N N . ARG B 1 156 ? 3.523 3.986 0.874 1 98.69 156 ARG B N 1
ATOM 2892 C CA . ARG B 1 156 ? 3.932 2.951 -0.073 1 98.69 156 ARG B CA 1
ATOM 2893 C C . ARG B 1 156 ? 3.936 3.488 -1.5 1 98.69 156 ARG B C 1
ATOM 2895 O O . ARG B 1 156 ? 4.887 3.26 -2.252 1 98.69 156 ARG B O 1
ATOM 2902 N N . TYR B 1 157 ? 2.889 4.223 -1.873 1 98.75 157 TYR B N 1
ATOM 2903 C CA . TYR B 1 157 ? 2.799 4.797 -3.209 1 98.75 157 TYR B CA 1
ATOM 2904 C C . TYR B 1 157 ? 3.914 5.812 -3.441 1 98.75 157 TYR B C 1
ATOM 2906 O O . TYR B 1 157 ? 4.539 5.824 -4.504 1 98.75 157 TYR B O 1
ATOM 2914 N N . ALA B 1 158 ? 4.152 6.602 -2.408 1 98.88 158 ALA B N 1
ATOM 2915 C CA . ALA B 1 158 ? 5.207 7.605 -2.523 1 98.88 158 ALA B CA 1
ATOM 2916 C C . ALA B 1 158 ? 6.562 6.953 -2.785 1 98.88 158 ALA B C 1
ATOM 2918 O O . ALA B 1 158 ? 7.312 7.395 -3.66 1 98.88 158 ALA B O 1
ATOM 2919 N N . ALA B 1 159 ? 6.844 5.898 -2.055 1 98.56 159 ALA B N 1
ATOM 2920 C CA . ALA B 1 159 ? 8.102 5.184 -2.238 1 98.56 159 ALA B CA 1
ATOM 2921 C C . ALA B 1 159 ? 8.211 4.609 -3.648 1 98.56 159 ALA B C 1
ATOM 2923 O O . ALA B 1 159 ? 9.266 4.699 -4.285 1 98.56 159 ALA B O 1
ATOM 2924 N N . GLU B 1 160 ? 7.105 4.078 -4.129 1 98.06 160 GLU B N 1
ATOM 2925 C CA . GLU B 1 160 ? 7.055 3.529 -5.484 1 98.06 160 GLU B CA 1
ATOM 2926 C C . GLU B 1 160 ? 7.305 4.613 -6.527 1 98.06 160 GLU B C 1
ATOM 2928 O O . GLU B 1 160 ? 7.855 4.34 -7.598 1 98.06 160 GLU B O 1
ATOM 2933 N N . LEU B 1 161 ? 6.914 5.797 -6.199 1 98.12 161 LEU B N 1
ATOM 2934 C CA . LEU B 1 161 ? 6.992 6.906 -7.141 1 98.12 161 LEU B CA 1
ATOM 2935 C C . LEU B 1 161 ? 8.336 7.617 -7.039 1 98.12 161 LEU B C 1
ATOM 2937 O O . LEU B 1 161 ? 8.609 8.555 -7.793 1 98.12 161 LEU B O 1
ATOM 2941 N N . GLY B 1 162 ? 9.164 7.238 -6.078 1 97.81 162 GLY B N 1
ATOM 2942 C CA . GLY B 1 162 ? 10.523 7.75 -6.02 1 97.81 162 GLY B CA 1
ATOM 2943 C C . GLY B 1 162 ? 10.703 8.836 -4.977 1 97.81 162 GLY B C 1
ATOM 2944 O O . GLY B 1 162 ? 11.773 9.445 -4.895 1 97.81 162 GLY B O 1
ATOM 2945 N N . TYR B 1 163 ? 9.672 9.117 -4.18 1 98.69 163 TYR B N 1
ATOM 2946 C CA . TYR B 1 163 ? 9.789 10.133 -3.145 1 98.69 163 TYR B CA 1
ATOM 2947 C C . TYR B 1 163 ? 10.555 9.602 -1.938 1 98.69 163 TYR B C 1
ATOM 2949 O O . TYR B 1 163 ? 10.461 8.414 -1.617 1 98.69 163 TYR B O 1
ATOM 2957 N N . ASP B 1 164 ? 11.352 10.461 -1.33 1 98.38 164 ASP B N 1
ATOM 2958 C CA . ASP B 1 164 ? 11.906 10.203 -0.006 1 98.38 164 ASP B CA 1
ATOM 2959 C C . ASP B 1 164 ? 10.906 10.555 1.091 1 98.38 164 ASP B C 1
ATOM 2961 O O . ASP B 1 164 ? 10.43 11.688 1.16 1 98.38 164 ASP B O 1
ATOM 2965 N N . VAL B 1 165 ? 10.586 9.57 1.986 1 98.81 165 VAL B N 1
ATOM 2966 C CA . VAL B 1 165 ? 9.438 9.758 2.859 1 98.81 165 VAL B CA 1
ATOM 2967 C C . VAL B 1 165 ? 9.883 9.75 4.32 1 98.81 165 VAL B C 1
ATOM 2969 O O . VAL B 1 165 ? 10.633 8.867 4.742 1 98.81 165 VAL B O 1
ATOM 2972 N N . THR B 1 166 ? 9.477 10.703 5.039 1 98.81 166 THR B N 1
ATOM 2973 C CA . THR B 1 166 ? 9.57 10.75 6.492 1 98.81 166 THR B CA 1
ATOM 2974 C C . THR B 1 166 ? 8.18 10.68 7.129 1 98.81 166 THR B C 1
ATOM 2976 O O . THR B 1 166 ? 7.293 11.453 6.766 1 98.81 166 THR B O 1
ATOM 2979 N N . VAL B 1 167 ? 8.008 9.75 8.055 1 98.94 167 VAL B N 1
ATOM 2980 C CA . VAL B 1 167 ? 6.754 9.648 8.789 1 98.94 167 VAL B CA 1
ATOM 2981 C C . VAL B 1 167 ? 6.949 10.148 10.219 1 98.94 167 VAL B C 1
ATOM 2983 O O . VAL B 1 167 ? 7.926 9.797 10.883 1 98.94 167 VAL B O 1
ATOM 2986 N N . VAL B 1 168 ? 6.047 10.992 10.625 1 98.94 168 VAL B N 1
ATOM 2987 C CA . VAL B 1 168 ? 6.078 11.469 12 1 98.94 168 VAL B CA 1
ATOM 2988 C C . VAL B 1 168 ? 5.238 10.555 12.891 1 98.94 168 VAL B C 1
ATOM 2990 O O . VAL B 1 168 ? 4.016 10.688 12.953 1 98.94 168 VAL B O 1
ATOM 2993 N N . LYS B 1 169 ? 5.855 9.719 13.633 1 98.88 169 LYS B N 1
ATOM 2994 C CA . LYS B 1 169 ? 5.227 8.539 14.227 1 98.88 169 LYS B CA 1
ATOM 2995 C C . LYS B 1 169 ? 4.207 8.938 15.289 1 98.88 169 LYS B C 1
ATOM 2997 O O . LYS B 1 169 ? 3.285 8.172 15.578 1 98.88 169 LYS B O 1
ATOM 3002 N N . ASP B 1 170 ? 4.406 10.07 15.945 1 98.88 170 ASP B N 1
ATOM 3003 C CA . ASP B 1 170 ? 3.447 10.484 16.969 1 98.88 170 ASP B CA 1
ATOM 3004 C C . ASP B 1 170 ? 2.467 11.516 16.406 1 98.88 170 ASP B C 1
ATOM 3006 O O . ASP B 1 170 ? 1.712 12.133 17.172 1 98.88 170 ASP B O 1
ATOM 3010 N N . ALA B 1 171 ? 2.473 11.766 15.102 1 98.88 171 ALA B N 1
ATOM 3011 C CA . ALA B 1 171 ? 1.488 12.594 14.406 1 98.88 171 ALA B CA 1
ATOM 3012 C C . ALA B 1 171 ? 0.659 11.758 13.438 1 98.88 171 ALA B C 1
ATOM 3014 O O . ALA B 1 171 ? 0.197 12.266 12.406 1 98.88 171 ALA B O 1
ATOM 3015 N N . VAL B 1 172 ? 0.603 10.492 13.672 1 98.88 172 VAL B N 1
ATOM 3016 C CA . VAL B 1 172 ? -0.338 9.562 13.055 1 98.88 172 VAL B CA 1
ATOM 3017 C C . VAL B 1 172 ? -1.034 8.742 14.141 1 98.88 172 VAL B C 1
ATOM 3019 O O . VAL B 1 172 ? -0.505 8.586 15.242 1 98.88 172 VAL B O 1
ATOM 3022 N N . ALA B 1 173 ? -2.16 8.266 13.82 1 98.69 173 ALA B N 1
ATOM 3023 C CA . ALA B 1 173 ? -2.898 7.43 14.758 1 98.69 173 ALA B CA 1
ATOM 3024 C C . ALA B 1 173 ? -3.703 6.359 14.031 1 98.69 173 ALA B C 1
ATOM 3026 O O . ALA B 1 173 ? -3.871 6.43 12.805 1 98.69 173 ALA B O 1
ATOM 3027 N N . ASP B 1 174 ? -4.062 5.344 14.781 1 98.62 174 ASP B N 1
ATOM 3028 C CA . ASP B 1 174 ? -4.84 4.207 14.297 1 98.62 174 ASP B CA 1
ATOM 3029 C C . ASP B 1 174 ? -5.945 3.836 15.281 1 98.62 174 ASP B C 1
ATOM 3031 O O . ASP B 1 174 ? -6.18 4.551 16.266 1 98.62 174 ASP B O 1
ATOM 3035 N N . TYR B 1 175 ? -6.66 2.773 15 1 98.12 175 TYR B N 1
ATOM 3036 C CA . TYR B 1 175 ? -7.816 2.373 15.797 1 98.12 175 TYR B CA 1
ATOM 3037 C C . TYR B 1 175 ? -7.379 1.615 17.047 1 98.12 175 TYR B C 1
ATOM 3039 O O . TYR B 1 175 ? -8.141 1.505 18.016 1 98.12 175 TYR B O 1
ATOM 3047 N N . SER B 1 176 ? -6.223 1.042 17.031 1 98.56 176 SER B N 1
ATOM 3048 C CA . SER B 1 176 ? -5.738 0.246 18.156 1 98.56 176 SER B CA 1
ATOM 3049 C C . SER B 1 176 ? -4.215 0.231 18.219 1 98.56 176 SER B C 1
ATOM 3051 O O . SER B 1 176 ? -3.551 0.501 17.219 1 98.56 176 SER B O 1
ATOM 3053 N N . PRO B 1 177 ? -3.65 -0.115 19.391 1 98.25 177 PRO B N 1
ATOM 3054 C CA . PRO B 1 177 ? -2.195 -0.262 19.484 1 98.25 177 PRO B CA 1
ATOM 3055 C C . PRO B 1 177 ? -1.649 -1.316 18.516 1 98.25 177 PRO B C 1
ATOM 3057 O O . PRO B 1 177 ? -0.543 -1.164 18 1 98.25 177 PRO B O 1
ATOM 3060 N N . GLU B 1 178 ? -2.418 -2.361 18.328 1 98.56 178 GLU B N 1
ATOM 3061 C CA . GLU B 1 178 ? -2.023 -3.406 17.375 1 98.56 178 GLU B CA 1
ATOM 3062 C C . GLU B 1 178 ? -1.865 -2.848 15.969 1 98.56 178 GLU B C 1
ATOM 3064 O O . GLU B 1 178 ? -0.884 -3.145 15.289 1 98.56 178 GLU B O 1
ATOM 3069 N N . MET B 1 179 ? -2.789 -2.059 15.562 1 98.75 179 MET B N 1
ATOM 3070 C CA . MET B 1 179 ? -2.771 -1.474 14.227 1 98.75 179 MET B CA 1
ATOM 3071 C C . MET B 1 179 ? -1.673 -0.421 14.109 1 98.75 179 MET B C 1
ATOM 3073 O O . MET B 1 179 ? -1.036 -0.298 13.062 1 98.75 179 MET B O 1
ATOM 3077 N N . MET B 1 180 ? -1.429 0.313 15.211 1 98.81 180 MET B N 1
ATOM 3078 C CA . MET B 1 180 ? -0.286 1.221 15.258 1 98.81 180 MET B CA 1
ATOM 3079 C C . MET B 1 180 ? 1.022 0.457 15.086 1 98.81 180 MET B C 1
ATOM 3081 O O . MET B 1 180 ? 1.885 0.862 14.305 1 98.81 180 MET B O 1
ATOM 3085 N N . HIS B 1 181 ? 1.146 -0.599 15.797 1 98.75 181 HIS B N 1
ATOM 3086 C CA . HIS B 1 181 ? 2.34 -1.435 15.727 1 98.75 181 HIS B CA 1
ATOM 3087 C C . HIS B 1 181 ? 2.539 -1.996 14.32 1 98.75 181 HIS B C 1
ATOM 3089 O O . HIS B 1 181 ? 3.646 -1.942 13.781 1 98.75 181 HIS B O 1
ATOM 3095 N N . ALA B 1 182 ? 1.499 -2.537 13.703 1 98.88 182 ALA B N 1
ATOM 3096 C CA . ALA B 1 182 ? 1.582 -3.08 12.344 1 98.88 182 ALA B CA 1
ATOM 3097 C C . ALA B 1 182 ? 2.07 -2.021 11.359 1 98.88 182 ALA B C 1
ATOM 3099 O O . ALA B 1 182 ? 2.918 -2.303 10.508 1 98.88 182 ALA B O 1
ATOM 3100 N N . ALA B 1 183 ? 1.583 -0.843 11.516 1 98.81 183 ALA B N 1
ATOM 3101 C CA . ALA B 1 183 ? 1.949 0.24 10.609 1 98.81 183 ALA B CA 1
ATOM 3102 C C . ALA B 1 183 ? 3.373 0.721 10.875 1 98.81 183 ALA B C 1
ATOM 3104 O O . ALA B 1 183 ? 4.234 0.653 9.992 1 98.81 183 ALA B O 1
ATOM 3105 N N . LEU B 1 184 ? 3.699 1.078 12.125 1 98.81 184 LEU B N 1
ATOM 3106 C CA . LEU B 1 184 ? 4.891 1.856 12.438 1 98.81 184 LEU B CA 1
ATOM 3107 C C . LEU B 1 184 ? 6.102 0.947 12.633 1 98.81 184 LEU B C 1
ATOM 3109 O O . LEU B 1 184 ? 7.238 1.37 12.422 1 98.81 184 LEU B O 1
ATOM 3113 N N . GLU B 1 185 ? 5.848 -0.273 12.977 1 98.69 185 GLU B N 1
ATOM 3114 C CA . GLU B 1 185 ? 6.977 -1.127 13.344 1 98.69 185 GLU B CA 1
ATOM 3115 C C . GLU B 1 185 ? 7.168 -2.246 12.32 1 98.69 185 GLU B C 1
ATOM 3117 O O . GLU B 1 185 ? 8.289 -2.727 12.125 1 98.69 185 GLU B O 1
ATOM 3122 N N . VAL B 1 186 ? 6.094 -2.646 11.664 1 98.75 186 VAL B N 1
ATOM 3123 C CA . VAL B 1 186 ? 6.188 -3.783 10.75 1 98.75 186 VAL B CA 1
ATOM 3124 C C . VAL B 1 186 ? 6.293 -3.283 9.312 1 98.75 186 VAL B C 1
ATOM 3126 O O . VAL B 1 186 ? 7.223 -3.65 8.586 1 98.75 186 VAL B O 1
ATOM 3129 N N . ASN B 1 187 ? 5.434 -2.371 8.906 1 98.81 187 ASN B N 1
ATOM 3130 C CA . ASN B 1 187 ? 5.254 -2.111 7.48 1 98.81 187 ASN B CA 1
ATOM 3131 C C . ASN B 1 187 ? 6.023 -0.871 7.039 1 98.81 187 ASN B C 1
ATOM 3133 O O . ASN B 1 187 ? 6.852 -0.942 6.129 1 98.81 187 ASN B O 1
ATOM 3137 N N . LEU B 1 188 ? 5.895 0.245 7.73 1 98.88 188 LEU B N 1
ATOM 3138 C CA . LEU B 1 188 ? 6.371 1.541 7.258 1 98.88 188 LEU B CA 1
ATOM 3139 C C . LEU B 1 188 ? 7.895 1.582 7.234 1 98.88 188 LEU B C 1
ATOM 3141 O O . LEU B 1 188 ? 8.484 2.27 6.398 1 98.88 188 LEU B O 1
ATOM 3145 N N . PRO B 1 189 ? 8.609 0.799 8.102 1 98.69 189 PRO B N 1
ATOM 3146 C CA . PRO B 1 189 ? 10.07 0.821 8.047 1 98.69 189 PRO B CA 1
ATOM 3147 C C . PRO B 1 189 ? 10.617 0.346 6.699 1 98.69 189 PRO B C 1
ATOM 3149 O O . PRO B 1 189 ? 11.773 0.621 6.371 1 98.69 189 PRO B O 1
ATOM 3152 N N . SER B 1 190 ? 9.797 -0.34 5.898 1 98.5 190 SER B N 1
ATOM 3153 C CA . SER B 1 190 ? 10.234 -0.817 4.59 1 98.5 190 SER B CA 1
ATOM 3154 C C . SER B 1 190 ? 10.156 0.292 3.545 1 98.5 190 SER B C 1
ATOM 3156 O O . SER B 1 190 ? 10.773 0.189 2.479 1 98.5 190 SER B O 1
ATOM 3158 N N . TYR B 1 191 ? 9.445 1.389 3.854 1 98.75 191 TYR B N 1
ATOM 3159 C CA . TYR B 1 191 ? 9.141 2.33 2.781 1 98.75 191 TYR B CA 1
ATOM 3160 C C . TYR B 1 191 ? 9.531 3.748 3.174 1 98.75 191 TYR B C 1
ATOM 3162 O O . TYR B 1 191 ? 9.859 4.57 2.312 1 98.75 191 TYR B O 1
ATOM 3170 N N . ALA B 1 192 ? 9.445 4.023 4.434 1 98.75 192 ALA B N 1
ATOM 3171 C CA . ALA B 1 192 ? 9.844 5.332 4.945 1 98.75 192 ALA B CA 1
ATOM 3172 C C . ALA B 1 192 ? 11.328 5.359 5.285 1 98.75 192 ALA B C 1
ATOM 3174 O O . ALA B 1 192 ? 11.82 4.508 6.035 1 98.75 192 ALA B O 1
ATOM 3175 N N . SER B 1 193 ? 12.023 6.379 4.762 1 97.94 193 SER B N 1
ATOM 3176 C CA . SER B 1 193 ? 13.445 6.516 5.039 1 97.94 193 SER B CA 1
ATOM 3177 C C . SER B 1 193 ? 13.695 6.926 6.484 1 97.94 193 SER B C 1
ATOM 3179 O O . SER B 1 193 ? 14.773 6.684 7.031 1 97.94 193 SER B O 1
ATOM 3181 N N . ALA B 1 194 ? 12.672 7.574 7.066 1 98.31 194 ALA B N 1
ATOM 3182 C CA . ALA B 1 194 ? 12.75 7.969 8.469 1 98.31 194 ALA B CA 1
ATOM 3183 C C . ALA B 1 194 ? 11.375 7.91 9.133 1 98.31 194 ALA B C 1
ATOM 3185 O O . ALA B 1 194 ? 10.375 8.297 8.531 1 98.31 194 ALA B O 1
ATOM 3186 N N . ILE B 1 195 ? 11.336 7.363 10.273 1 98.75 195 ILE B N 1
ATOM 3187 C CA . ILE B 1 195 ? 10.203 7.398 11.188 1 98.75 195 ILE B CA 1
ATOM 3188 C C . ILE B 1 195 ? 10.617 8.039 12.508 1 98.75 195 ILE B C 1
ATOM 3190 O O . ILE B 1 195 ? 11.344 7.43 13.297 1 98.75 195 ILE B O 1
ATOM 3194 N N . VAL B 1 196 ? 10.203 9.266 12.664 1 98.56 196 VAL B N 1
ATOM 3195 C CA . VAL B 1 196 ? 10.727 10.102 13.75 1 98.56 196 VAL B CA 1
ATOM 3196 C C . VAL B 1 196 ? 9.578 10.766 14.492 1 98.56 196 VAL B C 1
ATOM 3198 O O . VAL B 1 196 ? 8.422 10.672 14.07 1 98.56 196 VAL B O 1
ATOM 3201 N N . ASP B 1 197 ? 9.859 11.344 15.656 1 98.5 197 ASP B N 1
ATOM 3202 C CA . ASP B 1 197 ? 8.789 11.977 16.422 1 98.5 197 ASP B CA 1
ATOM 3203 C C . ASP B 1 197 ? 8.68 13.461 16.094 1 98.5 197 ASP B C 1
ATOM 3205 O O . ASP B 1 197 ? 9.477 13.992 15.312 1 98.5 197 ASP B O 1
ATOM 3209 N N . THR B 1 198 ? 7.699 14.078 16.578 1 98.69 198 THR B N 1
ATOM 3210 C CA . THR B 1 198 ? 7.383 15.477 16.328 1 98.69 198 THR B CA 1
ATOM 3211 C C . THR B 1 198 ? 8.562 16.375 16.688 1 98.69 198 THR B C 1
ATOM 3213 O O . THR B 1 198 ? 8.938 17.266 15.922 1 98.69 198 THR B O 1
ATOM 3216 N N . ARG B 1 199 ? 9.148 16.125 17.828 1 98.06 199 ARG B N 1
ATOM 3217 C CA . ARG B 1 199 ? 10.266 16.953 18.281 1 98.06 199 ARG B CA 1
ATOM 3218 C C . ARG B 1 199 ? 11.414 16.922 17.281 1 98.06 199 ARG B C 1
ATOM 3220 O O . ARG B 1 199 ? 11.938 17.969 16.906 1 98.06 199 ARG B O 1
ATOM 3227 N N . GLU B 1 200 ? 11.812 15.758 16.844 1 97.62 200 GLU B N 1
ATOM 3228 C CA . GLU B 1 200 ? 12.883 15.602 15.867 1 97.62 200 GLU B CA 1
ATOM 3229 C C . GLU B 1 200 ? 12.516 16.266 14.547 1 97.62 200 GLU B C 1
ATOM 3231 O O . GLU B 1 200 ? 13.359 16.875 13.891 1 97.62 200 GLU B O 1
ATOM 3236 N N . THR B 1 201 ? 11.281 16.109 14.148 1 98.06 201 THR B N 1
ATOM 3237 C CA . THR B 1 201 ? 10.805 16.672 12.891 1 98.06 201 THR B CA 1
ATOM 3238 C C . THR B 1 201 ? 10.875 18.188 12.914 1 98.06 201 THR B C 1
ATOM 3240 O O . THR B 1 201 ? 11.398 18.812 11.984 1 98.06 201 THR B O 1
ATOM 3243 N N . ILE B 1 202 ? 10.383 18.797 13.984 1 97.75 202 ILE B N 1
ATOM 3244 C CA . ILE B 1 202 ? 10.352 20.25 14.094 1 97.75 202 ILE B CA 1
ATOM 3245 C C . ILE B 1 202 ? 11.773 20.797 14.133 1 97.75 202 ILE B C 1
ATOM 3247 O O . ILE B 1 202 ? 12.07 21.828 13.516 1 97.75 202 ILE B O 1
ATOM 3251 N N . ALA B 1 203 ? 12.656 20.094 14.82 1 96.5 203 ALA B N 1
ATOM 3252 C CA . ALA B 1 203 ? 14.062 20.5 14.859 1 96.5 203 ALA B CA 1
ATOM 3253 C C . ALA B 1 203 ? 14.672 20.5 13.461 1 96.5 203 ALA B C 1
ATOM 3255 O O . ALA B 1 203 ? 15.398 21.422 13.094 1 96.5 203 ALA B O 1
ATOM 3256 N N . ALA B 1 204 ? 14.367 19.484 12.727 1 96.12 204 ALA B N 1
ATOM 3257 C CA . ALA B 1 204 ? 14.891 19.375 11.367 1 96.12 204 ALA B CA 1
ATOM 3258 C C . ALA B 1 204 ? 14.312 20.469 10.461 1 96.12 204 ALA B C 1
ATOM 3260 O O . ALA B 1 204 ? 15.008 21 9.609 1 96.12 204 ALA B O 1
ATOM 3261 N N . ILE B 1 205 ? 13 20.766 10.617 1 95.94 205 ILE B N 1
ATOM 3262 C CA . ILE B 1 205 ? 12.344 21.812 9.828 1 95.94 205 ILE B CA 1
ATOM 3263 C C . ILE B 1 205 ? 12.969 23.172 10.148 1 95.94 205 ILE B C 1
ATOM 3265 O O . ILE B 1 205 ? 13.188 23.984 9.242 1 95.94 205 ILE B O 1
ATOM 3269 N N . ALA B 1 206 ? 13.203 23.344 11.391 1 90.69 206 ALA B N 1
ATOM 3270 C CA . ALA B 1 206 ? 13.773 24.625 11.82 1 90.69 206 ALA B CA 1
ATOM 3271 C C . ALA B 1 206 ? 15.148 24.844 11.203 1 90.69 206 ALA B C 1
ATOM 3273 O O . ALA B 1 206 ? 15.531 25.984 10.938 1 90.69 206 ALA B O 1
ATOM 3274 N N . LEU B 1 207 ? 15.836 23.766 10.969 1 83.75 207 LEU B N 1
ATOM 3275 C CA . LEU B 1 207 ? 17.156 23.859 10.352 1 83.75 207 LEU B CA 1
ATOM 3276 C C . LEU B 1 207 ? 17.047 24.266 8.891 1 83.75 207 LEU B C 1
ATOM 3278 O O . LEU B 1 207 ? 18 24.797 8.32 1 83.75 207 LEU B O 1
ATOM 3282 N N . THR B 1 208 ? 16.016 23.984 8.258 1 75.69 208 THR B N 1
ATOM 3283 C CA . THR B 1 208 ? 15.766 24.312 6.855 1 75.69 208 THR B CA 1
ATOM 3284 C C . THR B 1 208 ? 15.562 25.828 6.684 1 75.69 208 THR B C 1
ATOM 3286 O O . THR B 1 208 ? 15.992 26.406 5.684 1 75.69 208 THR B O 1
ATOM 3289 N N . GLY B 1 209 ? 14.766 26.391 7.543 1 64.81 209 GLY B N 1
ATOM 3290 C CA . GLY B 1 209 ? 14.461 27.812 7.539 1 64.81 209 GLY B CA 1
ATOM 3291 C C . GLY B 1 209 ? 15.672 28.688 7.777 1 64.81 209 GLY B C 1
ATOM 3292 O O . GLY B 1 209 ? 15.711 29.844 7.348 1 64.81 209 GLY B O 1
ATOM 3293 N N . ALA B 1 210 ? 16.625 28.125 8.531 1 54.59 210 ALA B N 1
ATOM 3294 C CA . ALA B 1 210 ? 17.812 28.922 8.844 1 54.59 210 ALA B CA 1
ATOM 3295 C C . ALA B 1 210 ? 18.781 28.953 7.664 1 54.59 210 ALA B C 1
ATOM 3297 O O . ALA B 1 210 ? 19.688 29.797 7.621 1 54.59 210 ALA B O 1
ATOM 3298 N N . ALA B 1 211 ? 18.609 28.078 6.758 1 48.56 211 ALA B N 1
ATOM 3299 C CA . ALA B 1 211 ? 19.531 28.172 5.641 1 48.56 211 ALA B CA 1
ATOM 3300 C C . ALA B 1 211 ? 19.062 29.203 4.617 1 48.56 211 ALA B C 1
ATOM 3302 O O . ALA B 1 211 ? 17.859 29.344 4.379 1 48.56 211 ALA B O 1
#

Foldseek 3Di:
DPPDADALQAEEEEAEAQFCLPPHPPRLCCVLFVVFCVVLVQQVLLLLLVVLCVVLVRAYEYQHADQDDPPPCVPPPDDDPQLVVCNVSSQLHPPDRRVDHDPSPPDDPRHYYKDHDHWAASPPPICVVVVSVVSNYQEYEYAYDDQQGNVLNNQQVSQVVRHAYEYALSNHTHSDVVSSCCRQPPRNVVRHPYHHHSVVSSVNSVVNSVD/DPPDADALQAEEEEAEAQFCLPPHPPRLCCVLFVVFCVVLVQQVLLLLLVVLCVVLVRAYEYQHADQDDPPPPVPPPDDDPQLVVCNVSSQLHPPDRRVDH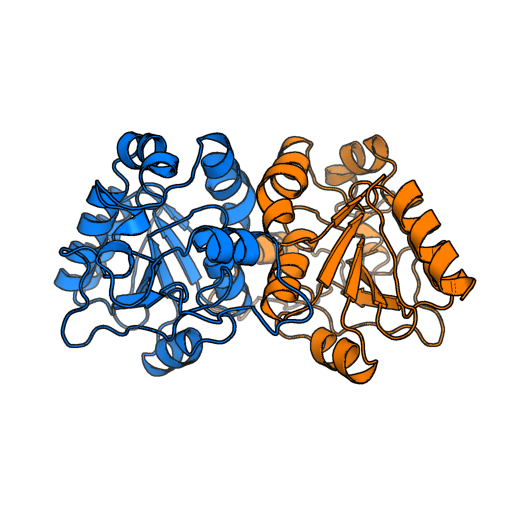DPSPPDDPRHYYKDHDHWAASVPPICVVVVSVVSNYQEYEYAYDDQQGNVLNNLQVSQVVRHAYEYALSNHTHSDVVSSCCRQPPRNVVRHPYHHHSVVSSVNSVVNSVD

Solvent-accessible surface area (backbone atoms only — not comparable to full-atom values): 21081 Å² total; per-residue (Å²): 127,86,88,61,76,54,47,57,73,30,32,29,39,37,42,23,42,60,25,17,14,54,76,30,93,89,18,86,46,13,79,58,25,42,66,43,26,59,73,53,41,11,69,61,33,36,50,52,47,52,50,46,35,57,74,43,62,32,46,43,36,32,33,33,60,50,52,33,51,94,72,64,72,69,84,51,92,57,72,36,40,48,47,46,53,39,59,77,65,45,41,32,27,62,92,41,71,33,38,30,60,30,79,93,61,54,81,55,93,90,46,45,72,35,48,49,7,73,69,44,24,39,51,52,88,33,50,35,59,59,52,37,54,76,62,49,40,49,28,37,38,40,34,34,41,37,31,55,45,26,42,41,40,29,44,49,52,36,33,66,70,54,37,41,33,32,36,29,63,36,16,33,30,25,67,37,71,67,45,37,42,34,22,66,68,64,42,41,57,42,29,29,72,37,77,41,43,52,69,61,49,43,55,19,43,55,57,28,51,74,100,124,86,88,61,78,54,46,56,73,29,29,29,40,36,41,23,42,61,25,17,14,56,75,30,92,90,17,86,48,14,81,57,26,43,68,42,24,58,73,53,40,11,68,61,34,36,51,52,48,53,50,46,35,56,74,44,61,32,46,44,36,33,32,32,60,49,52,33,50,94,70,65,73,68,84,51,92,58,72,37,41,49,44,47,52,39,58,76,65,44,41,32,28,62,94,39,72,33,38,30,59,30,79,93,61,54,82,54,94,91,45,46,73,35,48,50,8,74,69,44,24,37,53,53,88,32,49,33,60,57,51,38,52,76,62,49,40,48,28,37,39,40,35,35,40,37,29,56,46,25,42,42,40,27,45,48,51,36,33,68,71,56,36,41,33,32,35,30,62,35,15,32,31,24,68,36,72,68,43,38,44,35,22,66,69,63,43,41,56,42,30,30,70,36,76,40,43,52,69,60,49,44,56,19,44,54,56,29,52,73,99

InterPro domains:
  IPR000868 Isochorismatase-like domain [PF00857] (12-185)
  IPR036380 Isochorismatase-like superfamily [G3DSA:3.40.50.850] (6-207)
  IPR036380 Isochorismatase-like superfamily [SSF52499] (3-205)
  IPR050272 Isochorismatase-like hydrolase [PTHR43540] (6-205)

pLDDT: mean 96.38, std 7.59, range [39.97, 98.94]

Secondary structure (DSSP, 8-state):
-------TTTEEEEEE--BHHHHSTT-SSHHHHHHHHHHTTHHHHHHHHHHHHHHTT-EEEEEPBPPP-TTTTTT-S---HHHHHHHHHTTT-TTSGGGSBPGGG---TT-EEPPPBSSS-SSTTSSHHHHHHHTT--EEEEEEE-IIIIIHHHHHHHHHTT-EEEEEEEEEE-SSHHHHHIIIIIIGGGT-SEEE-HHHHHHHHHHHHT-/-------TTTEEEEEE--BHHHHSTT-SSHHHHHHHHHHTTHHHHHHHHHHHHHHTT-EEEEEPBPPP-TTTTTT-S---HHHHHHHHHTTT-TTSGGGSBPGGG---TT-EEPPPBSSS-SSTTSSHHHHHHHTT--EEEEEEE-IIIIIHHHHHHHHHTT-EEEEEEEEEE-SSHHHHHIIIIIIGGGT-SEEE-HHHHHHHHHHHHT-

Organism: NCBI:txid484088

Radius of gyration: 21.39 Å; Cα contacts (8 Å, |Δi|>4): 936; chains: 2; bounding box: 50×58×47 Å

Nearest PDB structures (foldseek):
  3kl2-assembly1_C  TM=9.562E-01  e=4.711E-20  Streptomyces avermitilis
  8bkd-assembly3_E  TM=8.086E-01  e=1.234E-14  Escherichia coli K-12
  8bll-assembly7_L  TM=7.941E-01  e=1.313E-14  Escherichia coli K-12
  4l08-assembly3_F  TM=8.333E-01  e=1.891E-11  Pseudomonas putida S16
  5wxv-assembly4_E  TM=7.900E-01  e=1.298E-11  Vibrio anguillarum 775

Sequence (422 aa):
MTDLSFDRSNTGLLVVDPYNDFISEGGKIWPRIKEVAEANNCVAHMLEVLTAAREARLRVFFAMHHRYRAGDYENWKFVAPIQRAAWNRKSFEFGTWGGEFRAEFVPVAGEVVASEHWCSSGFANTDLDLELKRHGIQRVIVIGLVAHTCIEATVR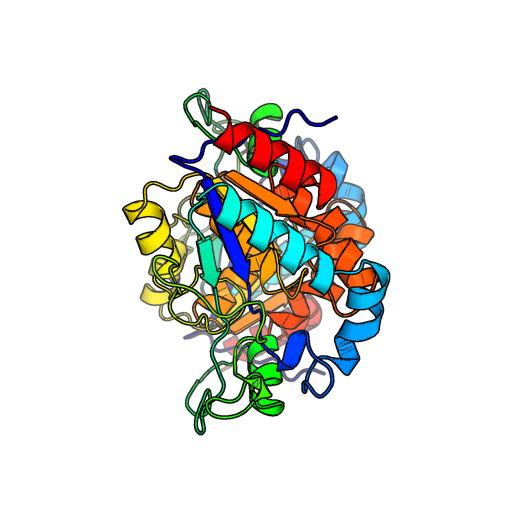YAAELGYDVTVVKDAVADYSPEMMHAALEVNLPSYASAIVDTRETIAAIALTGAAMTDLSFDRSNTGLLVVDPYNDFISEGGKIWPRIKEVAEANNCVAHMLEVLTAAREARLRVFFAMHHRYRAGDYENWKFVAPIQRAAWNRKSFEFGTWGGEFRAEFVPVAGEVVASEHWCSSGFANTDLDLELKRHGIQRVIVIGLVAHTCIEATVRYAAELGYDVTVVKDAVADYSPEMMHAALEVNLPSYASAIVDTRETIAAIALTGAA